Protein AF-A0AAQ2GDY2-F1 (afdb_monomer_lite)

Secondary structure (DSSP, 8-state):
-PPPEEEEEE-HHHHHHHHHHHHHTTEEEEEEE-GGG-EEEEEEEPPPP-----TT-PPPPP--PPP--HHHHHHHHHHHHHHHHHHHHHHTT-EEE-TTS-EEE----TTSHHHHHHHHHIIIIII---S--S--TTS-THHHHHHHHHHHTT-GGGS---SSHHHHHHHHHHHHHTT---SEEEEETTT----TT-EEEEESSTT-SSS--GGG-S-EEEEEEEEE-SSEEEEEEEEETTEEEEEEEE--TTSSPP--EETTEEEEEEEEE-TT-------PPPPP----------------------TT--TTTTTS-HHHHHHHHHHHHHHT--HHHHHHHHHHHHTT---TT-B-TTT--BTTTTB-HHHHHHTT--HHHHHTS-HHHHHHHHHHHHGGGTT---SHHHHHHHHH-GGGTTS-TT-EEEETTSHHHHHHGGG-SS-SSEEEHHHHHHHHHHHHHHHTSTTT--

Sequence (478 aa):
MAPPVVVTNLSEADAQQMKIILEGGGASVSIVPGASGKFTLVATYADPQPKTFDGSQPLPPPTTSQPSDSASARNDFISRVLQVCTGEWDFFGRQEYDVTGNAVVVGHKELEPIFAKRIGRYFSEGTGTTGVDGTNTDMAWSAAFISWVMKTSGAAGRFRYSTLHSVYIYQAIRDRLRSTDAGFWAYRLNEYKPIVGDLLCWARQSGIDYDSQASGNYHGHCDIVVAVEVDKVWVIGGNVGNSVTKRSVALGPNGFMPSTSMGGETLFAIMQCRIGVAIFQSAPAATVTTDGQAASTIAAGNTNGSIPSSTDHIAWGRVVTSEFKQAIIVLSKRIGCDPSHLMAAMAFESGETFAPDKRNPSSGATGLIQFMRSTAEGLGTSLEALAQMSQVQQLVYVEKYLAPYAGRFGSLSDMYMAILYPAAIGKPEASVLFSSGTKAYSQNSGLDVNGDGFVTKGEAASKVQAELDKGLTAGLVG

Structure (mmCIF, N/CA/C/O backbone):
data_AF-A0AAQ2GDY2-F1
#
_entry.id   AF-A0AAQ2GDY2-F1
#
loop_
_atom_site.group_PDB
_atom_site.id
_atom_site.type_symbol
_atom_site.label_atom_id
_atom_site.label_alt_id
_atom_site.label_comp_id
_atom_site.label_asym_id
_atom_site.label_entity_id
_atom_site.label_seq_id
_atom_site.pdbx_PDB_ins_code
_atom_site.Cartn_x
_atom_site.Cartn_y
_atom_site.Cartn_z
_atom_site.occupancy
_atom_site.B_iso_or_equiv
_atom_site.auth_seq_id
_atom_site.auth_comp_id
_atom_site.auth_asym_id
_atom_site.auth_atom_id
_atom_site.pdbx_PDB_model_num
ATOM 1 N N . MET A 1 1 ? -30.896 21.201 -5.502 1.00 50.88 1 MET A N 1
ATOM 2 C CA . MET A 1 1 ? -30.198 21.694 -4.305 1.00 50.88 1 MET A CA 1
ATOM 3 C C . MET A 1 1 ? -30.438 20.702 -3.195 1.00 50.88 1 MET A C 1
ATOM 5 O O . MET A 1 1 ? -31.596 20.450 -2.867 1.00 50.88 1 MET A O 1
ATOM 9 N N . ALA A 1 2 ? -29.371 20.131 -2.638 1.00 49.03 2 ALA A N 1
ATOM 10 C CA . ALA A 1 2 ? -29.452 19.385 -1.386 1.00 49.03 2 ALA A CA 1
ATOM 11 C C . ALA A 1 2 ? -29.995 20.290 -0.254 1.00 49.03 2 ALA A C 1
ATOM 13 O O . ALA A 1 2 ? -29.767 21.504 -0.295 1.00 49.03 2 ALA A O 1
ATOM 14 N N . PRO A 1 3 ? -30.709 19.741 0.749 1.00 57.56 3 PRO A N 1
ATOM 15 C CA . PRO A 1 3 ? -31.087 20.517 1.925 1.00 57.56 3 PRO A CA 1
ATOM 16 C C . PRO A 1 3 ? -29.827 21.050 2.632 1.00 57.56 3 PRO A C 1
ATOM 18 O O . PRO A 1 3 ? -28.810 20.350 2.656 1.00 57.56 3 PRO A O 1
ATOM 21 N N . PRO A 1 4 ? -29.863 22.273 3.191 1.00 69.75 4 PRO A N 1
ATOM 22 C CA . PRO A 1 4 ? -28.711 22.844 3.875 1.00 69.75 4 PRO A CA 1
ATOM 23 C C . PRO A 1 4 ? -28.321 22.001 5.092 1.00 69.75 4 PRO A C 1
ATOM 25 O O . PRO A 1 4 ? -29.181 21.570 5.861 1.00 69.75 4 PRO A O 1
ATOM 28 N N . VAL A 1 5 ? -27.018 21.814 5.290 1.00 67.50 5 VAL A N 1
ATOM 29 C CA . VAL A 1 5 ? -26.478 21.203 6.507 1.00 67.50 5 VAL A CA 1
ATOM 30 C C . VAL A 1 5 ? -26.503 22.265 7.601 1.00 67.50 5 VAL A C 1
ATOM 32 O O . VAL A 1 5 ? -25.923 23.341 7.434 1.00 67.50 5 VAL A O 1
ATOM 35 N N . VAL A 1 6 ? -27.198 21.981 8.704 1.00 74.50 6 VAL A N 1
ATOM 36 C CA . VAL A 1 6 ? -27.355 22.912 9.829 1.00 74.50 6 VAL A CA 1
ATOM 37 C C . VAL A 1 6 ? -26.705 22.325 11.075 1.00 74.50 6 VAL A C 1
ATOM 39 O O . VAL A 1 6 ? -27.145 21.290 11.569 1.00 74.50 6 VAL A O 1
ATOM 42 N N . VAL A 1 7 ? -25.682 23.000 11.601 1.00 69.56 7 VAL A N 1
ATOM 43 C CA . VAL A 1 7 ? -24.972 22.588 12.823 1.00 69.56 7 VAL A CA 1
ATOM 44 C C . VAL A 1 7 ? -25.190 23.645 13.899 1.00 69.56 7 VAL A C 1
ATOM 46 O O . VAL A 1 7 ? -24.790 24.792 13.728 1.00 69.56 7 VAL A O 1
ATOM 49 N N . THR A 1 8 ? -25.846 23.277 14.999 1.00 78.25 8 THR A N 1
ATOM 50 C CA . THR A 1 8 ? -26.246 24.190 16.090 1.00 78.25 8 THR A CA 1
ATOM 51 C C . THR A 1 8 ? -25.371 24.039 17.339 1.00 78.25 8 THR A C 1
ATOM 53 O O . THR A 1 8 ? -24.689 23.033 17.502 1.00 78.25 8 THR A O 1
ATOM 56 N N . ASN A 1 9 ? -25.488 24.972 18.291 1.00 75.38 9 ASN A N 1
ATOM 57 C CA . ASN A 1 9 ? -24.888 24.904 19.638 1.00 75.38 9 ASN A CA 1
ATOM 58 C C . ASN A 1 9 ? -23.345 24.957 19.699 1.00 75.38 9 ASN A C 1
ATOM 60 O O . ASN A 1 9 ? -22.753 24.665 20.746 1.00 75.38 9 ASN A O 1
ATOM 64 N N . LEU A 1 10 ? -22.699 25.408 18.624 1.00 69.06 10 LEU A N 1
ATOM 65 C CA . LEU A 1 10 ? -21.247 25.581 18.524 1.00 69.06 10 LEU A CA 1
ATOM 66 C C . LEU A 1 10 ? -20.752 26.755 19.384 1.00 69.06 10 LEU A C 1
ATOM 68 O O . LEU A 1 10 ? -21.499 27.712 19.603 1.00 69.06 10 LEU A O 1
ATOM 72 N N . SER A 1 11 ? -19.505 26.709 19.869 1.00 78.00 11 SER A N 1
ATOM 73 C CA . SER A 1 11 ? -18.829 27.943 20.299 1.00 78.00 11 SER A CA 1
ATOM 74 C C . SER A 1 11 ? -18.448 28.797 19.082 1.00 78.00 11 SER A C 1
ATOM 76 O O . SER A 1 11 ? -18.508 28.331 17.944 1.00 78.00 11 SER A O 1
ATOM 78 N N . GLU A 1 12 ? -18.046 30.049 19.306 1.00 79.06 12 GLU A N 1
ATOM 79 C CA . GLU A 1 12 ? -17.572 30.932 18.229 1.00 79.06 12 GLU A CA 1
ATOM 80 C C . GLU A 1 12 ? -16.350 30.346 17.501 1.00 79.06 12 GLU A C 1
ATOM 82 O O . GLU A 1 12 ? -16.289 30.353 16.271 1.00 79.06 12 GLU A O 1
ATOM 87 N N . ALA A 1 13 ? -15.415 29.762 18.259 1.00 65.81 13 ALA A N 1
ATOM 88 C CA . ALA A 1 13 ? -14.222 29.116 17.721 1.00 65.81 13 ALA A CA 1
ATOM 89 C C . ALA A 1 13 ? -14.573 27.876 16.882 1.00 65.81 13 ALA A C 1
ATOM 91 O O . ALA A 1 13 ? -14.100 27.755 15.751 1.00 65.81 13 ALA A O 1
ATOM 92 N N . ASP A 1 14 ? -15.455 27.005 17.389 1.00 62.75 14 ASP A N 1
ATOM 93 C CA . ASP A 1 14 ? -15.889 25.804 16.660 1.00 62.75 14 ASP A CA 1
ATOM 94 C C . ASP A 1 14 ? -16.630 26.182 15.370 1.00 62.75 14 ASP A C 1
ATOM 96 O O . ASP A 1 14 ? -16.400 25.583 14.321 1.00 62.75 14 ASP A O 1
ATOM 100 N N . ALA A 1 15 ? -17.487 27.209 15.421 1.00 71.50 15 ALA A N 1
ATOM 101 C CA . ALA A 1 15 ? -18.222 27.697 14.258 1.00 71.50 15 ALA A CA 1
ATOM 102 C C . ALA A 1 15 ? -17.288 28.281 13.189 1.00 71.50 15 ALA A C 1
ATOM 104 O O . ALA A 1 15 ? -17.454 27.995 12.002 1.00 71.50 15 ALA A O 1
ATOM 105 N N . GLN A 1 16 ? -16.272 29.049 13.588 1.00 72.50 16 GLN A N 1
ATOM 106 C CA . GLN A 1 16 ? -15.292 29.590 12.649 1.00 72.50 16 GLN A CA 1
ATOM 107 C C . GLN A 1 16 ? -14.392 28.490 12.057 1.00 72.50 16 GLN A C 1
ATOM 109 O O . GLN A 1 16 ? -14.093 28.521 10.862 1.00 72.50 16 GLN A O 1
ATOM 114 N N . GLN A 1 17 ? -14.004 27.484 12.847 1.00 58.22 17 GLN A N 1
ATOM 115 C CA . GLN A 1 17 ? -13.217 26.344 12.370 1.00 58.22 17 GLN A CA 1
ATOM 116 C C . GLN A 1 17 ? -14.021 25.451 11.410 1.00 58.22 17 GLN A C 1
ATOM 118 O O . GLN A 1 17 ? -13.535 25.106 10.332 1.00 58.22 17 GLN A O 1
ATOM 123 N N . MET A 1 18 ? -15.268 25.119 11.755 1.00 61.22 18 MET A N 1
ATOM 124 C CA . MET A 1 18 ? -16.166 24.363 10.877 1.00 61.22 18 MET A CA 1
ATOM 125 C C . MET A 1 18 ? -16.494 25.120 9.592 1.00 61.22 18 MET A C 1
ATOM 127 O O . MET A 1 18 ? -16.556 24.493 8.537 1.00 61.22 18 MET A O 1
ATOM 131 N N . LYS A 1 19 ? -16.640 26.452 9.636 1.00 72.44 19 LYS A N 1
ATOM 132 C CA . LYS A 1 19 ? -16.800 27.263 8.424 1.00 72.44 19 LYS A CA 1
ATOM 133 C C . LYS A 1 19 ? -15.653 27.021 7.435 1.00 72.44 19 LYS A C 1
ATOM 135 O O . LYS A 1 19 ? -15.925 26.714 6.280 1.00 72.44 19 LYS A O 1
ATOM 140 N N . ILE A 1 20 ? -14.400 27.073 7.896 1.00 59.56 20 ILE A N 1
ATOM 141 C CA . ILE A 1 20 ? -13.212 26.825 7.057 1.00 59.56 20 ILE A CA 1
ATOM 142 C C . ILE A 1 20 ? -13.239 25.410 6.453 1.00 59.56 20 ILE A C 1
ATOM 144 O O . ILE A 1 20 ? -12.938 25.237 5.273 1.00 59.56 20 ILE A O 1
ATOM 148 N N . ILE A 1 21 ? -13.630 24.398 7.237 1.00 54.34 21 ILE A N 1
ATOM 149 C CA . ILE A 1 21 ? -13.739 23.002 6.776 1.00 54.34 21 ILE A CA 1
ATOM 150 C C . ILE A 1 21 ? -14.803 22.861 5.676 1.00 54.34 21 ILE A C 1
ATOM 152 O O . ILE A 1 21 ? -14.556 22.223 4.654 1.00 54.34 21 ILE A O 1
ATOM 156 N N . LEU A 1 22 ? -15.975 23.465 5.879 1.00 60.62 22 LEU A N 1
ATOM 157 C CA . LEU A 1 22 ? -17.127 23.374 4.982 1.00 60.62 22 LEU A CA 1
ATOM 158 C C . LEU A 1 22 ? -16.915 24.174 3.685 1.00 60.62 22 LEU A C 1
ATOM 160 O O . LEU A 1 22 ? -17.185 23.656 2.603 1.00 60.62 22 LEU A O 1
ATOM 164 N N . GLU A 1 23 ? -16.375 25.395 3.768 1.00 67.88 23 GLU A N 1
ATOM 165 C CA . GLU A 1 23 ? -15.994 26.197 2.592 1.00 67.88 23 GLU A CA 1
ATOM 166 C C . GLU A 1 23 ? -14.866 25.523 1.794 1.00 67.88 23 GLU A C 1
ATOM 168 O O . GLU A 1 23 ? -14.907 25.499 0.565 1.00 67.88 23 GLU A O 1
ATOM 173 N N . GLY A 1 24 ? -13.907 24.882 2.476 1.00 48.47 24 GLY A N 1
ATOM 174 C CA . GLY A 1 24 ? -12.875 24.053 1.844 1.00 48.47 24 GLY A CA 1
ATOM 175 C C . GLY A 1 24 ? -13.418 22.810 1.121 1.00 48.47 24 GLY A C 1
ATOM 176 O O . GLY A 1 24 ? -12.778 22.329 0.191 1.00 48.47 24 GLY A O 1
ATOM 177 N N . GLY A 1 25 ? -14.605 22.326 1.505 1.00 51.97 25 GLY A N 1
ATOM 178 C CA . GLY A 1 25 ? -15.385 21.299 0.799 1.00 51.97 25 GLY A CA 1
ATOM 179 C C . GLY A 1 25 ? -16.349 21.858 -0.261 1.00 51.97 25 GLY A C 1
ATOM 180 O O . GLY A 1 25 ? -17.262 21.160 -0.694 1.00 51.97 25 GLY A O 1
ATOM 181 N N . GLY A 1 26 ? -16.210 23.128 -0.660 1.00 62.94 26 GLY A N 1
ATOM 182 C CA . GLY A 1 26 ? -17.031 23.747 -1.707 1.00 62.94 26 GLY A CA 1
ATOM 183 C C . GLY A 1 26 ? -18.432 24.200 -1.270 1.00 62.94 26 GLY A C 1
ATOM 184 O O . GLY A 1 26 ? -19.267 24.488 -2.132 1.00 62.94 26 GLY A O 1
ATOM 185 N N . ALA A 1 27 ? -18.714 24.282 0.034 1.00 70.62 27 ALA A N 1
ATOM 186 C CA . ALA A 1 27 ? -19.953 24.878 0.535 1.00 70.62 27 ALA A CA 1
ATOM 187 C C . ALA A 1 27 ? -19.915 26.415 0.505 1.00 70.62 27 ALA A C 1
ATOM 189 O O . ALA A 1 27 ? -18.884 27.033 0.758 1.00 70.62 27 ALA A O 1
ATOM 190 N N . SER A 1 28 ? -21.078 27.043 0.333 1.00 82.50 28 SER A N 1
ATOM 191 C CA . SER A 1 28 ? -21.315 28.412 0.797 1.00 82.50 28 SER A CA 1
ATOM 192 C C . SER A 1 28 ? -21.894 28.361 2.212 1.00 82.50 28 SER A C 1
ATOM 194 O O . SER A 1 28 ? -22.918 27.709 2.440 1.00 82.50 28 SER A O 1
ATOM 196 N N . VAL A 1 29 ? -21.224 29.010 3.171 1.00 84.88 29 VAL A N 1
ATOM 197 C CA . VAL A 1 29 ? -21.485 28.833 4.608 1.00 84.88 29 VAL A CA 1
ATOM 198 C C . VAL A 1 29 ? -21.817 30.157 5.288 1.00 84.88 29 VAL A C 1
ATOM 200 O O . VAL A 1 29 ? -21.038 31.110 5.261 1.00 84.88 29 VAL A O 1
ATOM 203 N N . SER A 1 30 ? -22.961 30.194 5.968 1.00 89.06 30 SER A N 1
ATOM 204 C CA . SER A 1 30 ? -23.376 31.311 6.820 1.00 89.06 30 SER A CA 1
ATOM 205 C C . SER A 1 30 ? -23.240 30.945 8.295 1.00 89.06 30 SER A C 1
ATOM 207 O O . SER A 1 30 ? -23.731 29.896 8.714 1.00 89.06 30 SER A O 1
ATOM 209 N N . ILE A 1 31 ? -22.619 31.823 9.091 1.00 87.69 31 ILE A N 1
ATOM 210 C CA . ILE A 1 31 ? -22.644 31.732 10.557 1.00 87.69 31 ILE A CA 1
ATOM 211 C C . ILE A 1 31 ? -23.773 32.620 11.078 1.00 87.69 31 ILE A C 1
ATOM 213 O O . ILE A 1 31 ? -23.820 33.811 10.777 1.00 87.69 31 ILE A O 1
ATOM 217 N N . VAL A 1 32 ? -24.670 32.041 11.870 1.00 89.88 32 VAL A N 1
ATOM 218 C CA . VAL A 1 32 ? -25.812 32.715 12.490 1.00 89.88 32 VAL A CA 1
ATOM 219 C C . VAL A 1 32 ? -25.620 32.710 14.012 1.00 89.88 32 VAL A C 1
ATOM 221 O O . VAL A 1 32 ? -25.558 31.629 14.609 1.00 89.88 32 VAL A O 1
ATOM 224 N N . PRO A 1 33 ? -25.522 33.880 14.671 1.00 86.44 33 PRO A N 1
ATOM 225 C CA . PRO A 1 33 ? -25.525 33.962 16.129 1.00 86.44 33 PRO A CA 1
ATOM 226 C C . PRO A 1 33 ? -26.838 33.428 16.717 1.00 86.44 33 PRO A C 1
ATOM 228 O O . PRO A 1 33 ? -27.923 33.740 16.228 1.00 86.44 33 PRO A O 1
ATOM 231 N N . GLY A 1 34 ? -26.737 32.629 17.775 1.00 77.44 34 GLY A N 1
ATOM 232 C CA . GLY A 1 34 ? -27.854 32.046 18.514 1.00 77.44 34 GLY A CA 1
ATOM 233 C C . GLY A 1 34 ? -27.884 32.479 19.982 1.00 77.44 34 GLY A C 1
ATOM 234 O O . GLY A 1 34 ? -27.117 33.331 20.435 1.00 77.44 34 GLY A O 1
ATOM 235 N N . ALA A 1 35 ? -28.801 31.888 20.749 1.00 75.56 35 ALA A N 1
ATOM 236 C CA . ALA A 1 35 ? -28.953 32.185 22.171 1.00 75.56 35 ALA A CA 1
ATOM 237 C C . ALA A 1 35 ? -27.722 31.750 22.996 1.00 75.56 35 ALA A C 1
ATOM 239 O O . ALA A 1 35 ? -27.018 30.804 22.646 1.00 75.56 35 ALA A O 1
ATOM 240 N N . SER A 1 36 ? -27.485 32.429 24.123 1.00 78.62 36 SER A N 1
ATOM 241 C CA . SER A 1 36 ? -26.443 32.077 25.107 1.00 78.62 36 SER A CA 1
ATOM 242 C C . SER A 1 36 ? -25.013 31.975 24.547 1.00 78.62 36 SER A C 1
ATOM 244 O O . SER A 1 36 ? -24.234 31.133 24.990 1.00 78.62 36 SER A O 1
ATOM 246 N N . GLY A 1 37 ? -24.658 32.819 23.569 1.00 73.88 37 GLY A N 1
ATOM 247 C CA . GLY A 1 37 ? -23.313 32.838 22.974 1.00 73.88 37 GLY A CA 1
ATOM 248 C C . GLY A 1 37 ? -22.990 31.608 22.119 1.00 73.88 37 GLY A C 1
ATOM 249 O O . GLY A 1 37 ? -21.821 31.314 21.875 1.00 73.88 37 GLY A O 1
ATOM 250 N N . LYS A 1 38 ? -24.016 30.862 21.697 1.00 78.44 38 LYS A N 1
ATOM 251 C CA . LYS A 1 38 ? -23.889 29.732 20.780 1.00 78.44 38 LYS A CA 1
ATOM 252 C C . LYS A 1 38 ? -24.109 30.164 19.340 1.00 78.44 38 LYS A C 1
ATOM 254 O O . LYS A 1 38 ? -24.861 31.095 19.078 1.00 78.44 38 LYS A O 1
ATOM 259 N N . PHE A 1 39 ? -23.500 29.449 18.405 1.00 83.12 39 PHE A N 1
ATOM 260 C CA . PHE A 1 39 ? -23.584 29.735 16.976 1.00 83.12 39 PHE A CA 1
ATOM 261 C C . PHE A 1 39 ? -24.216 28.567 16.220 1.00 83.12 39 PHE A C 1
ATOM 263 O O . PHE A 1 39 ? -24.129 27.407 16.633 1.00 83.12 39 PHE A O 1
ATOM 270 N N . THR A 1 40 ? -24.876 28.900 15.113 1.00 78.88 40 THR A N 1
ATOM 271 C CA . THR A 1 40 ? -25.427 27.946 14.151 1.00 78.88 40 THR A CA 1
ATOM 272 C C . THR A 1 40 ? -24.768 28.166 12.799 1.00 78.88 40 THR A C 1
ATOM 274 O O . THR A 1 40 ? -24.761 29.285 12.293 1.00 78.88 40 THR A O 1
ATOM 277 N N . LEU A 1 41 ? -24.232 27.109 12.201 1.00 80.19 41 LEU A N 1
ATOM 278 C CA . LEU A 1 41 ? -23.787 27.119 10.813 1.00 80.19 41 LEU A CA 1
ATOM 279 C C . LEU A 1 41 ? -24.906 26.631 9.909 1.00 80.19 41 LEU A C 1
ATOM 281 O O . LEU A 1 41 ? -25.553 25.633 10.213 1.00 80.19 41 LEU A O 1
ATOM 285 N N . VAL A 1 42 ? -25.087 27.315 8.783 1.00 80.50 42 VAL A N 1
ATOM 286 C CA . VAL A 1 42 ? -25.937 26.879 7.675 1.00 80.50 42 VAL A CA 1
ATOM 287 C C . VAL A 1 42 ? -25.047 26.782 6.442 1.00 80.50 42 VAL A C 1
ATOM 289 O O . VAL A 1 42 ? -24.607 27.802 5.909 1.00 80.50 42 VAL A O 1
ATOM 292 N N . ALA A 1 43 ? -24.753 25.557 6.014 1.00 78.81 43 ALA A N 1
ATOM 293 C CA . ALA A 1 43 ? -23.939 25.271 4.841 1.00 78.81 43 ALA A CA 1
ATOM 294 C C . ALA A 1 43 ? -24.818 24.809 3.675 1.00 78.81 43 ALA A C 1
ATOM 296 O O . ALA A 1 43 ? -25.640 23.901 3.805 1.00 78.81 43 ALA A O 1
ATOM 297 N N . THR A 1 44 ? -24.627 25.440 2.521 1.00 80.00 44 THR A N 1
ATOM 298 C CA . THR A 1 44 ? -25.301 25.108 1.264 1.00 80.00 44 THR A CA 1
ATOM 299 C C . THR A 1 44 ? -24.274 24.634 0.252 1.00 80.00 44 THR A C 1
ATOM 301 O O . THR A 1 44 ? -23.268 25.299 0.018 1.00 80.00 44 THR A O 1
ATOM 304 N N . TYR A 1 45 ? -24.529 23.481 -0.354 1.00 64.69 45 TYR A N 1
ATOM 305 C CA . TYR A 1 45 ? -23.688 22.924 -1.405 1.00 64.69 45 TYR A CA 1
ATOM 306 C C . TYR A 1 45 ? -24.332 23.189 -2.763 1.00 64.69 45 TYR A C 1
ATOM 308 O O . TYR A 1 45 ? -25.549 23.040 -2.916 1.00 64.69 45 TYR A O 1
ATOM 316 N N . ALA A 1 46 ? -23.522 23.563 -3.754 1.00 65.12 46 ALA A N 1
ATOM 317 C CA . ALA A 1 46 ? -23.966 23.532 -5.142 1.00 65.12 46 ALA A CA 1
ATOM 318 C C . ALA A 1 46 ? -24.366 22.092 -5.508 1.00 65.12 46 ALA A C 1
ATOM 320 O O . ALA A 1 46 ? -23.722 21.144 -5.054 1.00 65.12 46 ALA A O 1
ATOM 321 N N . ASP A 1 47 ? -25.412 21.912 -6.324 1.00 49.81 47 ASP A N 1
ATOM 322 C CA . ASP A 1 47 ? -25.719 20.573 -6.839 1.00 49.81 47 ASP A CA 1
ATOM 323 C C . ASP A 1 47 ? -24.495 20.060 -7.616 1.00 49.81 47 ASP A C 1
ATOM 325 O O . ASP A 1 47 ? -24.031 20.752 -8.533 1.00 49.81 47 ASP A O 1
ATOM 329 N N . PRO A 1 48 ? -23.952 18.876 -7.278 1.00 46.91 48 PRO A N 1
ATOM 330 C CA . PRO A 1 48 ? -22.812 18.338 -7.996 1.00 46.91 48 PRO A CA 1
ATOM 331 C C . PRO A 1 48 ? -23.207 18.106 -9.456 1.00 46.91 48 PRO A C 1
ATOM 333 O O . PRO A 1 48 ? -24.159 17.381 -9.750 1.00 46.91 48 PRO A O 1
ATOM 336 N N . GLN A 1 49 ? -22.456 18.714 -10.379 1.00 35.34 49 GLN A N 1
ATOM 337 C CA . GLN A 1 49 ? -22.566 18.404 -11.803 1.00 35.34 49 GLN A CA 1
ATOM 338 C C . GLN A 1 49 ? -22.374 16.889 -11.980 1.00 35.34 49 GLN A C 1
ATOM 340 O O . GLN A 1 49 ? -21.357 16.361 -11.515 1.00 35.34 49 GLN A O 1
ATOM 345 N N . PRO A 1 50 ? -23.321 16.168 -12.606 1.00 31.58 50 PRO A N 1
ATOM 346 C CA . PRO A 1 50 ? -23.341 14.714 -12.556 1.00 31.58 50 PRO A CA 1
ATOM 347 C C . PRO A 1 50 ? -22.245 14.104 -13.436 1.00 31.58 50 PRO A C 1
ATOM 349 O O . PRO A 1 50 ? -22.475 13.702 -14.575 1.00 31.58 50 PRO A O 1
ATOM 352 N N . LYS A 1 51 ? -21.054 13.922 -12.859 1.00 33.12 51 LYS A N 1
ATOM 353 C CA . LYS A 1 51 ? -20.281 12.709 -13.130 1.00 33.12 51 LYS A CA 1
ATOM 354 C C . LYS A 1 51 ? -21.003 11.582 -12.403 1.00 33.12 51 LYS A C 1
ATOM 356 O O . LYS A 1 51 ? -21.056 11.572 -11.178 1.00 33.12 51 LYS A O 1
ATOM 361 N N . THR A 1 52 ? -21.616 10.682 -13.162 1.00 30.14 52 THR A N 1
ATOM 362 C CA . THR A 1 52 ? -22.472 9.602 -12.655 1.00 30.14 52 THR A CA 1
ATOM 363 C C . THR A 1 52 ? -21.671 8.579 -11.847 1.00 30.14 52 THR A C 1
ATOM 365 O O . THR A 1 52 ? -21.267 7.544 -12.371 1.00 30.14 52 THR A O 1
ATOM 368 N N . PHE A 1 53 ? -21.462 8.867 -10.564 1.00 34.88 53 PHE A N 1
ATOM 369 C CA . PHE A 1 53 ? -21.099 7.888 -9.546 1.00 34.88 53 PHE A CA 1
ATOM 370 C C . PHE A 1 53 ? -22.321 7.644 -8.667 1.00 34.88 53 PHE A C 1
ATOM 372 O O . PHE A 1 53 ? -22.669 8.449 -7.805 1.00 34.88 53 PHE A O 1
ATOM 379 N N . ASP A 1 54 ? -23.006 6.537 -8.938 1.00 36.72 54 ASP A N 1
ATOM 380 C CA . ASP A 1 54 ? -24.178 6.137 -8.178 1.00 36.72 54 ASP A CA 1
ATOM 381 C C . ASP A 1 54 ? -23.762 5.591 -6.803 1.00 36.72 54 ASP A C 1
ATOM 383 O O . ASP A 1 54 ? -23.213 4.494 -6.678 1.00 36.72 54 ASP A O 1
ATOM 387 N N . GLY A 1 55 ? -24.064 6.361 -5.755 1.00 39.94 55 GLY A N 1
ATOM 388 C CA . GLY A 1 55 ? -23.860 5.972 -4.359 1.00 39.94 55 GLY A CA 1
ATOM 389 C C . GLY A 1 55 ? -24.720 4.789 -3.888 1.00 39.94 55 GLY A C 1
ATOM 390 O O . GLY A 1 55 ? -24.622 4.420 -2.717 1.00 39.94 55 GLY A O 1
ATOM 391 N N . SER A 1 56 ? -25.556 4.206 -4.757 1.00 38.22 56 SER A N 1
ATOM 392 C CA . SER A 1 56 ? -26.280 2.958 -4.501 1.00 38.22 56 SER A CA 1
ATOM 393 C C . SER A 1 56 ? -25.415 1.701 -4.621 1.00 38.22 56 SER A C 1
ATOM 395 O O . SER A 1 56 ? -25.795 0.690 -4.035 1.00 38.22 56 SER A O 1
ATOM 397 N N . GLN A 1 57 ? -24.273 1.753 -5.331 1.00 40.41 57 GLN A N 1
ATOM 398 C CA . GLN A 1 57 ? -23.409 0.590 -5.589 1.00 40.41 57 GLN A CA 1
ATOM 399 C C . GLN A 1 57 ? -23.071 -0.155 -4.280 1.00 40.41 57 GLN A C 1
ATOM 401 O O . GLN A 1 57 ? -22.281 0.352 -3.471 1.00 40.41 57 GLN A O 1
ATOM 406 N N . PRO A 1 58 ? -23.631 -1.360 -4.046 1.00 37.16 58 PRO A N 1
ATOM 407 C CA . PRO A 1 58 ? -23.146 -2.211 -2.978 1.00 37.16 58 PRO A CA 1
ATOM 408 C C . PRO A 1 58 ? -21.756 -2.710 -3.377 1.00 37.16 58 PRO A C 1
ATOM 410 O O . PRO A 1 58 ? -21.496 -2.980 -4.552 1.00 37.16 58 PRO A O 1
ATOM 413 N N . LEU A 1 59 ? -20.862 -2.871 -2.400 1.00 40.12 59 LEU A N 1
ATOM 414 C CA . LEU A 1 59 ? -19.636 -3.625 -2.644 1.00 40.12 59 LEU A CA 1
ATOM 415 C C . LEU A 1 59 ? -20.019 -5.029 -3.146 1.00 40.12 59 LEU A C 1
ATOM 417 O O . LEU A 1 59 ? -20.993 -5.595 -2.633 1.00 40.12 59 LEU A O 1
ATOM 421 N N . PRO A 1 60 ? -19.298 -5.589 -4.135 1.00 33.69 60 PRO A N 1
ATOM 422 C CA . PRO A 1 60 ? -19.586 -6.931 -4.621 1.00 33.69 60 PRO A CA 1
ATOM 423 C C . PRO A 1 60 ? -19.560 -7.911 -3.437 1.00 33.69 60 PRO A C 1
ATOM 425 O O . PRO A 1 60 ? -18.656 -7.823 -2.599 1.00 33.69 60 PRO A O 1
ATOM 428 N N . PRO A 1 61 ? -20.553 -8.812 -3.318 1.00 30.91 61 PRO A N 1
ATOM 429 C CA . PRO A 1 61 ? -20.625 -9.727 -2.188 1.00 30.91 61 PRO A CA 1
ATOM 430 C C . PRO A 1 61 ? -19.373 -10.614 -2.153 1.00 30.91 61 PRO A C 1
ATOM 432 O O . PRO A 1 61 ? -18.863 -10.981 -3.215 1.00 30.91 61 PRO A O 1
ATOM 435 N N . PRO A 1 62 ? -18.874 -10.991 -0.961 1.00 32.16 62 PRO A N 1
ATOM 436 C CA . PRO A 1 62 ? -17.707 -11.854 -0.860 1.00 32.16 62 PRO A CA 1
ATOM 437 C C . PRO A 1 62 ? -18.000 -13.195 -1.538 1.00 32.16 62 PRO A C 1
ATOM 439 O O . PRO A 1 62 ? -18.908 -13.926 -1.134 1.00 32.16 62 PRO A O 1
ATOM 442 N N . THR A 1 63 ? -17.225 -13.515 -2.573 1.00 27.69 63 THR A N 1
ATOM 443 C CA . THR A 1 63 ? -17.326 -14.776 -3.306 1.00 27.69 63 THR A CA 1
ATOM 444 C C . THR A 1 63 ? -17.071 -15.930 -2.341 1.00 27.69 63 THR A C 1
ATOM 446 O O . THR A 1 63 ? -15.990 -16.053 -1.768 1.00 27.69 63 THR A O 1
ATOM 449 N N . THR A 1 64 ? -18.078 -16.774 -2.123 1.00 28.34 64 THR A N 1
ATOM 450 C CA . THR A 1 64 ? -18.030 -17.870 -1.146 1.00 28.34 64 THR A CA 1
ATOM 451 C C . THR A 1 64 ? -17.389 -19.128 -1.737 1.00 28.34 64 THR A C 1
ATOM 453 O O . THR A 1 64 ? -18.006 -20.186 -1.823 1.00 28.34 64 THR A O 1
ATOM 456 N N . SER A 1 65 ? -16.115 -19.029 -2.120 1.00 31.12 65 SER A N 1
ATOM 457 C CA . SER A 1 65 ? -15.257 -20.192 -2.368 1.00 31.12 65 SER A CA 1
ATOM 458 C C . SER A 1 65 ? -14.578 -20.627 -1.066 1.00 31.12 65 SER A C 1
ATOM 460 O O . SER A 1 65 ? -13.919 -19.826 -0.406 1.00 31.12 65 SER A O 1
ATOM 462 N N . GLN A 1 66 ? -14.749 -21.896 -0.686 1.00 31.06 66 GLN A N 1
ATOM 463 C CA . GLN A 1 66 ? -14.117 -22.498 0.496 1.00 31.06 66 GLN A CA 1
ATOM 464 C C . GLN A 1 66 ? -12.578 -22.473 0.363 1.00 31.06 66 GLN A C 1
ATOM 466 O O . GLN A 1 66 ? -12.071 -23.019 -0.617 1.00 31.06 66 GLN A O 1
ATOM 471 N N . PRO A 1 67 ? -11.822 -21.896 1.317 1.00 35.66 67 PRO A N 1
ATOM 472 C CA . PRO A 1 67 ? -10.363 -21.908 1.274 1.00 35.66 67 PRO A CA 1
ATOM 473 C C . PRO A 1 67 ? -9.803 -23.151 1.982 1.00 35.66 67 PRO A C 1
ATOM 475 O O . PRO A 1 67 ? -10.008 -23.327 3.183 1.00 35.66 67 PRO A O 1
ATOM 478 N N . SER A 1 68 ? -9.057 -23.991 1.259 1.00 34.75 68 SER A N 1
ATOM 479 C CA . SER A 1 68 ? -8.315 -25.125 1.838 1.00 34.75 68 SER A CA 1
ATOM 480 C C . SER A 1 68 ? -6.861 -24.807 2.204 1.00 34.75 68 SER A C 1
ATOM 482 O O . SER A 1 68 ? -6.230 -25.627 2.860 1.00 34.75 68 SER A O 1
ATOM 484 N N . ASP A 1 69 ? -6.346 -23.623 1.846 1.00 45.66 69 ASP A N 1
ATOM 485 C CA . ASP A 1 69 ? -4.975 -23.198 2.146 1.00 45.66 69 ASP A CA 1
ATOM 486 C C . ASP A 1 69 ? -4.925 -21.839 2.853 1.00 45.66 69 ASP A C 1
ATOM 488 O O . ASP A 1 69 ? -5.492 -20.836 2.409 1.00 45.66 69 ASP A O 1
ATOM 492 N N . SER A 1 70 ? -4.179 -21.784 3.955 1.00 47.50 70 SER A N 1
ATOM 493 C CA . SER A 1 70 ? -4.038 -20.589 4.793 1.00 47.50 70 SER A CA 1
ATOM 494 C C . SER A 1 70 ? -3.378 -19.414 4.065 1.00 47.50 70 SER A C 1
ATOM 496 O O . SER A 1 70 ? -3.811 -18.274 4.207 1.00 47.50 70 SER A O 1
ATOM 498 N N . ALA A 1 71 ? -2.350 -19.678 3.250 1.00 42.34 71 ALA A N 1
ATOM 499 C CA . ALA A 1 71 ? -1.636 -18.626 2.524 1.00 42.34 71 ALA A CA 1
ATOM 500 C C . ALA A 1 71 ? -2.558 -17.879 1.539 1.00 42.34 71 ALA A C 1
ATOM 502 O O . ALA A 1 71 ? -2.484 -16.653 1.456 1.00 42.34 71 ALA A O 1
ATOM 503 N N . SER A 1 72 ? -3.490 -18.594 0.888 1.00 53.22 72 SER A N 1
ATOM 504 C CA . SER A 1 72 ? -4.578 -17.974 0.115 1.00 53.22 72 SER A CA 1
ATOM 505 C C . SER A 1 72 ? -5.437 -17.109 1.030 1.00 53.22 72 SER A C 1
ATOM 507 O O . SER A 1 72 ? -5.516 -15.902 0.831 1.00 53.22 72 SER A O 1
ATOM 509 N N . ALA A 1 73 ? -5.971 -17.681 2.116 1.00 56.47 73 ALA A N 1
ATOM 510 C CA . ALA A 1 73 ? -6.884 -16.981 3.021 1.00 56.47 73 ALA A CA 1
ATOM 511 C C . ALA A 1 73 ? -6.309 -15.671 3.606 1.00 56.47 73 ALA A C 1
ATOM 513 O O . ALA A 1 73 ? -7.065 -14.720 3.829 1.00 56.47 73 ALA A O 1
ATOM 514 N N . ARG A 1 74 ? -4.987 -15.590 3.835 1.00 59.81 74 ARG A N 1
ATOM 515 C CA . ARG A 1 74 ? -4.310 -14.339 4.226 1.00 59.81 74 ARG A CA 1
ATOM 516 C C . ARG A 1 74 ? -4.353 -13.312 3.104 1.00 59.81 74 ARG A C 1
ATOM 518 O O . ARG A 1 74 ? -4.783 -12.183 3.331 1.00 59.81 74 ARG A O 1
ATOM 525 N N . ASN A 1 75 ? -3.912 -13.699 1.913 1.00 63.75 75 ASN A N 1
ATOM 526 C CA . ASN A 1 75 ? -3.812 -12.800 0.769 1.00 63.75 75 ASN A CA 1
ATOM 527 C C . ASN A 1 75 ? -5.187 -12.354 0.268 1.00 63.75 75 ASN A C 1
ATOM 529 O O . ASN A 1 75 ? -5.359 -11.187 -0.074 1.00 63.75 75 ASN A O 1
ATOM 533 N N . ASP A 1 76 ? -6.189 -13.222 0.366 1.00 75.25 76 ASP A N 1
ATOM 534 C CA . ASP A 1 76 ? -7.595 -12.915 0.121 1.00 75.25 76 ASP A CA 1
ATOM 535 C C . ASP A 1 76 ? -8.126 -11.870 1.119 1.00 75.25 76 ASP A C 1
ATOM 537 O O . ASP A 1 76 ? -8.824 -10.930 0.735 1.00 75.25 76 ASP A O 1
ATOM 541 N N . PHE A 1 77 ? -7.789 -12.001 2.410 1.00 82.94 77 PHE A N 1
ATOM 542 C CA . PHE A 1 77 ? -8.186 -11.030 3.432 1.00 82.94 77 PHE A CA 1
ATOM 543 C C . PHE A 1 77 ? -7.490 -9.674 3.244 1.00 82.94 77 PHE A C 1
ATOM 545 O O . PHE A 1 77 ? -8.171 -8.650 3.205 1.00 82.94 77 PHE A O 1
ATOM 552 N N . ILE A 1 78 ? -6.164 -9.654 3.069 1.00 82.75 78 ILE A N 1
ATOM 553 C CA . ILE A 1 78 ? -5.411 -8.408 2.854 1.00 82.75 78 ILE A CA 1
ATOM 554 C C . ILE A 1 78 ? -5.839 -7.717 1.555 1.00 82.75 78 ILE A C 1
ATOM 556 O O . ILE A 1 78 ? -6.060 -6.509 1.565 1.00 82.75 78 ILE A O 1
ATOM 560 N N . SER A 1 79 ? -6.053 -8.458 0.465 1.00 74.12 79 SER A N 1
ATOM 561 C CA . SER A 1 79 ? -6.535 -7.878 -0.797 1.00 74.12 79 SER A CA 1
ATOM 562 C C . SER A 1 79 ? -7.895 -7.199 -0.632 1.00 74.12 79 SER A C 1
ATOM 564 O O . SER A 1 79 ? -8.083 -6.096 -1.146 1.00 74.12 79 SER A O 1
ATOM 566 N N . ARG A 1 80 ? -8.819 -7.788 0.147 1.00 84.00 80 ARG A N 1
ATOM 567 C CA . ARG A 1 80 ? -10.091 -7.132 0.489 1.00 84.00 80 ARG A CA 1
ATOM 568 C C . ARG A 1 80 ? -9.893 -5.894 1.367 1.00 84.00 80 ARG A C 1
ATOM 570 O O . ARG A 1 80 ? -10.509 -4.876 1.073 1.00 84.00 80 ARG A O 1
ATOM 577 N N . VAL A 1 81 ? -9.006 -5.934 2.368 1.00 92.25 81 VAL A N 1
ATOM 578 C CA . VAL A 1 81 ? -8.674 -4.751 3.193 1.00 92.25 81 VAL A CA 1
ATOM 579 C C . VAL A 1 81 ? -8.206 -3.591 2.316 1.00 92.25 81 VAL A C 1
ATOM 581 O O . VAL A 1 81 ? -8.748 -2.493 2.435 1.00 92.25 81 VAL A O 1
ATOM 584 N N . LEU A 1 82 ? -7.274 -3.845 1.392 1.00 80.50 82 LEU A N 1
ATOM 585 C CA . LEU A 1 82 ? -6.768 -2.837 0.458 1.00 80.50 82 LEU A CA 1
ATOM 586 C C . LEU A 1 82 ? -7.853 -2.331 -0.492 1.00 80.50 82 LEU A C 1
ATOM 588 O O . LEU A 1 82 ? -8.020 -1.124 -0.636 1.00 80.50 82 LEU A O 1
ATOM 592 N N . GLN A 1 83 ? -8.627 -3.231 -1.102 1.00 72.88 83 GLN A N 1
ATOM 593 C CA . GLN A 1 83 ? -9.729 -2.860 -1.991 1.00 72.88 83 GLN A CA 1
ATOM 594 C C . GLN A 1 83 ? -10.737 -1.944 -1.284 1.00 72.88 83 GLN A C 1
ATOM 596 O O . GLN A 1 83 ? -11.160 -0.940 -1.853 1.00 72.88 83 GLN A O 1
ATOM 601 N N . VAL A 1 84 ? -11.103 -2.270 -0.042 1.00 87.19 84 VAL A N 1
ATOM 602 C CA . VAL A 1 84 ? -12.094 -1.520 0.733 1.00 87.19 84 VAL A CA 1
ATOM 603 C C . VAL A 1 84 ? -11.534 -0.168 1.190 1.00 87.19 84 VAL A C 1
ATOM 605 O O . VAL A 1 84 ? -12.188 0.851 0.974 1.00 87.19 84 VAL A O 1
ATOM 608 N N . CYS A 1 85 ? -10.322 -0.099 1.761 1.00 94.25 85 CYS A N 1
ATOM 609 C CA . CYS A 1 85 ? -9.779 1.185 2.222 1.00 94.25 85 CYS A CA 1
ATOM 610 C C . CYS A 1 85 ? -9.353 2.111 1.070 1.00 94.25 85 CYS A C 1
ATOM 612 O O . CYS A 1 85 ? -9.567 3.318 1.158 1.00 94.25 85 CYS A O 1
ATOM 614 N N . THR A 1 86 ? -8.799 1.574 -0.024 1.00 81.31 86 THR A N 1
ATOM 615 C CA . THR A 1 86 ? -8.491 2.362 -1.228 1.00 81.31 86 THR A CA 1
ATOM 616 C C . THR A 1 86 ? -9.768 2.791 -1.948 1.00 81.31 86 THR A C 1
ATOM 618 O O . THR A 1 86 ? -9.828 3.917 -2.427 1.00 81.31 86 THR A O 1
ATOM 621 N N . GLY A 1 87 ? -10.813 1.956 -1.964 1.00 75.50 87 GLY A N 1
ATOM 622 C CA . GLY A 1 87 ? -12.123 2.317 -2.510 1.00 75.50 87 GLY A CA 1
ATOM 623 C C . GLY A 1 87 ? -12.778 3.490 -1.776 1.00 75.50 87 GLY A C 1
ATOM 624 O O . GLY A 1 87 ? -13.282 4.404 -2.423 1.00 75.50 87 GLY A O 1
ATOM 625 N N . GLU A 1 88 ? -12.717 3.522 -0.441 1.00 96.62 88 GLU A N 1
ATOM 626 C CA . GLU A 1 88 ? -13.211 4.676 0.323 1.00 96.62 88 GLU A CA 1
ATOM 627 C C . GLU A 1 88 ? -12.292 5.905 0.216 1.00 96.62 88 GLU A C 1
ATOM 629 O O . GLU A 1 88 ? -12.784 7.029 0.192 1.00 96.62 88 GLU A O 1
ATOM 634 N N . TRP A 1 89 ? -10.972 5.737 0.082 1.00 96.75 89 TRP A N 1
ATOM 635 C CA . TRP A 1 89 ? -10.065 6.856 -0.221 1.00 96.75 89 TRP A CA 1
ATOM 636 C C . TRP A 1 89 ? -10.369 7.489 -1.587 1.00 96.75 89 TRP A C 1
ATOM 638 O O . TRP A 1 89 ? -10.439 8.714 -1.696 1.00 96.75 89 TRP A O 1
ATOM 648 N N . ASP A 1 90 ? -10.623 6.668 -2.609 1.00 78.25 90 ASP A N 1
ATOM 649 C CA . ASP A 1 90 ? -11.067 7.113 -3.932 1.00 78.25 90 ASP A CA 1
ATOM 650 C C . ASP A 1 90 ? -12.438 7.802 -3.868 1.00 78.25 90 ASP A C 1
ATOM 652 O O . ASP A 1 90 ? -12.607 8.875 -4.450 1.00 78.25 90 ASP A O 1
ATOM 656 N N . PHE A 1 91 ? -13.394 7.234 -3.121 1.00 78.75 91 PHE A N 1
ATOM 657 C CA . PHE A 1 91 ? -14.720 7.823 -2.900 1.00 78.75 91 PHE A CA 1
ATOM 658 C C . PHE A 1 91 ? -14.614 9.221 -2.277 1.00 78.75 91 PHE A C 1
ATOM 660 O O . PHE A 1 91 ? -15.196 10.163 -2.808 1.00 78.75 91 PHE A O 1
ATOM 667 N N . PHE A 1 92 ? -13.801 9.388 -1.228 1.00 93.25 92 PHE A N 1
ATOM 668 C CA . PHE A 1 92 ? -13.507 10.675 -0.581 1.00 93.25 92 PHE A CA 1
ATOM 669 C C . PHE A 1 92 ? -12.599 11.612 -1.411 1.00 93.25 92 PHE A C 1
ATOM 671 O O . PHE A 1 92 ? -12.071 12.593 -0.891 1.00 93.25 92 PHE A O 1
ATOM 678 N N . GLY A 1 93 ? -12.415 11.370 -2.712 1.00 78.25 93 GLY A N 1
ATOM 679 C CA . GLY A 1 93 ? -11.697 12.292 -3.599 1.00 78.25 93 GLY A CA 1
ATOM 680 C C . GLY A 1 93 ? -10.175 12.266 -3.437 1.00 78.25 93 GLY A C 1
ATOM 681 O O . GLY A 1 93 ? -9.511 13.247 -3.762 1.00 78.25 93 GLY A O 1
ATOM 682 N N . ARG A 1 94 ? -9.616 11.148 -2.957 1.00 84.94 94 ARG A N 1
ATOM 683 C CA . ARG A 1 94 ? -8.171 10.890 -2.850 1.00 84.94 94 ARG A CA 1
ATOM 684 C C . ARG A 1 94 ? -7.394 11.895 -1.996 1.00 84.94 94 ARG A C 1
ATOM 686 O O . ARG A 1 94 ? -6.278 12.264 -2.354 1.00 84.94 94 ARG A O 1
ATOM 693 N N . GLN A 1 95 ? -7.936 12.309 -0.846 1.00 96.56 95 GLN A N 1
ATOM 694 C CA . GLN A 1 95 ? -7.202 13.186 0.074 1.00 96.56 95 GLN A CA 1
ATOM 695 C C . GLN A 1 95 ? -5.831 12.588 0.429 1.00 96.56 95 GLN A C 1
ATOM 697 O O . GLN A 1 95 ? -5.749 11.466 0.936 1.00 96.56 95 GLN A O 1
ATOM 702 N N . GLU A 1 96 ? -4.757 13.328 0.172 1.00 93.88 96 GLU A N 1
ATOM 703 C CA . GLU A 1 96 ? -3.385 12.862 0.377 1.00 93.88 96 GLU A CA 1
ATOM 704 C C . GLU A 1 96 ? -2.566 13.912 1.124 1.00 93.88 96 GLU A C 1
ATOM 706 O O . GLU A 1 96 ? -2.629 15.103 0.808 1.00 93.88 96 GLU A O 1
ATOM 711 N N . TYR A 1 97 ? -1.832 13.465 2.144 1.00 91.88 97 TYR A N 1
ATOM 712 C CA . TYR A 1 97 ? -0.930 14.285 2.951 1.00 91.88 97 TYR A CA 1
ATOM 713 C C . TYR A 1 97 ? 0.522 13.824 2.752 1.00 91.88 97 TYR A C 1
ATOM 715 O O . TYR A 1 97 ? 0.797 12.619 2.720 1.00 91.88 97 TYR A O 1
ATOM 723 N N . ASP A 1 98 ? 1.451 14.777 2.661 1.00 82.81 98 ASP A N 1
ATOM 724 C CA . ASP A 1 98 ? 2.890 14.500 2.602 1.00 82.81 98 ASP A CA 1
ATOM 725 C C . ASP A 1 98 ? 3.471 14.062 3.964 1.00 82.81 98 ASP A C 1
ATOM 727 O O . ASP A 1 98 ? 2.798 14.067 4.997 1.00 82.81 98 ASP A O 1
ATOM 731 N N . VAL A 1 99 ? 4.755 13.684 3.974 1.00 81.00 99 VAL A N 1
ATOM 732 C CA . VAL A 1 99 ? 5.486 13.232 5.177 1.00 81.00 99 VAL A CA 1
ATOM 733 C C . VAL A 1 99 ? 5.676 14.328 6.238 1.00 81.00 99 VAL A C 1
ATOM 735 O O . VAL A 1 99 ? 5.996 14.026 7.385 1.00 81.00 99 VAL A O 1
ATOM 738 N N . THR A 1 100 ? 5.477 15.598 5.878 1.00 80.94 100 THR A N 1
ATOM 739 C CA . THR A 1 100 ? 5.498 16.737 6.811 1.00 80.94 100 THR A CA 1
ATOM 740 C C . THR A 1 100 ? 4.103 17.100 7.333 1.00 80.94 100 THR A C 1
ATOM 742 O O . THR A 1 100 ? 3.979 17.948 8.215 1.00 80.94 100 THR A O 1
ATOM 745 N N . GLY A 1 101 ? 3.058 16.418 6.851 1.00 81.31 101 GLY A N 1
ATOM 746 C CA . GLY A 1 101 ? 1.671 16.590 7.270 1.00 81.31 101 GLY A CA 1
ATOM 747 C C . GLY A 1 101 ? 0.882 17.637 6.479 1.00 81.31 101 GLY A C 1
ATOM 748 O O . GLY A 1 101 ? -0.244 17.940 6.878 1.00 81.31 101 GLY A O 1
ATOM 749 N N . ASN A 1 102 ? 1.414 18.179 5.376 1.00 85.25 102 ASN A N 1
ATOM 750 C CA . ASN A 1 102 ? 0.654 19.102 4.527 1.00 85.25 102 ASN A CA 1
ATOM 751 C C . ASN A 1 102 ? -0.287 18.326 3.605 1.00 85.25 102 ASN A C 1
ATOM 753 O O . ASN A 1 102 ? 0.099 17.304 3.039 1.00 85.25 102 ASN A O 1
ATOM 757 N N . ALA A 1 103 ? -1.491 18.851 3.376 1.00 85.75 103 ALA A N 1
ATOM 758 C CA . ALA A 1 103 ? -2.383 18.332 2.346 1.00 85.75 103 ALA A CA 1
ATOM 759 C C . ALA A 1 103 ? -1.822 18.648 0.947 1.00 85.75 103 ALA A C 1
ATOM 761 O O . ALA A 1 103 ? -1.742 19.813 0.559 1.00 85.75 103 ALA A O 1
ATOM 762 N N . VAL A 1 104 ? -1.466 17.611 0.185 1.00 89.50 104 VAL A N 1
ATOM 763 C CA . VAL A 1 104 ? -1.064 17.712 -1.231 1.00 89.50 104 VAL A CA 1
ATOM 764 C C . VAL A 1 104 ? -2.241 17.473 -2.180 1.00 89.50 104 VAL A C 1
ATOM 766 O O . VAL A 1 104 ? -2.255 17.996 -3.291 1.00 89.50 104 VAL A O 1
ATOM 769 N N . VAL A 1 105 ? -3.265 16.747 -1.720 1.00 84.56 105 VAL A N 1
ATOM 770 C CA . VAL A 1 105 ? -4.585 16.658 -2.357 1.00 84.56 105 VAL A CA 1
ATOM 771 C C . VAL A 1 105 ? -5.640 16.881 -1.280 1.00 84.56 105 VAL A C 1
ATOM 773 O O . VAL A 1 105 ? -5.623 16.198 -0.257 1.00 84.56 105 VAL A O 1
ATOM 776 N N . VAL A 1 106 ? -6.565 17.815 -1.504 1.00 85.94 106 VAL A N 1
ATOM 777 C CA . VAL A 1 106 ? -7.730 18.032 -0.634 1.00 85.94 106 VAL A CA 1
ATOM 778 C C . VAL A 1 106 ? -8.902 17.239 -1.201 1.00 85.94 106 VAL A C 1
ATOM 780 O O . VAL A 1 106 ? -9.314 17.479 -2.334 1.00 85.94 106 VAL A O 1
ATOM 783 N N . GLY A 1 107 ? -9.406 16.288 -0.417 1.00 86.88 107 GLY A N 1
ATOM 784 C CA . GLY A 1 107 ? -10.588 15.499 -0.756 1.00 86.88 107 GLY A CA 1
ATOM 785 C C . GLY A 1 107 ? -11.850 16.006 -0.059 1.00 86.88 107 GLY A C 1
ATOM 786 O O . GLY A 1 107 ? -11.835 17.020 0.646 1.00 86.88 107 GLY A O 1
ATOM 787 N N . HIS A 1 108 ? -12.931 15.255 -0.249 1.00 87.31 108 HIS A N 1
ATOM 788 C CA . HIS A 1 108 ? -14.249 15.531 0.315 1.00 87.31 108 HIS A CA 1
ATOM 789 C C . HIS A 1 108 ? -14.270 15.417 1.845 1.00 87.31 108 HIS A C 1
ATOM 791 O O . HIS A 1 108 ? -13.494 14.674 2.448 1.00 87.31 108 HIS A O 1
ATOM 797 N N . LYS A 1 109 ? -15.165 16.167 2.489 1.00 86.31 109 LYS A N 1
ATOM 798 C CA . LYS A 1 109 ? -15.235 16.327 3.946 1.00 86.31 109 LYS A CA 1
ATOM 799 C C . LYS A 1 109 ? -16.437 15.629 4.563 1.00 86.31 109 LYS A C 1
ATOM 801 O O . LYS A 1 109 ? -17.498 15.517 3.963 1.00 86.31 109 LYS A O 1
ATOM 806 N N . GLU A 1 110 ? -16.279 15.210 5.814 1.00 82.12 110 GLU A N 1
ATOM 807 C CA . GLU A 1 110 ? -17.255 14.412 6.567 1.00 82.12 110 GLU A CA 1
ATOM 808 C C . GLU A 1 110 ? -18.685 14.977 6.619 1.00 82.12 110 GLU A C 1
ATOM 810 O O . GLU A 1 110 ? -19.629 14.198 6.671 1.00 82.12 110 GLU A O 1
ATOM 815 N N . LEU A 1 111 ? -18.856 16.303 6.569 1.00 82.06 111 LEU A N 1
ATOM 816 C CA . LEU A 1 111 ? -20.166 16.965 6.618 1.00 82.06 111 LEU A CA 1
ATOM 817 C C . LEU A 1 111 ? -20.823 17.174 5.243 1.00 82.06 111 LEU A C 1
ATOM 819 O O . LEU A 1 111 ? -21.974 17.604 5.176 1.00 82.06 111 LEU A O 1
ATOM 823 N N . GLU A 1 112 ? -20.137 16.858 4.144 1.00 81.75 112 GLU A N 1
ATOM 824 C CA . GLU A 1 112 ? -20.762 16.853 2.822 1.00 81.75 112 GLU A CA 1
ATOM 825 C C . GLU A 1 112 ? -21.827 15.734 2.756 1.00 81.75 112 GLU A C 1
ATOM 827 O O . GLU A 1 112 ? -21.530 14.596 3.130 1.00 81.75 112 GLU A O 1
ATOM 832 N N . PRO A 1 113 ? -23.064 15.977 2.268 1.00 80.12 113 PRO A N 1
ATOM 833 C CA . PRO A 1 113 ? -24.207 15.085 2.529 1.00 80.12 113 PRO A CA 1
ATOM 834 C C . PRO A 1 113 ? -24.032 13.605 2.141 1.00 80.12 113 PRO A C 1
ATOM 836 O O . PRO A 1 113 ? -24.528 12.709 2.827 1.00 80.12 113 PRO A O 1
ATOM 839 N N . ILE A 1 114 ? -23.324 13.331 1.042 1.00 83.19 114 ILE A N 1
ATOM 840 C CA . ILE A 1 114 ? -23.046 11.966 0.561 1.00 83.19 114 ILE A CA 1
ATOM 841 C C . ILE A 1 114 ? -22.013 11.254 1.458 1.00 83.19 114 ILE A C 1
ATOM 843 O O . ILE A 1 114 ? -22.098 10.041 1.668 1.00 83.19 114 ILE A O 1
ATOM 847 N N . PHE A 1 115 ? -21.078 12.013 2.025 1.00 87.50 115 PHE A N 1
ATOM 848 C CA . PHE A 1 115 ? -19.969 11.536 2.847 1.00 87.50 115 PHE A CA 1
ATOM 849 C C . PHE A 1 115 ? -20.386 11.357 4.305 1.00 87.50 115 PHE A C 1
ATOM 851 O O . PHE A 1 115 ? -20.081 10.315 4.883 1.00 87.50 115 PHE A O 1
ATOM 858 N N . ALA A 1 116 ? -21.203 12.267 4.844 1.00 83.06 116 ALA A N 1
ATOM 859 C CA . ALA A 1 116 ? -21.877 12.087 6.129 1.00 83.06 116 ALA A CA 1
ATOM 860 C C . ALA A 1 116 ? -22.657 10.762 6.138 1.00 83.06 116 ALA A C 1
ATOM 862 O O . ALA A 1 116 ? -22.396 9.877 6.952 1.00 83.06 116 ALA A O 1
ATOM 863 N N . LYS A 1 117 ? -23.504 10.534 5.123 1.00 85.50 117 LYS A N 1
ATOM 864 C CA . LYS A 1 117 ? -24.258 9.279 4.976 1.00 85.50 117 LYS A CA 1
ATOM 865 C C . LYS A 1 117 ? -23.355 8.037 4.878 1.00 85.50 117 LYS A C 1
ATOM 867 O O . LYS A 1 117 ? -23.719 6.982 5.398 1.00 85.50 117 LYS A O 1
ATOM 872 N N . ARG A 1 118 ? -22.184 8.132 4.232 1.00 93.31 118 ARG A N 1
ATOM 873 C CA . ARG A 1 118 ? -21.176 7.051 4.209 1.00 93.31 118 ARG A CA 1
ATOM 874 C C . ARG A 1 118 ? -20.598 6.800 5.607 1.00 93.31 118 ARG A C 1
ATOM 876 O O . ARG A 1 118 ? -20.472 5.647 6.006 1.00 93.31 118 ARG A O 1
ATOM 883 N N . ILE A 1 119 ? -20.331 7.848 6.380 1.00 94.19 119 ILE A N 1
ATOM 884 C CA . ILE A 1 119 ? -19.816 7.751 7.752 1.00 94.19 119 ILE A CA 1
ATOM 885 C C . ILE A 1 119 ? -20.847 7.129 8.704 1.00 94.19 119 ILE A C 1
ATOM 887 O O . ILE A 1 119 ? -20.489 6.261 9.502 1.00 94.19 119 ILE A O 1
ATOM 891 N N . GLY A 1 120 ? -22.136 7.454 8.561 1.00 91.38 120 GLY A N 1
ATOM 892 C CA . GLY A 1 120 ? -23.218 6.758 9.269 1.00 91.38 120 GLY A CA 1
ATOM 893 C C . GLY A 1 120 ? -23.231 5.239 9.021 1.00 91.38 120 GLY A C 1
ATOM 894 O O . GLY A 1 120 ? -23.535 4.459 9.929 1.00 91.38 120 GLY A O 1
ATOM 895 N N . ARG A 1 121 ? -22.814 4.782 7.827 1.00 93.62 121 ARG A N 1
ATOM 896 C CA . ARG A 1 121 ? -22.617 3.348 7.537 1.00 93.62 121 ARG A CA 1
ATOM 897 C C . ARG A 1 121 ? -21.401 2.763 8.256 1.00 93.62 121 ARG A C 1
ATOM 899 O O . ARG A 1 121 ? -21.501 1.647 8.754 1.00 93.62 121 ARG A O 1
ATOM 906 N N . TYR A 1 122 ? -20.295 3.496 8.404 1.00 96.69 122 TYR A N 1
ATOM 907 C CA . TYR A 1 122 ? -19.141 3.013 9.181 1.00 96.69 122 TYR A CA 1
ATOM 908 C C . TYR A 1 122 ? -19.519 2.688 10.635 1.00 96.69 122 TYR A C 1
ATOM 910 O O . TYR A 1 122 ? -19.126 1.647 11.159 1.00 96.69 122 TYR A O 1
ATOM 918 N N . PHE A 1 123 ? -20.333 3.535 11.269 1.00 92.56 123 PHE A N 1
ATOM 919 C CA . PHE A 1 123 ? -20.861 3.296 12.615 1.00 92.56 123 PHE A CA 1
ATOM 920 C C . PHE A 1 123 ? -21.867 2.135 12.658 1.00 92.56 123 PHE A C 1
ATOM 922 O O . PHE A 1 123 ? -21.684 1.164 13.396 1.00 92.56 123 PHE A O 1
ATOM 929 N N . SER A 1 124 ? -22.926 2.203 11.854 1.00 93.00 124 SER A N 1
ATOM 930 C CA . SER A 1 124 ? -24.010 1.213 11.908 1.00 93.00 124 SER A CA 1
ATOM 931 C C . SER A 1 124 ? -23.573 -0.176 11.433 1.00 93.00 124 SER A C 1
ATOM 933 O O . SER A 1 124 ? -23.808 -1.167 12.124 1.00 93.00 124 SER A O 1
ATOM 935 N N . GLU A 1 125 ? -22.871 -0.274 10.306 1.00 92.12 125 GLU A N 1
ATOM 936 C CA . GLU A 1 125 ? -22.400 -1.552 9.773 1.00 92.12 125 GLU A CA 1
ATOM 937 C C . GLU A 1 125 ? -21.119 -2.012 10.469 1.00 92.12 125 GLU A C 1
ATOM 939 O O . GLU A 1 125 ? -21.026 -3.185 10.825 1.00 92.12 125 GLU A O 1
ATOM 944 N N . GLY A 1 126 ? -20.146 -1.125 10.702 1.00 91.19 126 GLY A N 1
ATOM 945 C CA . GLY A 1 126 ? -18.831 -1.490 11.241 1.00 91.19 126 GLY A CA 1
ATOM 946 C C . GLY A 1 126 ? -18.850 -1.846 12.726 1.00 91.19 126 GLY A C 1
ATOM 947 O O . GLY A 1 126 ? -18.291 -2.874 13.111 1.00 91.19 126 GLY A O 1
ATOM 948 N N . THR A 1 127 ? -19.527 -1.046 13.555 1.00 90.94 127 THR A N 1
ATOM 949 C CA . THR A 1 127 ? -19.554 -1.220 15.021 1.00 90.94 127 THR A CA 1
ATOM 950 C C . THR A 1 127 ? -20.924 -1.598 15.584 1.00 90.94 127 THR A C 1
ATOM 952 O O . THR A 1 127 ? -21.009 -1.939 16.761 1.00 90.94 127 THR A O 1
ATOM 955 N N . GLY A 1 128 ? -21.989 -1.595 14.772 1.00 88.88 128 GLY A N 1
ATOM 956 C CA . GLY A 1 128 ? -23.360 -1.826 15.250 1.00 88.88 128 GLY A CA 1
ATOM 957 C C . GLY A 1 128 ? -23.966 -0.611 15.961 1.00 88.88 128 GLY A C 1
ATOM 958 O O . GLY A 1 128 ? -24.950 -0.747 16.683 1.00 88.88 128 GLY A O 1
ATOM 959 N N . THR A 1 129 ? -23.366 0.570 15.800 1.00 87.56 129 THR A N 1
ATOM 960 C CA . THR A 1 129 ? -23.769 1.793 16.500 1.00 87.56 129 THR A CA 1
ATOM 961 C C . THR A 1 129 ? -24.987 2.419 15.823 1.00 87.56 129 THR A C 1
ATOM 963 O O . THR A 1 129 ? -24.932 2.823 14.664 1.00 87.56 129 THR A O 1
ATOM 966 N N . THR A 1 130 ? -26.097 2.506 16.553 1.00 88.75 130 THR A N 1
ATOM 967 C CA . THR A 1 130 ? -27.363 3.103 16.099 1.00 88.75 130 THR A CA 1
ATOM 968 C C . THR A 1 130 ? -27.497 4.560 16.539 1.00 88.75 130 THR A C 1
ATOM 970 O O . THR A 1 130 ? -26.974 4.932 17.585 1.00 88.75 130 THR A O 1
ATOM 973 N N . GLY A 1 131 ? -28.269 5.364 15.800 1.00 83.19 131 GLY A N 1
ATOM 974 C CA . GLY A 1 131 ? -28.544 6.766 16.159 1.00 83.19 131 GLY A CA 1
ATOM 975 C C . GLY A 1 131 ? -27.442 7.758 15.772 1.00 83.19 131 GLY A C 1
ATOM 976 O O . GLY A 1 131 ? -27.502 8.909 16.187 1.00 83.19 131 GLY A O 1
ATOM 977 N N . VAL A 1 132 ? -26.463 7.318 14.976 1.00 83.88 132 VAL A N 1
ATOM 978 C CA . VAL A 1 132 ? -25.400 8.146 14.394 1.00 83.88 132 VAL A CA 1
ATOM 979 C C . VAL A 1 132 ? -25.550 8.104 12.875 1.00 83.88 132 VAL A C 1
ATOM 981 O O . VAL A 1 132 ? -25.479 7.026 12.284 1.00 83.88 132 VAL A O 1
ATOM 984 N N . ASP A 1 133 ? -25.778 9.254 12.242 1.00 79.50 133 ASP A N 1
ATOM 985 C CA . ASP A 1 133 ? -25.983 9.366 10.787 1.00 79.50 133 ASP A CA 1
ATOM 986 C C . ASP A 1 133 ? -24.742 9.878 10.033 1.00 79.50 133 ASP A C 1
ATOM 988 O O . ASP A 1 133 ? -24.738 9.916 8.803 1.00 79.50 133 ASP A O 1
ATOM 992 N N . GLY A 1 134 ? -23.680 10.209 10.777 1.00 81.75 134 GLY A N 1
ATOM 993 C CA . GLY A 1 134 ? -22.418 10.755 10.276 1.00 81.75 134 GLY A CA 1
ATOM 994 C C . GLY A 1 134 ? -22.332 12.282 10.284 1.00 81.75 134 GLY A C 1
ATOM 995 O O . GLY A 1 134 ? -21.275 12.814 9.967 1.00 81.75 134 GLY A O 1
ATOM 996 N N . THR A 1 135 ? -23.387 12.987 10.706 1.00 78.12 135 THR A N 1
ATOM 997 C CA . THR A 1 135 ? -23.343 14.436 10.988 1.00 78.12 135 THR A CA 1
ATOM 998 C C . THR A 1 135 ? -22.913 14.760 12.427 1.00 78.12 135 THR A C 1
ATOM 1000 O O . THR A 1 135 ? -22.672 15.917 12.765 1.00 78.12 135 THR A O 1
ATOM 1003 N N . ASN A 1 136 ? -22.778 13.738 13.279 1.00 75.12 136 ASN A N 1
ATOM 1004 C CA . ASN A 1 136 ? -22.358 13.836 14.679 1.00 75.12 136 ASN A CA 1
ATOM 1005 C C . ASN A 1 136 ? -20.857 14.162 14.815 1.00 75.12 136 ASN A C 1
ATOM 1007 O O . ASN A 1 136 ? -20.012 13.268 14.866 1.00 75.12 136 ASN A O 1
ATOM 1011 N N . THR A 1 137 ? -20.514 15.449 14.889 1.00 71.06 137 THR A N 1
ATOM 1012 C CA . THR A 1 137 ? -19.118 15.929 14.963 1.00 71.06 137 THR A CA 1
ATOM 1013 C C . THR A 1 137 ? -18.459 15.772 16.337 1.00 71.06 137 THR A C 1
ATOM 1015 O O . THR A 1 137 ? -17.259 15.992 16.473 1.00 71.06 137 THR A O 1
ATOM 1018 N N . ASP A 1 138 ? -19.224 15.416 17.367 1.00 70.25 138 ASP A N 1
ATOM 1019 C CA . ASP A 1 138 ? -18.737 15.100 18.713 1.00 70.25 138 ASP A CA 1
ATOM 1020 C C . ASP A 1 138 ? -18.114 13.694 18.809 1.00 70.25 138 ASP A C 1
ATOM 1022 O O . ASP A 1 138 ? -17.368 13.408 19.749 1.00 70.25 138 ASP A O 1
ATOM 1026 N N . MET A 1 139 ? -18.365 12.823 17.822 1.00 71.81 139 MET A N 1
ATOM 1027 C CA . MET A 1 139 ? -17.859 11.452 17.781 1.00 71.81 139 MET A CA 1
ATOM 1028 C C . MET A 1 139 ? -16.892 11.228 16.610 1.00 71.81 139 MET A C 1
ATOM 1030 O O . MET A 1 139 ? -17.285 11.117 15.450 1.00 71.81 139 MET A O 1
ATOM 1034 N N . ALA A 1 140 ? -15.601 11.070 16.913 1.00 85.62 140 ALA A N 1
ATOM 1035 C CA . ALA A 1 140 ? -14.596 10.773 15.895 1.00 85.62 140 ALA A CA 1
ATOM 1036 C C . ALA A 1 140 ? -14.823 9.390 15.245 1.00 85.62 140 ALA A C 1
ATOM 1038 O O . ALA A 1 140 ? -14.696 8.347 15.885 1.00 85.62 140 ALA A O 1
ATOM 1039 N N . TRP A 1 141 ? -15.092 9.373 13.939 1.00 95.00 141 TRP A N 1
ATOM 1040 C CA . TRP A 1 141 ? -15.440 8.160 13.188 1.00 95.00 141 TRP A CA 1
ATOM 1041 C C . TRP A 1 141 ? -14.262 7.278 12.738 1.00 95.00 141 TRP A C 1
ATOM 1043 O O . TRP A 1 141 ? -14.482 6.236 12.120 1.00 95.00 141 TRP A O 1
ATOM 1053 N N . SER A 1 142 ? -13.009 7.628 13.049 1.00 96.88 142 SER A N 1
ATOM 1054 C CA . SER A 1 142 ? -11.832 6.896 12.549 1.00 96.88 142 SER A CA 1
ATOM 1055 C C . SER A 1 142 ? -11.782 5.428 12.996 1.00 96.88 142 SER A C 1
ATOM 1057 O O . SER A 1 142 ? -11.437 4.559 12.199 1.00 96.88 142 SER A O 1
ATOM 1059 N N . ALA A 1 143 ? -12.184 5.115 14.231 1.00 96.44 143 ALA A N 1
ATOM 1060 C CA . ALA A 1 143 ? -12.240 3.730 14.717 1.00 96.44 143 ALA A CA 1
ATOM 1061 C C . ALA A 1 143 ? -13.428 2.939 14.142 1.00 96.44 143 ALA A C 1
ATOM 1063 O O . ALA A 1 143 ? -13.323 1.733 13.902 1.00 96.44 143 ALA A O 1
ATOM 1064 N N . ALA A 1 144 ? -14.543 3.626 13.867 1.00 97.38 144 ALA A N 1
ATOM 1065 C CA . ALA A 1 144 ? -15.680 3.046 13.162 1.00 97.38 144 ALA A CA 1
ATOM 1066 C C . ALA A 1 144 ? -15.305 2.701 11.711 1.00 97.38 144 ALA A C 1
ATOM 1068 O O . ALA A 1 144 ? -15.627 1.611 11.253 1.00 97.38 144 ALA A O 1
ATOM 1069 N N . PHE A 1 145 ? -14.533 3.559 11.031 1.00 98.62 145 PHE A N 1
ATOM 1070 C CA . PHE A 1 145 ? -13.958 3.271 9.713 1.00 98.62 145 PHE A CA 1
ATOM 1071 C C . PHE A 1 145 ? -13.047 2.038 9.734 1.00 98.62 145 PHE A C 1
ATOM 1073 O O . PHE A 1 145 ? -13.281 1.117 8.959 1.00 98.62 145 PHE A O 1
ATOM 1080 N N . ILE A 1 146 ? -12.068 1.952 10.646 1.00 98.81 146 ILE A N 1
ATOM 1081 C CA . ILE A 1 146 ? -11.200 0.761 10.753 1.00 98.81 146 ILE A CA 1
ATOM 1082 C C . ILE A 1 146 ? -12.031 -0.502 11.033 1.00 98.81 146 ILE A C 1
ATOM 1084 O O . ILE A 1 146 ? -11.852 -1.522 10.367 1.00 98.81 146 ILE A O 1
ATOM 1088 N N . SER A 1 147 ? -12.988 -0.427 11.964 1.00 98.19 147 SER A N 1
ATOM 1089 C CA . SER A 1 147 ? -13.915 -1.527 12.257 1.00 98.19 147 SER A CA 1
ATOM 1090 C C . SER A 1 147 ? -14.727 -1.942 11.026 1.00 98.19 147 SER A C 1
ATOM 1092 O O . SER A 1 147 ? -14.859 -3.135 10.753 1.00 98.19 147 SER A O 1
ATOM 1094 N N . TRP A 1 148 ? -15.229 -0.977 10.253 1.00 98.38 148 TRP A N 1
ATOM 1095 C CA . TRP A 1 148 ? -15.977 -1.211 9.021 1.00 98.38 148 TRP A CA 1
ATOM 1096 C C . TRP A 1 148 ? -15.114 -1.836 7.923 1.00 98.38 148 TRP A C 1
ATOM 1098 O O . TRP A 1 148 ? -15.541 -2.831 7.340 1.00 98.38 148 TRP A O 1
ATOM 1108 N N . VAL A 1 149 ? -13.888 -1.348 7.692 1.00 98.50 149 VAL A N 1
ATOM 1109 C CA . VAL A 1 149 ? -12.955 -1.949 6.723 1.00 98.50 149 VAL A CA 1
ATOM 1110 C C . VAL A 1 149 ? -12.677 -3.405 7.095 1.00 98.50 149 VAL A C 1
ATOM 1112 O O . VAL A 1 149 ? -12.834 -4.292 6.256 1.00 98.50 149 VAL A O 1
ATOM 1115 N N . MET A 1 150 ? -12.332 -3.681 8.357 1.00 98.06 150 MET A N 1
ATOM 1116 C CA . MET A 1 150 ? -12.039 -5.042 8.824 1.00 98.06 150 MET A CA 1
ATOM 1117 C C . MET A 1 150 ? -13.251 -5.971 8.680 1.00 98.06 150 MET A C 1
ATOM 1119 O O . MET A 1 150 ? -13.117 -7.099 8.200 1.00 98.06 150 MET A O 1
ATOM 1123 N N . LYS A 1 151 ? -14.450 -5.496 9.039 1.00 95.88 151 LYS A N 1
ATOM 1124 C CA . LYS A 1 151 ? -15.686 -6.286 8.964 1.00 95.88 151 LYS A CA 1
ATOM 1125 C C . LYS A 1 151 ? -16.066 -6.604 7.520 1.00 95.88 151 LYS A C 1
ATOM 1127 O O . LYS A 1 151 ? -16.302 -7.764 7.195 1.00 95.88 151 LYS A O 1
ATOM 1132 N N . THR A 1 152 ? -16.050 -5.587 6.662 1.00 92.88 152 THR A N 1
ATOM 1133 C CA . THR A 1 152 ? -16.340 -5.677 5.222 1.00 92.88 152 THR A CA 1
ATOM 1134 C C . THR A 1 152 ? -15.338 -6.578 4.501 1.00 92.88 152 THR A C 1
ATOM 1136 O O . THR A 1 152 ? -15.711 -7.335 3.610 1.00 92.88 152 THR A O 1
ATOM 1139 N N . SER A 1 153 ? -14.081 -6.589 4.951 1.00 91.38 153 SER A N 1
ATOM 1140 C CA . SER A 1 153 ? -13.032 -7.470 4.418 1.00 91.38 153 SER A CA 1
ATOM 1141 C C . SER A 1 153 ? -13.136 -8.925 4.894 1.00 91.38 153 SER A C 1
ATOM 1143 O O . SER A 1 153 ? -12.373 -9.781 4.441 1.00 91.38 153 SER A O 1
ATOM 1145 N N . GLY A 1 154 ? -14.084 -9.236 5.783 1.00 91.12 154 GLY A N 1
ATOM 1146 C CA . GLY A 1 154 ? -14.337 -10.591 6.267 1.00 91.12 154 GLY A CA 1
ATOM 1147 C C . GLY A 1 154 ? -13.519 -10.994 7.494 1.00 91.12 154 GLY A C 1
ATOM 1148 O O . GLY A 1 154 ? -13.264 -12.181 7.678 1.00 91.12 154 GLY A O 1
ATOM 1149 N N . ALA A 1 155 ? -13.121 -10.053 8.361 1.00 91.56 155 ALA A N 1
ATOM 1150 C CA . ALA A 1 155 ? -12.378 -10.385 9.582 1.00 91.56 155 ALA A CA 1
ATOM 1151 C C . ALA A 1 155 ? -13.190 -11.233 10.584 1.00 91.56 155 ALA A C 1
ATOM 1153 O O . ALA A 1 155 ? -12.608 -11.849 11.476 1.00 91.56 155 ALA A O 1
ATOM 1154 N N . ALA A 1 156 ? -14.523 -11.292 10.452 1.00 91.50 156 ALA A N 1
ATOM 1155 C CA . ALA A 1 156 ? -15.415 -12.075 11.314 1.00 91.50 156 ALA A CA 1
ATOM 1156 C C . ALA A 1 156 ? -15.102 -11.847 12.812 1.00 91.50 156 ALA A C 1
ATOM 1158 O O . ALA A 1 156 ? -14.869 -10.712 13.219 1.00 91.50 156 ALA A O 1
ATOM 1159 N N . GLY A 1 157 ? -15.060 -12.891 13.644 1.00 89.44 157 GLY A N 1
ATOM 1160 C CA . GLY A 1 157 ? -14.682 -12.781 15.062 1.00 89.44 157 GLY A CA 1
ATOM 1161 C C . GLY A 1 157 ? -13.187 -12.537 15.337 1.00 89.44 157 GLY A C 1
ATOM 1162 O O . GLY A 1 157 ? -12.787 -12.536 16.496 1.00 89.44 157 GLY A O 1
ATOM 1163 N N . ARG A 1 158 ? -12.343 -12.368 14.308 1.00 93.25 158 ARG A N 1
ATOM 1164 C CA . ARG A 1 158 ? -10.876 -12.249 14.438 1.00 93.25 158 ARG A CA 1
ATOM 1165 C C . ARG A 1 158 ? -10.389 -10.811 14.662 1.00 93.25 158 ARG A C 1
ATOM 1167 O O . ARG A 1 158 ? -9.204 -10.621 14.927 1.00 93.25 158 ARG A O 1
ATOM 1174 N N . PHE A 1 159 ? -11.278 -9.818 14.576 1.00 96.25 159 PHE A N 1
ATOM 1175 C CA . PHE A 1 159 ? -11.004 -8.415 14.904 1.00 96.25 159 PHE A CA 1
ATOM 1176 C C . PHE A 1 159 ? -11.943 -7.916 16.011 1.00 96.25 159 PHE A C 1
ATOM 1178 O O . PHE A 1 159 ? -13.106 -8.312 16.087 1.00 96.25 159 PHE A O 1
ATOM 1185 N N . ARG A 1 160 ? -11.444 -7.025 16.875 1.00 94.44 160 ARG A N 1
ATOM 1186 C CA . ARG A 1 160 ? -12.204 -6.453 17.993 1.00 94.44 160 ARG A CA 1
ATOM 1187 C C . ARG A 1 160 ? -12.848 -5.128 17.575 1.00 94.44 160 ARG A C 1
ATOM 1189 O O . ARG A 1 160 ? -12.291 -4.069 17.822 1.00 94.44 160 ARG A O 1
ATOM 1196 N N . TYR A 1 161 ? -14.024 -5.185 16.955 1.00 93.81 161 TYR A N 1
ATOM 1197 C CA . TYR A 1 161 ? -14.765 -3.987 16.525 1.00 93.81 161 TYR A CA 1
ATOM 1198 C C . TYR A 1 161 ? -15.059 -3.033 17.691 1.00 93.81 161 TYR A C 1
ATOM 1200 O O . TYR A 1 161 ? -15.401 -3.473 18.792 1.00 93.81 161 TYR A O 1
ATOM 1208 N N . SER A 1 162 ? -14.901 -1.730 17.449 1.00 92.81 162 SER A N 1
ATOM 1209 C CA . SER A 1 162 ? -15.037 -0.677 18.459 1.00 92.81 162 SER A CA 1
ATOM 1210 C C . SER A 1 162 ? -15.122 0.708 17.809 1.00 92.81 162 SER A C 1
ATOM 1212 O O . SER A 1 162 ? -14.442 0.970 16.820 1.00 92.81 162 SER A O 1
ATOM 1214 N N . THR A 1 163 ? -15.881 1.630 18.407 1.00 91.81 163 THR A N 1
ATOM 1215 C CA . THR A 1 163 ? -15.827 3.073 18.091 1.00 91.81 163 THR A CA 1
ATOM 1216 C C . THR A 1 163 ? -14.630 3.785 18.739 1.00 91.81 163 THR A C 1
ATOM 1218 O O . THR A 1 163 ? -14.456 4.986 18.565 1.00 91.81 163 THR A O 1
ATOM 1221 N N . LEU A 1 164 ? -13.778 3.052 19.463 1.00 90.50 164 LEU A N 1
ATOM 1222 C CA . LEU A 1 164 ? -12.573 3.541 20.134 1.00 90.50 164 LEU A CA 1
ATOM 1223 C C . LEU A 1 164 ? -11.353 2.700 19.733 1.00 90.50 164 LEU A C 1
ATOM 1225 O O . LEU A 1 164 ? -11.335 1.491 19.986 1.00 90.50 164 LEU A O 1
ATOM 1229 N N . HIS A 1 165 ? -10.315 3.345 19.184 1.00 97.69 165 HIS A N 1
ATOM 1230 C CA . HIS A 1 165 ? -9.053 2.695 18.783 1.00 97.69 165 HIS A CA 1
ATOM 1231 C C . HIS A 1 165 ? -8.365 1.968 19.939 1.00 97.69 165 HIS A C 1
ATOM 1233 O O . HIS A 1 165 ? -7.874 0.850 19.784 1.00 97.69 165 HIS A O 1
ATOM 1239 N N . SER A 1 166 ? -8.373 2.585 21.121 1.00 91.94 166 SER A N 1
ATOM 1240 C CA . SER A 1 166 ? -7.707 2.068 22.316 1.00 91.94 166 SER A CA 1
ATOM 1241 C C . SER A 1 166 ? -8.148 0.651 22.691 1.00 91.94 166 SER A C 1
ATOM 1243 O O . SER A 1 166 ? -7.336 -0.123 23.193 1.00 91.94 166 SER A O 1
ATOM 1245 N N . VAL A 1 167 ? -9.401 0.282 22.397 1.00 93.06 167 VAL A N 1
ATOM 1246 C CA . VAL A 1 167 ? -9.986 -1.025 22.724 1.00 93.06 167 VAL A CA 1
ATOM 1247 C C . VAL A 1 167 ? -9.309 -2.157 21.952 1.00 93.06 167 VAL A C 1
ATOM 1249 O O . VAL A 1 167 ? -8.911 -3.146 22.569 1.00 93.06 167 VAL A O 1
ATOM 1252 N N . TYR A 1 168 ? -9.148 -2.038 20.628 1.00 96.94 168 TYR A N 1
ATOM 1253 C CA . TYR A 1 168 ? -8.498 -3.094 19.843 1.00 96.94 168 TYR A CA 1
ATOM 1254 C C . TYR A 1 168 ? -6.976 -3.065 19.938 1.00 96.94 168 TYR A C 1
ATOM 1256 O O . TYR A 1 168 ? -6.374 -4.138 19.954 1.00 96.94 168 TYR A O 1
ATOM 1264 N N . ILE A 1 169 ? -6.353 -1.892 20.100 1.00 97.81 169 ILE A N 1
ATOM 1265 C CA . ILE A 1 169 ? -4.906 -1.816 20.347 1.00 97.81 169 ILE A CA 1
ATOM 1266 C C . ILE A 1 169 ? -4.566 -2.494 21.686 1.00 97.81 169 ILE A C 1
ATOM 1268 O O . ILE A 1 169 ? -3.710 -3.374 21.738 1.00 97.81 169 ILE A O 1
ATOM 1272 N N . TYR A 1 170 ? -5.279 -2.153 22.767 1.00 93.06 170 TYR A N 1
ATOM 1273 C CA . TYR A 1 170 ? -5.064 -2.751 24.091 1.00 93.06 170 TYR A CA 1
ATOM 1274 C C . TYR A 1 170 ? -5.329 -4.264 24.102 1.00 93.06 170 TYR A C 1
ATOM 1276 O O . TYR A 1 170 ? -4.578 -5.023 24.720 1.00 93.06 170 TYR A O 1
ATOM 1284 N N . GLN A 1 171 ? -6.361 -4.722 23.385 1.00 95.38 171 GLN A N 1
ATOM 1285 C CA . GLN A 1 171 ? -6.624 -6.148 23.199 1.00 95.38 171 GLN A CA 1
ATOM 1286 C C . GLN A 1 171 ? -5.457 -6.837 22.468 1.00 95.38 171 GLN A C 1
ATOM 1288 O O . GLN A 1 171 ? -4.930 -7.819 22.982 1.00 95.38 171 GLN A O 1
ATOM 1293 N N . ALA A 1 172 ? -4.976 -6.284 21.349 1.00 96.75 172 ALA A N 1
ATOM 1294 C CA . ALA A 1 172 ? -3.891 -6.867 20.555 1.00 96.75 172 ALA A CA 1
ATOM 1295 C C . ALA A 1 172 ? -2.528 -6.901 21.282 1.00 96.75 172 ALA A C 1
ATOM 1297 O O . ALA A 1 172 ? -1.747 -7.830 21.066 1.00 96.75 172 ALA A O 1
ATOM 1298 N N . ILE A 1 173 ? -2.242 -5.939 22.173 1.00 92.94 173 ILE A N 1
ATOM 1299 C CA . ILE A 1 173 ? -1.072 -5.981 23.077 1.00 92.94 173 ILE A CA 1
ATOM 1300 C C . ILE A 1 173 ? -1.192 -7.179 24.028 1.00 92.94 173 ILE A C 1
ATOM 1302 O O . ILE A 1 173 ? -0.281 -8.001 24.134 1.00 92.94 173 ILE A O 1
ATOM 1306 N N . ARG A 1 174 ? -2.342 -7.325 24.697 1.00 91.88 174 ARG A N 1
ATOM 1307 C CA . ARG A 1 174 ? -2.592 -8.425 25.648 1.00 91.88 174 ARG A CA 1
ATOM 1308 C C . ARG A 1 174 ? -2.582 -9.788 24.971 1.00 91.88 174 ARG A C 1
ATOM 1310 O O . ARG A 1 174 ? -2.078 -10.748 25.549 1.00 91.88 174 ARG A O 1
ATOM 1317 N N . ASP A 1 175 ? -3.114 -9.859 23.761 1.00 92.00 175 ASP A N 1
ATOM 1318 C CA . ASP A 1 175 ? -3.195 -11.077 22.967 1.00 92.00 175 ASP A CA 1
ATOM 1319 C C . ASP A 1 175 ? -1.816 -11.564 22.521 1.00 92.00 175 ASP A C 1
ATOM 1321 O O . ASP A 1 175 ? -1.583 -12.777 22.556 1.00 92.00 175 ASP A O 1
ATOM 1325 N N . ARG A 1 176 ? -0.888 -10.642 22.210 1.00 94.56 176 ARG A N 1
ATOM 1326 C CA . ARG A 1 176 ? 0.531 -10.959 21.989 1.00 94.56 176 ARG A CA 1
ATOM 1327 C C . ARG A 1 176 ? 1.224 -11.397 23.276 1.00 94.56 176 ARG A C 1
ATOM 1329 O O . ARG A 1 176 ? 1.864 -12.441 23.283 1.00 94.56 176 ARG A O 1
ATOM 1336 N N . LEU A 1 177 ? 1.086 -10.640 24.370 1.00 84.19 177 LEU A N 1
ATOM 1337 C CA . LEU A 1 177 ? 1.724 -10.959 25.661 1.00 84.19 177 LEU A CA 1
ATOM 1338 C C . LEU A 1 177 ? 1.290 -12.323 26.230 1.00 84.19 177 LEU A C 1
ATOM 1340 O O . LEU A 1 177 ? 1.992 -12.907 27.050 1.00 84.19 177 LEU A O 1
ATOM 1344 N N . ARG A 1 178 ? 0.130 -12.827 25.798 1.00 90.06 178 ARG A N 1
ATOM 1345 C CA . ARG A 1 178 ? -0.423 -14.143 26.154 1.00 90.06 178 ARG A CA 1
ATOM 1346 C C . ARG A 1 178 ? -0.216 -15.213 25.077 1.00 90.06 178 ARG A C 1
ATOM 1348 O O . ARG A 1 178 ? -0.706 -16.324 25.254 1.00 90.06 178 ARG A O 1
ATOM 1355 N N . SER A 1 179 ? 0.442 -14.886 23.964 1.00 85.25 179 SER A N 1
ATOM 1356 C CA . SER A 1 179 ? 0.645 -15.769 22.805 1.00 85.25 179 SER A CA 1
ATOM 1357 C C . SER A 1 179 ? -0.643 -16.433 22.288 1.00 85.25 179 SER A C 1
ATOM 1359 O O . SER A 1 179 ? -0.645 -17.591 21.877 1.00 85.25 179 SER A O 1
ATOM 1361 N N . THR A 1 180 ? -1.757 -15.699 22.309 1.00 89.12 180 THR A N 1
ATOM 1362 C CA . THR A 1 180 ? -3.075 -16.200 21.874 1.00 89.12 180 THR A CA 1
ATOM 1363 C C . THR A 1 180 ? -3.149 -16.397 20.356 1.00 89.12 180 THR A C 1
ATOM 1365 O O . THR A 1 180 ? -2.386 -15.812 19.581 1.00 89.12 180 THR A O 1
ATOM 1368 N N . ASP A 1 181 ? -4.139 -17.154 19.886 1.00 85.06 181 ASP A N 1
ATOM 1369 C CA . ASP A 1 181 ? -4.353 -17.345 18.448 1.00 85.06 181 ASP A CA 1
ATOM 1370 C C . ASP A 1 181 ? -4.815 -16.077 17.698 1.00 85.06 181 ASP A C 1
ATOM 1372 O O . ASP A 1 181 ? -4.977 -16.143 16.483 1.00 85.06 181 ASP A O 1
ATOM 1376 N N . ALA A 1 182 ? -5.035 -14.948 18.387 1.00 89.88 182 ALA A N 1
ATOM 1377 C CA . ALA A 1 182 ? -5.806 -13.792 17.923 1.00 89.88 182 ALA A CA 1
ATOM 1378 C C . ALA A 1 182 ? -5.423 -13.255 16.532 1.00 89.88 182 ALA A C 1
ATOM 1380 O O . ALA A 1 182 ? -4.258 -13.266 16.125 1.00 89.88 182 ALA A O 1
ATOM 1381 N N . GLY A 1 183 ? -6.419 -12.721 15.816 1.00 92.00 183 GLY A N 1
ATOM 1382 C CA . GLY A 1 183 ? -6.263 -12.218 14.446 1.00 92.00 183 GLY A CA 1
ATOM 1383 C C . GLY A 1 183 ? -5.358 -10.996 14.307 1.00 92.00 183 GLY A C 1
ATOM 1384 O O . GLY A 1 183 ? -4.888 -10.735 13.203 1.00 92.00 183 GLY A O 1
ATOM 1385 N N . PHE A 1 184 ? -5.075 -10.288 15.401 1.00 96.69 184 PHE A N 1
ATOM 1386 C CA . PHE A 1 184 ? -4.098 -9.205 15.449 1.00 96.69 184 PHE A CA 1
ATOM 1387 C C . PHE A 1 184 ? -3.261 -9.287 16.724 1.00 96.69 184 PHE A C 1
ATOM 1389 O O . PHE A 1 184 ? -3.782 -9.566 17.803 1.00 96.69 184 PHE A O 1
ATOM 1396 N N . TRP A 1 185 ? -1.971 -8.991 16.595 1.00 97.75 185 TRP A N 1
ATOM 1397 C CA . TRP A 1 185 ? -1.033 -8.820 17.706 1.00 97.75 185 TRP A CA 1
ATOM 1398 C C . TRP A 1 185 ? -0.361 -7.460 17.573 1.00 97.75 185 TRP A C 1
ATOM 1400 O O . TRP A 1 185 ? 0.077 -7.101 16.485 1.00 97.75 185 TRP A O 1
ATOM 1410 N N . ALA A 1 186 ? -0.254 -6.709 18.665 1.00 97.31 186 ALA A N 1
ATOM 1411 C CA . ALA A 1 186 ? 0.479 -5.450 18.664 1.00 97.31 186 ALA A CA 1
ATOM 1412 C C . ALA A 1 186 ? 1.943 -5.682 19.045 1.00 97.31 186 ALA A C 1
ATOM 1414 O O . ALA A 1 186 ? 2.227 -6.421 19.982 1.00 97.31 186 ALA A O 1
ATOM 1415 N N . TYR A 1 187 ? 2.857 -5.007 18.361 1.00 97.50 187 TYR A N 1
ATOM 1416 C CA . TYR A 1 187 ? 4.298 -5.024 18.602 1.00 97.50 187 TYR A CA 1
ATOM 1417 C C . TYR A 1 187 ? 4.816 -3.608 18.852 1.00 97.50 187 TYR A C 1
ATOM 1419 O O . TYR A 1 187 ? 4.231 -2.634 18.370 1.00 97.50 187 TYR A O 1
ATOM 1427 N N . ARG A 1 188 ? 5.950 -3.488 19.549 1.00 97.38 188 ARG A N 1
ATOM 1428 C CA . ARG A 1 188 ? 6.717 -2.238 19.581 1.00 97.38 188 ARG A CA 1
ATOM 1429 C C . ARG A 1 188 ? 7.306 -1.948 18.208 1.00 97.38 188 ARG A C 1
ATOM 1431 O O . ARG A 1 188 ? 7.628 -2.859 17.443 1.00 97.38 188 ARG A O 1
ATOM 1438 N N . LEU A 1 189 ? 7.567 -0.670 17.958 1.00 94.38 189 LEU A N 1
ATOM 1439 C CA . LEU A 1 189 ? 8.141 -0.189 16.700 1.00 94.38 189 LEU A CA 1
ATOM 1440 C C . LEU A 1 189 ? 9.518 -0.795 16.361 1.00 94.38 189 LEU A C 1
ATOM 1442 O O . LEU A 1 189 ? 9.875 -0.861 15.191 1.00 94.38 189 LEU A O 1
ATOM 1446 N N . ASN A 1 190 ? 10.272 -1.253 17.368 1.00 87.75 190 ASN A N 1
ATOM 1447 C CA . ASN A 1 190 ? 11.595 -1.875 17.232 1.00 87.75 190 ASN A CA 1
ATOM 1448 C C . ASN A 1 190 ? 11.587 -3.419 17.267 1.00 87.75 190 ASN A C 1
ATOM 1450 O O . ASN A 1 190 ? 12.649 -4.028 17.168 1.00 87.75 190 ASN A O 1
ATOM 1454 N N . GLU A 1 191 ? 10.425 -4.057 17.429 1.00 86.69 191 GLU A N 1
ATOM 1455 C CA . GLU A 1 191 ? 10.288 -5.524 17.461 1.00 86.69 191 GLU A CA 1
ATOM 1456 C C . GLU A 1 191 ? 9.780 -6.099 16.138 1.00 86.69 191 GLU A C 1
ATOM 1458 O O . GLU A 1 191 ? 9.972 -7.282 15.859 1.00 86.69 191 GLU A O 1
ATOM 1463 N N . TYR A 1 192 ? 9.108 -5.279 15.330 1.00 90.44 192 TYR A N 1
ATOM 1464 C CA . TYR A 1 192 ? 8.394 -5.722 14.143 1.00 90.44 192 TYR A CA 1
ATOM 1465 C C . TYR A 1 192 ? 8.487 -4.691 13.016 1.00 90.44 192 TYR A C 1
ATOM 1467 O O . TYR A 1 192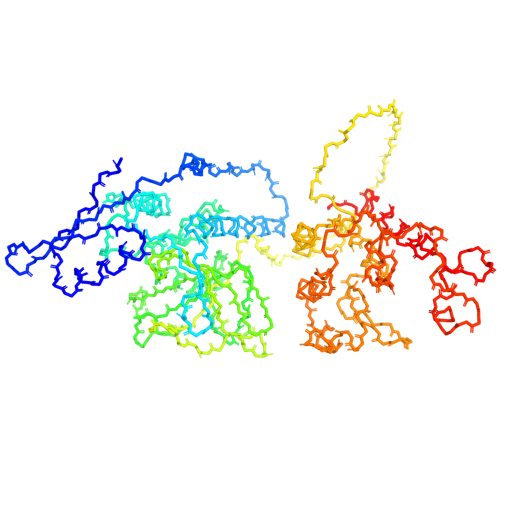 ? 8.402 -3.487 13.253 1.00 90.44 192 TYR A O 1
ATOM 1475 N N . LYS A 1 193 ? 8.668 -5.174 11.784 1.00 89.50 193 LYS A N 1
ATOM 1476 C CA . LYS A 1 193 ? 8.703 -4.343 10.576 1.00 89.50 193 LYS A CA 1
ATOM 1477 C C . LYS A 1 193 ? 7.302 -4.319 9.959 1.00 89.50 193 LYS A C 1
ATOM 1479 O O . LYS A 1 193 ? 6.735 -5.399 9.794 1.00 89.50 193 LYS A O 1
ATOM 1484 N N . PRO A 1 194 ? 6.744 -3.146 9.621 1.00 92.94 194 PRO A N 1
ATOM 1485 C CA . PRO A 1 194 ? 5.399 -3.059 9.063 1.00 92.94 194 PRO A CA 1
ATOM 1486 C C . PRO A 1 194 ? 5.328 -3.753 7.701 1.00 92.94 194 PRO A C 1
ATOM 1488 O O . PRO A 1 194 ? 6.223 -3.598 6.868 1.00 92.94 194 PRO A O 1
ATOM 1491 N N . ILE A 1 195 ? 4.233 -4.465 7.453 1.00 88.44 195 ILE A N 1
ATOM 1492 C CA . ILE A 1 195 ? 3.853 -4.947 6.124 1.00 88.44 195 ILE A CA 1
ATOM 1493 C C . ILE A 1 195 ? 2.458 -4.443 5.757 1.00 88.44 195 ILE A C 1
ATOM 1495 O O . ILE A 1 195 ? 1.702 -3.929 6.582 1.00 88.44 195 ILE A O 1
ATOM 1499 N N . VAL A 1 196 ? 2.121 -4.586 4.481 1.00 86.62 196 VAL A N 1
ATOM 1500 C CA . VAL A 1 196 ? 0.808 -4.226 3.948 1.00 86.62 196 VAL A CA 1
ATOM 1501 C C . VAL A 1 196 ? -0.290 -5.035 4.650 1.00 86.62 196 VAL A C 1
ATOM 1503 O O . VAL A 1 196 ? -0.185 -6.255 4.769 1.00 86.62 196 VAL A O 1
ATOM 1506 N N . GLY A 1 197 ? -1.336 -4.350 5.118 1.00 87.06 197 GLY A N 1
ATOM 1507 C CA . GLY A 1 197 ? -2.436 -4.929 5.894 1.00 87.06 197 GLY A CA 1
ATOM 1508 C C . GLY A 1 197 ? -2.351 -4.748 7.413 1.00 87.06 197 GLY A C 1
ATOM 1509 O O . GLY A 1 197 ? -3.349 -4.965 8.103 1.00 87.06 197 GLY A O 1
ATOM 1510 N N . ASP A 1 198 ? -1.198 -4.340 7.943 1.00 98.31 198 ASP A N 1
ATOM 1511 C CA . ASP A 1 198 ? -1.039 -4.015 9.365 1.00 98.31 198 ASP A CA 1
ATOM 1512 C C . ASP A 1 198 ? -1.699 -2.668 9.714 1.00 98.31 198 ASP A C 1
ATOM 1514 O O . ASP A 1 198 ? -1.974 -1.853 8.831 1.00 98.31 198 ASP A O 1
ATOM 1518 N N . LEU A 1 199 ? -1.924 -2.398 11.006 1.00 98.81 199 LEU A N 1
ATOM 1519 C CA . LEU A 1 199 ? -2.299 -1.059 11.479 1.00 98.81 199 LEU A CA 1
ATOM 1520 C C . LEU A 1 199 ? -1.112 -0.378 12.166 1.00 98.81 199 LEU A C 1
ATOM 1522 O O . LEU A 1 199 ? -0.494 -0.966 13.055 1.00 98.81 199 LEU A O 1
ATOM 1526 N N . LEU A 1 200 ? -0.841 0.882 11.827 1.00 98.50 200 LEU A N 1
ATOM 1527 C CA . LEU A 1 200 ? -0.005 1.752 12.659 1.00 98.50 200 LEU A CA 1
ATOM 1528 C C . LEU A 1 200 ? -0.845 2.332 13.798 1.00 98.50 200 LEU A C 1
ATOM 1530 O O . LEU A 1 200 ? -1.967 2.769 13.559 1.00 98.50 200 LEU A O 1
ATOM 1534 N N . CYS A 1 201 ? -0.319 2.349 15.023 1.00 98.44 201 CYS A N 1
ATOM 1535 C CA . CYS A 1 201 ? -1.052 2.764 16.220 1.00 98.44 201 CYS A CA 1
ATOM 1536 C C . CYS A 1 201 ? -0.450 4.027 16.839 1.00 98.44 201 CYS A C 1
ATOM 1538 O O . CYS A 1 201 ? 0.718 4.046 17.240 1.00 98.44 201 CYS A O 1
ATOM 1540 N N . TRP A 1 202 ? -1.283 5.057 16.965 1.00 97.75 202 TRP A N 1
ATOM 1541 C CA . TRP A 1 202 ? -0.912 6.385 17.433 1.00 97.75 202 TRP A CA 1
ATOM 1542 C C . TRP A 1 202 ? -1.620 6.736 18.739 1.00 97.75 202 TRP A C 1
ATOM 1544 O O . TRP A 1 202 ? -2.810 6.467 18.909 1.00 97.75 202 TRP A O 1
ATOM 1554 N N . ALA A 1 203 ? -0.904 7.383 19.650 1.00 96.12 203 ALA A N 1
ATOM 1555 C CA . ALA A 1 203 ? -1.449 8.010 20.840 1.00 96.12 203 ALA A CA 1
ATOM 1556 C C . ALA A 1 203 ? -1.781 9.476 20.535 1.00 96.12 203 ALA A C 1
ATOM 1558 O O . ALA A 1 203 ? -0.929 10.212 20.044 1.00 96.12 203 ALA A O 1
ATOM 1559 N N . ARG A 1 204 ? -3.001 9.913 20.867 1.00 92.94 204 ARG A N 1
ATOM 1560 C CA . ARG A 1 204 ? -3.441 11.324 20.841 1.00 92.94 204 ARG A CA 1
ATOM 1561 C C . ARG A 1 204 ? -3.418 11.953 22.244 1.00 92.94 204 ARG A C 1
ATOM 1563 O O . ARG A 1 204 ? -4.139 12.905 22.522 1.00 92.94 204 ARG A O 1
ATOM 1570 N N . GLN A 1 205 ? -2.634 11.375 23.153 1.00 91.06 205 GLN A N 1
ATOM 1571 C CA . GLN A 1 205 ? -2.545 11.747 24.562 1.00 91.06 205 GLN A CA 1
ATOM 1572 C C . GLN A 1 205 ? -1.131 11.458 25.084 1.00 91.06 205 GLN A C 1
ATOM 1574 O O . GLN A 1 205 ? -0.514 10.461 24.707 1.00 91.06 205 GLN A O 1
ATOM 1579 N N . SER A 1 206 ? -0.618 12.322 25.960 1.00 89.81 206 SER A N 1
ATOM 1580 C CA . SER A 1 206 ? 0.689 12.149 26.600 1.00 89.81 206 SER A CA 1
ATOM 1581 C C . SER A 1 206 ? 0.720 10.952 27.561 1.00 89.81 206 SER A C 1
ATOM 1583 O O . SER A 1 206 ? -0.277 10.616 28.197 1.00 89.81 206 SER A O 1
ATOM 1585 N N . GLY A 1 207 ? 1.892 10.319 27.688 1.00 89.94 207 GLY A N 1
ATOM 1586 C CA . GLY A 1 207 ? 2.109 9.198 28.614 1.00 89.94 207 GLY A CA 1
ATOM 1587 C C . GLY A 1 207 ? 1.515 7.856 28.167 1.00 89.94 207 GLY A C 1
ATOM 1588 O O . GLY A 1 207 ? 1.427 6.941 28.986 1.00 89.94 207 GLY A O 1
ATOM 1589 N N . ILE A 1 208 ? 1.109 7.742 26.898 1.00 95.19 208 ILE A N 1
ATOM 1590 C CA . ILE A 1 208 ? 0.612 6.503 26.296 1.00 95.19 208 ILE A CA 1
ATOM 1591 C C . ILE A 1 208 ? 1.650 5.922 25.333 1.00 95.19 208 ILE A C 1
ATOM 1593 O O . ILE A 1 208 ? 2.105 6.608 24.419 1.00 95.19 208 ILE A O 1
ATOM 1597 N N . ASP A 1 209 ? 1.979 4.646 25.524 1.00 93.81 209 ASP A N 1
ATOM 1598 C CA . ASP A 1 209 ? 2.863 3.858 24.664 1.00 93.81 209 ASP A CA 1
ATOM 1599 C C . ASP A 1 209 ? 2.545 2.343 24.760 1.00 93.81 209 ASP A C 1
ATOM 1601 O O . ASP A 1 209 ? 1.464 1.936 25.201 1.00 93.81 209 ASP A O 1
ATOM 1605 N N . TYR A 1 210 ? 3.470 1.483 24.315 1.00 93.44 210 TYR A N 1
ATOM 1606 C CA . TYR A 1 210 ? 3.311 0.023 24.347 1.00 93.44 210 TYR A CA 1
ATOM 1607 C C . TYR A 1 210 ? 3.351 -0.590 25.767 1.00 93.44 210 TYR A C 1
ATOM 1609 O O . TYR A 1 210 ? 2.813 -1.678 25.968 1.00 93.44 210 TYR A O 1
ATOM 1617 N N . ASP A 1 211 ? 3.895 0.093 26.778 1.00 91.62 211 ASP A N 1
ATOM 1618 C CA . ASP A 1 211 ? 3.892 -0.349 28.187 1.00 91.62 211 ASP A CA 1
ATOM 1619 C C . ASP A 1 211 ? 2.843 0.376 29.049 1.00 91.62 211 ASP A C 1
ATOM 1621 O O . ASP A 1 211 ? 2.275 -0.216 29.968 1.00 91.62 211 ASP A O 1
ATOM 1625 N N . SER A 1 212 ? 2.525 1.628 28.716 1.00 91.25 212 SER A N 1
ATOM 1626 C CA . SER A 1 212 ? 1.514 2.454 29.374 1.00 91.25 212 SER A CA 1
ATOM 1627 C C . SER A 1 212 ? 0.286 2.665 28.475 1.00 91.25 212 SER A C 1
ATOM 1629 O O . SER A 1 212 ? 0.267 3.555 27.634 1.00 91.25 212 SER A O 1
ATOM 1631 N N . GLN A 1 213 ? -0.778 1.868 28.645 1.00 87.88 213 GLN A N 1
ATOM 1632 C CA . GLN A 1 213 ? -2.041 2.020 27.884 1.00 87.88 213 GLN A CA 1
ATOM 1633 C C . GLN A 1 213 ? -3.217 2.550 28.713 1.00 87.88 213 GLN A C 1
ATOM 1635 O O . GLN A 1 213 ? -4.357 2.423 28.272 1.00 87.88 213 GLN A O 1
ATOM 1640 N N . ALA A 1 214 ? -3.013 3.024 29.947 1.00 85.38 214 ALA A N 1
ATOM 1641 C CA . ALA A 1 214 ? -4.116 3.425 30.840 1.00 85.38 214 ALA A CA 1
ATOM 1642 C C . ALA A 1 214 ? -5.283 2.395 30.896 1.00 85.38 214 ALA A C 1
ATOM 1644 O O . ALA A 1 214 ? -6.460 2.745 30.876 1.00 85.38 214 ALA A O 1
ATOM 1645 N N . SER A 1 215 ? -4.958 1.093 30.899 1.00 81.19 215 SER A N 1
ATOM 1646 C CA . SER A 1 215 ? -5.917 -0.032 30.816 1.00 81.19 215 SER A CA 1
ATOM 1647 C C . SER A 1 215 ? -6.890 -0.008 29.618 1.00 81.19 215 SER A C 1
ATOM 1649 O O . SER A 1 215 ? -7.991 -0.547 29.702 1.00 81.19 215 SER A O 1
ATOM 1651 N N . GLY A 1 216 ? -6.494 0.601 28.497 1.00 79.75 216 GLY A N 1
ATOM 1652 C CA . GLY A 1 216 ? -7.326 0.760 27.300 1.00 79.75 216 GLY A CA 1
ATOM 1653 C C . GLY A 1 216 ? -8.179 2.035 27.284 1.00 79.75 216 GLY A C 1
ATOM 1654 O O . GLY A 1 216 ? -8.946 2.230 26.343 1.00 79.75 216 GLY A O 1
ATOM 1655 N N . ASN A 1 217 ? -8.048 2.912 28.284 1.00 86.31 217 ASN A N 1
ATOM 1656 C CA . ASN A 1 217 ? -8.773 4.180 28.368 1.00 86.31 217 ASN A CA 1
ATOM 1657 C C . ASN A 1 217 ? -7.873 5.366 27.980 1.00 86.31 217 ASN A C 1
ATOM 1659 O O . ASN A 1 217 ? -7.296 6.027 28.841 1.00 86.31 217 ASN A O 1
ATOM 1663 N N . TYR A 1 218 ? -7.725 5.605 26.676 1.00 89.31 218 TYR A N 1
ATOM 1664 C CA . TYR A 1 218 ? -6.939 6.711 26.124 1.00 89.31 218 TYR A CA 1
ATOM 1665 C C . TYR A 1 218 ? -7.440 7.121 24.739 1.00 89.31 218 TYR A C 1
ATOM 1667 O O . TYR A 1 218 ? -8.063 6.330 24.027 1.00 89.31 218 TYR A O 1
ATOM 1675 N N . HIS A 1 219 ? -7.109 8.341 24.320 1.00 90.38 219 HIS A N 1
ATOM 1676 C CA . HIS A 1 219 ? -7.329 8.773 22.943 1.00 90.38 219 HIS A CA 1
ATOM 1677 C C . HIS A 1 219 ? -6.234 8.208 22.034 1.00 90.38 219 HIS A C 1
ATOM 1679 O O . HIS A 1 219 ? -5.050 8.493 22.217 1.00 90.38 219 HIS A O 1
ATOM 1685 N N . GLY A 1 220 ? -6.625 7.408 21.044 1.00 93.94 220 GLY A N 1
ATOM 1686 C CA . GLY A 1 220 ? -5.716 6.814 20.066 1.00 93.94 220 GLY A CA 1
ATOM 1687 C C . GLY A 1 220 ? -6.256 6.903 18.643 1.00 93.94 220 GLY A C 1
ATOM 1688 O O . GLY A 1 220 ? -7.416 7.262 18.436 1.00 93.94 220 GLY A O 1
ATOM 1689 N N . HIS A 1 221 ? -5.410 6.562 17.676 1.00 97.62 221 HIS A N 1
ATOM 1690 C CA . HIS A 1 221 ? -5.736 6.505 16.252 1.00 97.62 221 HIS A CA 1
ATOM 1691 C C . HIS A 1 221 ? -5.007 5.345 15.564 1.00 97.62 221 HIS A C 1
ATOM 1693 O O . HIS A 1 221 ? -3.957 4.905 16.033 1.00 97.62 221 HIS A O 1
ATOM 1699 N N . CYS A 1 222 ? -5.556 4.868 14.448 1.00 98.12 222 CYS A N 1
ATOM 1700 C CA . CYS A 1 222 ? -4.957 3.852 13.595 1.00 98.12 222 CYS A CA 1
ATOM 1701 C C . CYS A 1 222 ? -5.183 4.155 12.118 1.00 98.12 222 CYS A C 1
ATOM 1703 O O . CYS A 1 222 ? -6.284 4.531 11.715 1.00 98.12 222 CYS A O 1
ATOM 1705 N N . ASP A 1 223 ? -4.155 3.871 11.325 1.00 98.44 223 ASP A N 1
ATOM 1706 C CA . ASP A 1 223 ? -4.201 3.847 9.865 1.00 98.44 223 ASP A CA 1
ATOM 1707 C C . ASP A 1 223 ? -3.776 2.457 9.366 1.00 98.44 223 ASP A C 1
ATOM 1709 O O . ASP A 1 223 ? -2.921 1.815 9.980 1.00 98.44 223 ASP A O 1
ATOM 1713 N N . ILE A 1 224 ? -4.337 2.004 8.245 1.00 98.81 224 ILE A N 1
ATOM 1714 C CA . ILE A 1 224 ? -3.991 0.736 7.585 1.00 98.81 224 ILE A CA 1
ATOM 1715 C C . ILE A 1 224 ? -2.769 0.946 6.696 1.00 98.81 224 ILE A C 1
ATOM 1717 O O . ILE A 1 224 ? -2.792 1.836 5.851 1.00 98.81 224 ILE A O 1
ATOM 1721 N N . VAL A 1 225 ? -1.738 0.110 6.818 1.00 98.00 225 VAL A N 1
ATOM 1722 C CA . VAL A 1 225 ? -0.584 0.095 5.907 1.00 98.00 225 VAL A CA 1
ATOM 1723 C C . VAL A 1 225 ? -1.016 -0.442 4.543 1.00 98.00 225 VAL A C 1
ATOM 1725 O O . VAL A 1 225 ? -1.421 -1.597 4.425 1.00 98.00 225 VAL A O 1
ATOM 1728 N N . VAL A 1 226 ? -0.908 0.387 3.503 1.00 93.00 226 VAL A N 1
ATOM 1729 C CA . VAL A 1 226 ? -1.320 0.052 2.126 1.00 93.00 226 VAL A CA 1
ATOM 1730 C C . VAL A 1 226 ? -0.151 -0.106 1.154 1.00 93.00 226 VAL A C 1
ATOM 1732 O O . VAL A 1 226 ? -0.294 -0.776 0.136 1.00 93.00 226 VAL A O 1
ATOM 1735 N N . ALA A 1 227 ? 1.018 0.456 1.473 1.00 79.31 227 ALA A N 1
ATOM 1736 C CA . ALA A 1 227 ? 2.277 0.165 0.788 1.00 79.31 227 ALA A CA 1
ATOM 1737 C C . ALA A 1 227 ? 3.475 0.400 1.721 1.00 79.31 227 ALA A C 1
ATOM 1739 O O . ALA A 1 227 ? 3.399 1.192 2.661 1.00 79.31 227 ALA A O 1
ATOM 1740 N N . VAL A 1 228 ? 4.592 -0.268 1.434 1.00 80.50 228 VAL A N 1
ATOM 1741 C CA . VAL A 1 228 ? 5.869 -0.119 2.147 1.00 80.50 228 VAL A CA 1
ATOM 1742 C C . VAL A 1 228 ? 6.948 0.184 1.111 1.00 80.50 228 VAL A C 1
ATOM 1744 O O . VAL A 1 228 ? 7.183 -0.621 0.211 1.00 80.50 228 VAL A O 1
ATOM 1747 N N . GLU A 1 229 ? 7.577 1.351 1.221 1.00 80.38 229 GLU A N 1
ATOM 1748 C CA . GLU A 1 229 ? 8.747 1.759 0.438 1.00 80.38 229 GLU A CA 1
ATOM 1749 C C . GLU A 1 229 ? 10.018 1.662 1.309 1.00 80.38 229 GLU A C 1
ATOM 1751 O O . GLU A 1 229 ? 9.983 1.159 2.431 1.00 80.38 229 GLU A O 1
ATOM 1756 N N . VAL A 1 230 ? 11.170 2.092 0.784 1.00 75.50 230 VAL A N 1
ATOM 1757 C CA . VAL A 1 230 ? 12.470 1.982 1.474 1.00 75.50 230 VAL A CA 1
ATOM 1758 C C . VAL A 1 230 ? 12.613 2.948 2.659 1.00 75.50 230 VAL A C 1
ATOM 1760 O O . VAL A 1 230 ? 13.244 2.612 3.657 1.00 75.50 230 VAL A O 1
ATOM 1763 N N . ASP A 1 231 ? 12.016 4.134 2.550 1.00 83.94 231 ASP A N 1
ATOM 1764 C CA . ASP A 1 231 ? 12.164 5.285 3.450 1.00 83.94 231 ASP A CA 1
ATOM 1765 C C . ASP A 1 231 ? 10.840 5.721 4.102 1.00 83.94 231 ASP A C 1
ATOM 1767 O O . ASP A 1 231 ? 10.818 6.628 4.935 1.00 83.94 231 ASP A O 1
ATOM 1771 N N . LYS A 1 232 ? 9.722 5.080 3.740 1.00 90.25 232 LYS A N 1
ATOM 1772 C CA . LYS A 1 232 ? 8.381 5.387 4.249 1.00 90.25 232 LYS A CA 1
ATOM 1773 C C . LYS A 1 232 ? 7.413 4.218 4.100 1.00 90.25 232 LYS A C 1
ATOM 1775 O O . LYS A 1 232 ? 7.569 3.351 3.244 1.00 90.25 232 LYS A O 1
ATOM 1780 N N . VAL A 1 233 ? 6.344 4.258 4.882 1.00 94.94 233 VAL A N 1
ATOM 1781 C CA . VAL A 1 233 ? 5.129 3.469 4.667 1.00 94.94 233 VAL A CA 1
ATOM 1782 C C . VAL A 1 233 ? 3.981 4.388 4.281 1.00 94.94 233 VAL A C 1
ATOM 1784 O O . VAL A 1 233 ? 3.836 5.480 4.828 1.00 94.94 233 VAL A O 1
ATOM 1787 N N . TRP A 1 234 ? 3.153 3.948 3.342 1.00 95.50 234 TRP A N 1
ATOM 1788 C CA . TRP A 1 234 ? 1.894 4.608 3.027 1.00 95.50 234 TRP A CA 1
ATOM 1789 C C . TRP A 1 234 ? 0.782 3.981 3.835 1.00 95.50 234 TRP A C 1
ATOM 1791 O O . TRP A 1 234 ? 0.630 2.757 3.845 1.00 95.50 234 TRP A O 1
ATOM 1801 N N . VAL A 1 235 ? -0.026 4.830 4.458 1.00 98.38 235 VAL A N 1
ATOM 1802 C CA . VAL A 1 235 ? -1.168 4.400 5.252 1.00 98.38 235 VAL A CA 1
ATOM 1803 C C . VAL A 1 235 ? -2.447 5.113 4.829 1.00 98.38 235 VAL A C 1
ATOM 1805 O O . VAL A 1 235 ? -2.391 6.264 4.400 1.00 98.38 235 VAL A O 1
ATOM 1808 N N . ILE A 1 236 ? -3.591 4.437 4.951 1.00 98.69 236 ILE A N 1
ATOM 1809 C CA . ILE A 1 236 ? -4.929 5.016 4.769 1.00 98.69 236 ILE A CA 1
ATOM 1810 C 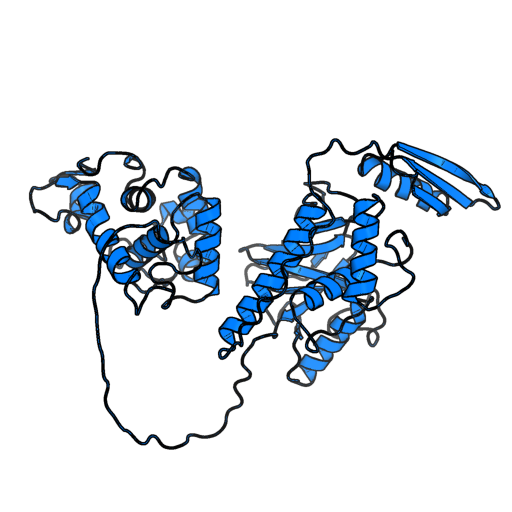C . ILE A 1 236 ? -5.701 4.937 6.087 1.00 98.69 236 ILE A C 1
ATOM 1812 O O . ILE A 1 236 ? -5.830 3.865 6.681 1.00 98.69 236 ILE A O 1
ATOM 1816 N N . GLY A 1 237 ? -6.241 6.072 6.526 1.00 98.00 237 GLY A N 1
ATOM 1817 C CA . GLY A 1 237 ? -7.035 6.187 7.747 1.00 98.00 237 GLY A CA 1
ATOM 1818 C C . GLY A 1 237 ? -8.277 7.052 7.558 1.00 98.00 237 GLY A C 1
ATOM 1819 O O . GLY A 1 237 ? -8.302 7.971 6.739 1.00 98.00 237 GLY A O 1
ATOM 1820 N N . GLY A 1 238 ? -9.318 6.750 8.331 1.00 96.88 238 GLY A N 1
ATOM 1821 C CA . GLY A 1 238 ? -10.512 7.586 8.447 1.00 96.88 238 GLY A CA 1
ATOM 1822 C C . GLY A 1 238 ? -10.297 8.737 9.430 1.00 96.88 238 GLY A C 1
ATOM 1823 O O . GLY A 1 238 ? -9.438 8.656 10.304 1.00 96.88 238 GLY A O 1
ATOM 1824 N N . ASN A 1 239 ? -11.099 9.791 9.304 1.00 94.69 239 ASN A N 1
ATOM 1825 C CA . ASN A 1 239 ? -11.064 11.019 10.102 1.00 94.69 239 ASN A CA 1
ATOM 1826 C C . ASN A 1 239 ? -9.659 11.603 10.373 1.00 94.69 239 ASN A C 1
ATOM 1828 O O . ASN A 1 239 ? -9.315 11.982 11.497 1.00 94.69 239 ASN A O 1
ATOM 1832 N N . VAL A 1 240 ? -8.837 11.671 9.325 1.00 93.19 240 VAL A N 1
ATOM 1833 C CA . VAL A 1 240 ? -7.607 12.476 9.301 1.00 93.19 240 VAL A CA 1
ATOM 1834 C C . VAL A 1 240 ? -7.875 13.632 8.346 1.00 93.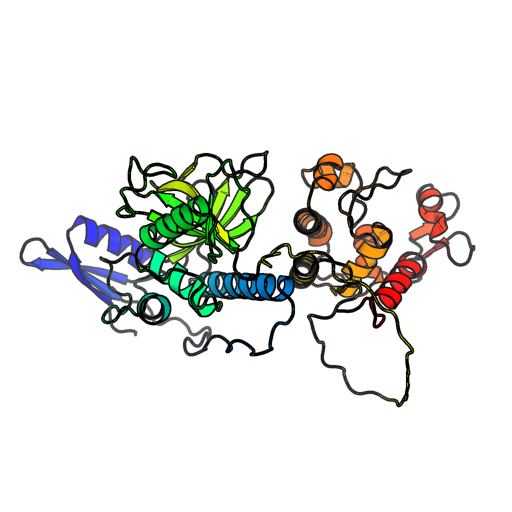19 240 VAL A C 1
ATOM 1836 O O . VAL A 1 240 ? -8.176 13.397 7.178 1.00 93.19 240 VAL A O 1
ATOM 1839 N N . GLY A 1 241 ? -7.850 14.875 8.835 1.00 89.31 241 GLY A N 1
ATOM 1840 C CA . GLY A 1 241 ? -8.271 16.033 8.033 1.00 89.31 241 GLY A CA 1
ATOM 1841 C C . GLY A 1 241 ? -9.735 15.959 7.577 1.00 89.31 241 GLY A C 1
ATOM 1842 O O . GLY A 1 241 ? -10.050 16.403 6.466 1.00 89.31 241 GLY A O 1
ATOM 1843 N N . ASN A 1 242 ? -10.586 15.349 8.412 1.00 90.69 242 ASN A N 1
ATOM 1844 C CA . ASN A 1 242 ? -12.036 15.197 8.259 1.00 90.69 242 ASN A CA 1
ATOM 1845 C C . ASN A 1 242 ? -12.449 14.466 6.964 1.00 90.69 242 ASN A C 1
ATOM 1847 O O . ASN A 1 242 ? -13.487 14.758 6.378 1.00 90.69 242 ASN A O 1
ATOM 1851 N N . SER A 1 243 ? -11.611 13.523 6.518 1.00 95.12 243 SER A N 1
ATOM 1852 C CA . SER A 1 243 ? -11.764 12.707 5.305 1.00 95.12 243 SER A CA 1
ATOM 1853 C C . SER A 1 243 ? -11.197 11.299 5.534 1.00 95.12 243 SER A C 1
ATOM 1855 O O . SER A 1 243 ? -10.546 11.041 6.553 1.00 95.12 243 SER A O 1
ATOM 1857 N N . VAL A 1 244 ? -11.394 10.393 4.571 1.00 98.06 244 VAL A N 1
ATOM 1858 C CA . VAL A 1 244 ? -10.502 9.238 4.390 1.00 98.06 244 VAL A CA 1
ATOM 1859 C C . VAL A 1 244 ? -9.242 9.742 3.689 1.00 98.06 244 VAL A C 1
ATOM 1861 O O . VAL A 1 244 ? -9.324 10.308 2.599 1.00 98.06 244 VAL A O 1
ATOM 1864 N N . THR A 1 245 ? -8.087 9.581 4.330 1.00 97.94 245 THR A N 1
ATOM 1865 C CA . THR A 1 245 ? -6.828 10.212 3.912 1.00 97.94 245 THR A CA 1
ATOM 1866 C C . THR A 1 245 ? -5.724 9.181 3.782 1.00 97.94 245 THR A C 1
ATOM 1868 O O . THR A 1 245 ? -5.524 8.357 4.676 1.00 97.94 245 THR A O 1
ATOM 1871 N N . LYS A 1 246 ? -4.967 9.281 2.691 1.00 98.06 246 LYS A N 1
ATOM 1872 C CA . LYS A 1 246 ? -3.688 8.600 2.507 1.00 98.06 246 LYS A CA 1
ATOM 1873 C C . LYS A 1 246 ? -2.560 9.503 3.008 1.00 98.06 246 LYS A C 1
ATOM 1875 O O . LYS A 1 246 ? -2.526 10.683 2.673 1.00 98.06 246 LYS A O 1
ATOM 1880 N N . ARG A 1 247 ? -1.630 8.977 3.802 1.00 95.38 247 ARG A N 1
ATOM 1881 C CA . ARG A 1 247 ? -0.443 9.721 4.260 1.00 95.38 247 ARG A CA 1
ATOM 1882 C C . ARG A 1 247 ? 0.800 8.844 4.265 1.00 95.38 247 ARG A C 1
ATOM 1884 O O . ARG A 1 247 ? 0.703 7.635 4.471 1.00 95.38 247 ARG A O 1
ATOM 1891 N N . SER A 1 248 ? 1.961 9.444 4.029 1.00 92.25 248 SER A N 1
ATOM 1892 C CA . SER A 1 248 ? 3.253 8.768 4.185 1.00 92.25 248 SER A CA 1
ATOM 1893 C C . SER A 1 248 ? 3.809 8.975 5.591 1.00 92.25 248 SER A C 1
ATOM 1895 O O . SER A 1 248 ? 3.825 10.101 6.080 1.00 92.25 248 SER A O 1
ATOM 1897 N N . VAL A 1 249 ? 4.326 7.916 6.207 1.00 94.75 249 VAL A N 1
ATOM 1898 C CA . VAL A 1 249 ? 5.020 7.953 7.502 1.00 94.75 249 VAL A CA 1
ATOM 1899 C C . VAL A 1 249 ? 6.448 7.471 7.288 1.00 94.75 249 VAL A C 1
ATOM 1901 O O . VAL A 1 249 ? 6.639 6.430 6.665 1.00 94.75 249 VAL A O 1
ATOM 1904 N N . ALA A 1 250 ? 7.446 8.204 7.782 1.00 93.50 250 ALA A N 1
ATOM 1905 C CA . ALA A 1 250 ? 8.851 7.843 7.598 1.00 93.50 250 ALA A CA 1
ATOM 1906 C C . ALA A 1 250 ? 9.177 6.455 8.188 1.00 93.50 250 ALA A C 1
ATOM 1908 O O . ALA A 1 250 ? 8.735 6.111 9.285 1.00 93.50 250 ALA A O 1
ATOM 1909 N N . LEU A 1 251 ? 9.975 5.674 7.461 1.00 91.00 251 LEU A N 1
ATOM 1910 C CA . LEU A 1 251 ? 10.480 4.359 7.849 1.00 91.00 251 LEU A CA 1
ATOM 1911 C C . LEU A 1 251 ? 11.982 4.471 8.132 1.00 91.00 251 LEU A C 1
ATOM 1913 O O . LEU A 1 251 ? 12.713 5.155 7.418 1.00 91.00 251 LEU A O 1
ATOM 1917 N N . GLY A 1 252 ? 12.460 3.808 9.183 1.00 84.75 252 GLY A N 1
ATOM 1918 C CA . GLY A 1 252 ? 13.882 3.788 9.504 1.00 84.75 252 GLY A CA 1
ATOM 1919 C C . GLY A 1 252 ? 14.677 2.990 8.462 1.00 84.75 252 GLY A C 1
ATOM 1920 O O . GLY A 1 252 ? 14.156 2.019 7.914 1.00 84.75 252 GLY A O 1
ATOM 1921 N N . PRO A 1 253 ? 15.968 3.300 8.235 1.00 78.00 253 PRO A N 1
ATOM 1922 C CA . PRO A 1 253 ? 16.803 2.607 7.240 1.00 78.00 253 PRO A CA 1
ATOM 1923 C C . PRO A 1 253 ? 17.042 1.118 7.556 1.00 78.00 253 PRO A C 1
ATOM 1925 O O . PRO A 1 253 ? 17.529 0.363 6.722 1.00 78.00 253 PRO A O 1
ATOM 1928 N N . ASN A 1 254 ? 16.695 0.675 8.766 1.00 76.81 254 ASN A N 1
ATOM 1929 C CA . ASN A 1 254 ? 16.684 -0.725 9.188 1.00 76.81 254 ASN A CA 1
ATOM 1930 C C . ASN A 1 254 ? 15.343 -1.441 8.897 1.00 76.81 254 ASN A C 1
ATOM 1932 O O . ASN A 1 254 ? 15.206 -2.629 9.201 1.00 76.81 254 ASN A O 1
ATOM 1936 N N . GLY A 1 255 ? 14.354 -0.749 8.323 1.00 75.81 255 GLY A N 1
ATOM 1937 C CA . GLY A 1 255 ? 13.001 -1.237 8.048 1.00 75.81 255 GLY A CA 1
ATOM 1938 C C . GLY A 1 255 ? 12.073 -1.288 9.268 1.00 75.81 255 GLY A C 1
ATOM 1939 O O . GLY A 1 255 ? 11.011 -1.895 9.182 1.00 75.81 255 GLY A O 1
ATOM 1940 N N . PHE A 1 256 ? 12.463 -0.699 10.401 1.00 88.94 256 PHE A N 1
ATOM 1941 C CA . PHE A 1 256 ? 11.601 -0.527 11.575 1.00 88.94 256 PHE A CA 1
ATOM 1942 C C . PHE A 1 256 ? 11.003 0.883 11.595 1.00 88.94 256 PHE A C 1
ATOM 1944 O O . PHE A 1 256 ? 11.595 1.822 11.060 1.00 88.94 256 PHE A O 1
ATOM 1951 N N . MET A 1 257 ? 9.844 1.056 12.232 1.00 94.50 257 MET A N 1
ATOM 1952 C CA . MET A 1 257 ? 9.270 2.394 12.396 1.00 94.50 257 MET A CA 1
ATOM 1953 C C . MET A 1 257 ? 10.085 3.192 13.433 1.00 94.50 257 MET A C 1
ATOM 1955 O O . MET A 1 257 ? 10.339 2.684 14.527 1.00 94.50 257 MET A O 1
ATOM 1959 N N . PRO A 1 258 ? 10.506 4.433 13.140 1.00 91.56 258 PRO A N 1
ATOM 1960 C CA . PRO A 1 258 ? 11.120 5.296 14.136 1.00 91.56 258 PRO A CA 1
ATOM 1961 C C . PRO A 1 258 ? 10.048 5.863 15.079 1.00 91.56 258 PRO A C 1
ATOM 1963 O O . PRO A 1 258 ? 8.879 5.996 14.704 1.00 91.56 258 PRO A O 1
ATOM 1966 N N . SER A 1 259 ? 10.449 6.243 16.297 1.00 87.81 259 SER A N 1
ATOM 1967 C CA . SER A 1 259 ? 9.595 7.054 17.175 1.00 87.81 259 SER A CA 1
ATOM 1968 C C . SER A 1 259 ? 9.247 8.358 16.454 1.00 87.81 259 SER A C 1
ATOM 1970 O O . SER A 1 259 ? 10.137 9.144 16.130 1.00 87.81 259 SER A O 1
ATOM 1972 N N . THR A 1 260 ? 7.965 8.535 16.143 1.00 90.62 260 THR A N 1
ATOM 1973 C CA . THR A 1 260 ? 7.471 9.558 15.214 1.00 90.62 260 THR A CA 1
ATOM 1974 C C . THR A 1 260 ? 6.297 10.281 15.848 1.00 90.62 260 THR A C 1
ATOM 1976 O O . THR A 1 260 ? 5.323 9.633 16.233 1.00 90.62 260 THR A O 1
ATOM 1979 N N . SER A 1 261 ? 6.350 11.612 15.894 1.00 90.00 261 SER A N 1
ATOM 1980 C CA . SER A 1 261 ? 5.189 12.441 16.221 1.00 90.00 261 SER A CA 1
ATOM 1981 C C . SER A 1 261 ? 4.773 13.264 15.005 1.00 90.00 261 SER A C 1
ATOM 1983 O O . SER A 1 261 ? 5.613 13.890 14.365 1.00 90.00 261 SER A O 1
ATOM 1985 N N . MET A 1 262 ? 3.481 13.264 14.680 1.00 84.62 262 MET A N 1
ATOM 1986 C CA . MET A 1 262 ? 2.921 13.932 13.503 1.00 84.62 262 MET A CA 1
ATOM 1987 C C . MET A 1 262 ? 1.503 14.413 13.818 1.00 84.62 262 MET A C 1
ATOM 1989 O O . MET A 1 262 ? 0.702 13.655 14.352 1.00 84.62 262 MET A O 1
ATOM 1993 N N . GLY A 1 263 ? 1.182 15.680 13.534 1.00 78.75 263 GLY A N 1
ATOM 1994 C CA . GLY A 1 263 ? -0.162 16.232 13.775 1.00 78.75 263 GLY A CA 1
ATOM 1995 C C . GLY A 1 263 ? -0.639 16.196 15.238 1.00 78.75 263 GLY A C 1
ATOM 1996 O O . GLY A 1 263 ? -1.840 16.158 15.481 1.00 78.75 263 GLY A O 1
ATOM 1997 N N . GLY A 1 264 ? 0.282 16.168 16.210 1.00 84.50 264 GLY A N 1
ATOM 1998 C CA . GLY A 1 264 ? -0.038 16.007 17.638 1.00 84.50 264 GLY A CA 1
ATOM 1999 C C . GLY A 1 264 ? -0.268 14.556 18.086 1.00 84.50 264 GLY A C 1
ATOM 2000 O O . GLY A 1 264 ? -0.540 14.318 19.261 1.00 84.50 264 GLY A O 1
ATOM 2001 N N . GLU A 1 265 ? -0.135 13.587 17.180 1.00 92.06 265 GLU A N 1
ATOM 2002 C CA . GLU A 1 265 ? -0.185 12.153 17.468 1.00 92.06 265 GLU A CA 1
ATOM 2003 C C . GLU A 1 265 ? 1.238 11.588 17.608 1.00 92.06 265 GLU A C 1
ATOM 2005 O O . GLU A 1 265 ? 2.138 12.033 16.899 1.00 92.06 265 GLU A O 1
ATOM 2010 N N . THR A 1 266 ? 1.446 10.573 18.452 1.00 95.88 266 THR A N 1
ATOM 2011 C CA . THR A 1 266 ? 2.733 9.858 18.582 1.00 95.88 266 THR A CA 1
ATOM 2012 C C . THR A 1 266 ? 2.566 8.382 18.243 1.00 95.88 266 THR A C 1
ATOM 2014 O O . THR A 1 266 ? 1.776 7.682 18.874 1.00 95.88 266 THR A O 1
ATOM 2017 N N . LEU A 1 267 ? 3.316 7.897 17.254 1.00 97.25 267 LEU A N 1
ATOM 2018 C CA . LEU A 1 267 ? 3.364 6.489 16.865 1.00 97.25 267 LEU A CA 1
ATOM 2019 C C . LEU A 1 267 ? 4.013 5.666 17.988 1.00 97.25 267 LEU A C 1
ATOM 2021 O O . LEU A 1 267 ? 5.102 6.014 18.440 1.00 97.25 267 LEU A O 1
ATOM 2025 N N . PHE A 1 268 ? 3.377 4.573 18.423 1.00 97.12 268 PHE A N 1
ATOM 2026 C CA . PHE A 1 268 ? 3.887 3.760 19.542 1.00 97.12 268 PHE A CA 1
ATOM 2027 C C . PHE A 1 268 ? 3.826 2.240 19.340 1.00 97.12 268 PHE A C 1
ATOM 2029 O O . PHE A 1 268 ? 4.582 1.511 19.987 1.00 97.12 268 PHE A O 1
ATOM 2036 N N . ALA A 1 269 ? 2.959 1.743 18.454 1.00 97.88 269 ALA A N 1
ATOM 2037 C CA . ALA A 1 269 ? 2.850 0.315 18.165 1.00 97.88 269 ALA A CA 1
ATOM 2038 C C . ALA A 1 269 ? 2.473 0.037 16.702 1.00 97.88 269 ALA A C 1
ATOM 2040 O O . ALA A 1 269 ? 1.992 0.915 15.986 1.00 97.88 269 ALA A O 1
ATOM 2041 N N . ILE A 1 270 ? 2.674 -1.212 16.283 1.00 98.69 270 ILE A N 1
ATOM 2042 C CA . ILE A 1 270 ? 2.180 -1.763 15.017 1.00 98.69 270 ILE A CA 1
ATOM 2043 C C . ILE A 1 270 ? 1.312 -2.975 15.357 1.00 98.69 270 ILE A C 1
ATOM 2045 O O . ILE A 1 270 ? 1.801 -3.917 15.982 1.00 98.69 270 ILE A O 1
ATOM 2049 N N . MET A 1 271 ? 0.040 -2.983 14.960 1.00 98.50 271 MET A N 1
ATOM 2050 C CA . MET A 1 271 ? -0.798 -4.183 15.021 1.00 98.50 271 MET A CA 1
ATOM 2051 C C . MET A 1 271 ? -0.595 -5.012 13.755 1.00 98.50 271 MET A C 1
ATOM 2053 O O . MET A 1 271 ? -1.155 -4.699 12.705 1.00 98.50 271 MET A O 1
ATOM 2057 N N . GLN A 1 272 ? 0.171 -6.093 13.883 1.00 97.69 272 GLN A N 1
ATOM 2058 C CA . GLN A 1 272 ? 0.329 -7.104 12.847 1.00 97.69 272 GLN A CA 1
ATOM 2059 C C . GLN A 1 272 ? -1.017 -7.758 12.522 1.00 97.69 272 GLN A C 1
ATOM 2061 O O . GLN A 1 272 ? -1.674 -8.289 13.424 1.00 97.69 272 GLN A O 1
ATOM 2066 N N . CYS A 1 273 ? -1.363 -7.846 11.238 1.00 93.88 273 CYS A N 1
ATOM 2067 C CA . CYS A 1 273 ? -2.446 -8.702 10.774 1.00 93.88 273 CYS A CA 1
ATOM 2068 C C . CYS A 1 273 ? -2.013 -10.178 10.699 1.00 93.88 273 CYS A C 1
ATOM 2070 O O . CYS A 1 273 ? -1.119 -10.566 9.934 1.00 93.88 273 CYS A O 1
ATOM 2072 N N . ARG A 1 274 ? -2.700 -11.018 11.483 1.00 91.81 274 ARG A N 1
ATOM 2073 C CA . ARG A 1 274 ? -2.532 -12.481 11.565 1.00 91.81 274 ARG A CA 1
ATOM 2074 C C . ARG A 1 274 ? -3.731 -13.255 11.000 1.00 91.81 274 ARG A C 1
ATOM 2076 O O . ARG A 1 274 ? -3.785 -14.479 11.107 1.00 91.81 274 ARG A O 1
ATOM 2083 N N . ILE A 1 275 ? -4.717 -12.574 10.416 1.00 87.31 275 ILE A N 1
ATOM 2084 C CA . ILE A 1 275 ? -5.864 -13.230 9.774 1.00 87.31 275 ILE A CA 1
ATOM 2085 C C . ILE A 1 275 ? -5.368 -13.980 8.530 1.00 87.31 275 ILE A C 1
ATOM 2087 O O . ILE A 1 275 ? -4.626 -13.431 7.724 1.00 87.31 275 ILE A O 1
ATOM 2091 N N . GLY A 1 276 ? -5.721 -15.264 8.425 1.00 69.88 276 GLY A N 1
ATOM 2092 C CA . GLY A 1 276 ? -5.223 -16.171 7.387 1.00 69.88 276 GLY A CA 1
ATOM 2093 C C . GLY A 1 276 ? -3.800 -16.709 7.602 1.00 69.88 276 GLY A C 1
ATOM 2094 O O . GLY A 1 276 ? -3.362 -17.568 6.848 1.00 69.88 276 GLY A O 1
ATOM 2095 N N . VAL A 1 277 ? -3.060 -16.292 8.634 1.00 57.66 277 VAL A N 1
ATOM 2096 C CA . VAL A 1 277 ? -1.766 -16.931 8.939 1.00 57.66 277 VAL A CA 1
ATOM 2097 C C . VAL A 1 277 ? -2.014 -18.352 9.456 1.00 57.66 277 VAL A C 1
ATOM 2099 O O . VAL A 1 277 ? -2.744 -18.535 10.431 1.00 57.66 277 VAL A O 1
ATOM 2102 N N . ALA A 1 278 ? -1.398 -19.356 8.820 1.00 45.94 278 ALA A N 1
ATOM 2103 C CA . ALA A 1 278 ? -1.442 -20.737 9.301 1.00 45.94 278 ALA A CA 1
ATOM 2104 C C . ALA A 1 278 ? -0.837 -20.825 10.702 1.00 45.94 278 ALA A C 1
ATOM 2106 O O . ALA A 1 278 ? 0.308 -20.426 10.926 1.00 45.94 278 ALA A O 1
ATOM 2107 N N . ILE A 1 279 ? -1.582 -21.414 11.633 1.00 41.06 279 ILE A N 1
ATOM 2108 C CA . ILE A 1 279 ? -1.039 -21.799 12.929 1.00 41.06 279 ILE A CA 1
ATOM 2109 C C . ILE A 1 279 ? -0.485 -23.211 12.769 1.00 41.06 279 ILE A C 1
ATOM 2111 O O . ILE A 1 279 ? -1.214 -24.189 12.919 1.00 41.06 279 ILE A O 1
ATOM 2115 N N . PHE A 1 280 ? 0.807 -23.321 12.456 1.00 33.19 280 PHE A N 1
ATOM 2116 C CA . PHE A 1 280 ? 1.518 -24.594 12.537 1.00 33.19 280 PHE A CA 1
ATOM 2117 C C . PHE A 1 280 ? 1.610 -25.029 14.007 1.00 33.19 280 PHE A C 1
ATOM 2119 O O . PHE A 1 280 ? 2.573 -24.716 14.705 1.00 33.19 280 PHE A O 1
ATOM 2126 N N . GLN A 1 281 ? 0.594 -25.748 14.487 1.00 28.38 281 GLN A N 1
ATOM 2127 C CA . GLN A 1 281 ? 0.733 -26.563 15.688 1.00 28.38 281 GLN A CA 1
ATOM 2128 C C . GLN A 1 281 ? 1.584 -27.783 15.336 1.00 28.38 281 GLN A C 1
ATOM 2130 O O . GLN A 1 281 ? 1.208 -28.602 14.499 1.00 28.38 281 GLN A O 1
ATOM 2135 N N . SER A 1 282 ? 2.749 -27.894 15.965 1.00 28.92 282 SER A N 1
ATOM 2136 C CA . SER A 1 282 ? 3.634 -29.042 15.820 1.00 28.92 282 SER A CA 1
ATOM 2137 C C . SER A 1 282 ? 3.056 -30.263 16.544 1.00 28.92 282 SER A C 1
ATOM 2139 O O . SER A 1 282 ? 3.019 -30.319 17.772 1.00 28.92 282 SER A O 1
ATOM 2141 N N . ALA A 1 283 ? 2.645 -31.265 15.768 1.00 26.83 283 ALA A N 1
ATOM 2142 C CA . ALA A 1 283 ? 2.309 -32.611 16.228 1.00 26.83 283 ALA A CA 1
ATOM 2143 C C . ALA A 1 283 ? 3.238 -33.635 15.533 1.00 26.83 283 ALA A C 1
ATOM 2145 O O . ALA A 1 283 ? 3.737 -33.351 14.441 1.00 26.83 283 ALA A O 1
ATOM 2146 N N . PRO A 1 284 ? 3.560 -34.775 16.174 1.00 31.06 284 PRO A N 1
ATOM 2147 C CA . PRO A 1 284 ? 4.724 -35.580 15.806 1.00 31.06 284 PRO A CA 1
ATOM 2148 C C . PRO A 1 284 ? 4.532 -36.407 14.528 1.00 31.06 284 PRO A C 1
ATOM 2150 O O . PRO A 1 284 ? 3.416 -36.710 14.114 1.00 31.06 284 PRO A O 1
ATOM 2153 N N . ALA A 1 285 ? 5.662 -36.795 13.930 1.00 35.44 285 ALA A N 1
ATOM 2154 C CA . ALA A 1 285 ? 5.726 -37.530 12.673 1.00 35.44 285 ALA A CA 1
ATOM 2155 C C . ALA A 1 285 ? 4.914 -38.839 12.697 1.00 35.44 285 ALA A C 1
ATOM 2157 O O . ALA A 1 285 ? 5.181 -39.731 13.503 1.00 35.44 285 ALA A O 1
ATOM 2158 N N . ALA A 1 286 ? 3.977 -38.962 11.755 1.00 28.80 286 ALA A N 1
ATOM 2159 C CA . ALA A 1 286 ? 3.278 -40.202 11.438 1.00 28.80 286 ALA A CA 1
ATOM 2160 C C . ALA A 1 286 ? 3.828 -40.808 10.136 1.00 28.80 286 ALA A C 1
ATOM 2162 O O . ALA A 1 286 ? 4.215 -40.102 9.205 1.00 28.80 286 ALA A O 1
ATOM 2163 N N . THR A 1 287 ? 3.904 -42.133 10.115 1.00 25.91 287 THR A N 1
ATOM 2164 C CA . THR A 1 287 ? 4.671 -42.948 9.168 1.00 25.91 287 THR A CA 1
ATOM 2165 C C . THR A 1 287 ? 4.131 -42.892 7.736 1.00 25.91 287 THR A C 1
ATOM 2167 O O . THR A 1 287 ? 2.936 -43.073 7.509 1.00 25.91 287 THR A O 1
ATOM 2170 N N . VAL A 1 288 ? 5.023 -42.736 6.753 1.00 24.56 288 VAL A N 1
ATOM 2171 C CA . VAL A 1 288 ? 4.685 -42.902 5.330 1.00 24.56 288 VAL A CA 1
ATOM 2172 C C . VAL A 1 288 ? 4.417 -44.378 5.032 1.00 24.56 288 VAL A C 1
ATOM 2174 O O . VAL A 1 288 ? 5.249 -45.233 5.328 1.00 24.56 288 VAL A O 1
ATOM 2177 N N . THR A 1 289 ? 3.293 -44.662 4.375 1.00 23.91 289 THR A N 1
ATOM 2178 C CA . THR A 1 289 ? 3.109 -45.875 3.566 1.00 23.91 289 THR A CA 1
ATOM 2179 C C . THR A 1 289 ? 2.767 -45.456 2.140 1.00 23.91 289 THR A C 1
ATOM 2181 O O . THR A 1 289 ? 2.014 -44.510 1.919 1.00 23.91 289 THR A O 1
ATOM 2184 N N . THR A 1 290 ? 3.414 -46.105 1.178 1.00 24.59 290 THR A N 1
ATOM 2185 C CA . THR A 1 290 ? 3.328 -45.818 -0.257 1.00 24.59 290 THR A CA 1
ATOM 2186 C C . THR A 1 290 ? 2.303 -46.711 -0.937 1.00 24.59 290 THR A C 1
ATOM 2188 O O . THR A 1 290 ? 2.329 -47.906 -0.680 1.00 24.59 290 THR A O 1
ATOM 2191 N N . ASP A 1 291 ? 1.496 -46.129 -1.825 1.00 25.84 291 ASP A N 1
ATOM 2192 C CA . ASP A 1 291 ? 0.933 -46.675 -3.079 1.00 25.84 291 ASP A CA 1
ATOM 2193 C C . ASP A 1 291 ? 0.025 -45.565 -3.674 1.00 25.84 291 ASP A C 1
ATOM 2195 O O . ASP A 1 291 ? -0.484 -44.729 -2.933 1.00 25.84 291 ASP A O 1
ATOM 2199 N N . GLY A 1 292 ? -0.228 -45.418 -4.977 1.00 24.55 292 GLY A N 1
ATOM 2200 C CA . GLY A 1 292 ? 0.267 -46.141 -6.144 1.00 24.55 292 GLY A CA 1
ATOM 2201 C C . GLY A 1 292 ? -0.619 -45.851 -7.373 1.00 24.55 292 GLY A C 1
ATOM 2202 O O . GLY A 1 292 ? -1.797 -46.173 -7.366 1.00 24.55 292 GLY A O 1
ATOM 2203 N N . GLN A 1 293 ? -0.024 -45.295 -8.435 1.00 24.17 293 GLN A N 1
ATOM 2204 C CA . GLN A 1 293 ? -0.518 -45.231 -9.829 1.00 24.17 293 GLN A CA 1
ATOM 2205 C C . GLN A 1 293 ? -1.673 -44.285 -10.263 1.00 24.17 293 GLN A C 1
ATOM 2207 O O . GLN A 1 293 ? -2.845 -44.408 -9.932 1.00 24.17 293 GLN A O 1
ATOM 2212 N N . ALA A 1 294 ? -1.250 -43.403 -11.173 1.00 24.69 294 ALA A N 1
ATOM 2213 C CA . ALA A 1 294 ? -1.948 -42.617 -12.187 1.00 24.69 294 ALA A CA 1
ATOM 2214 C C . ALA A 1 294 ? -3.074 -43.284 -13.013 1.00 24.69 294 ALA A C 1
ATOM 2216 O O . ALA A 1 294 ? -3.026 -44.472 -13.320 1.00 24.69 294 ALA A O 1
ATOM 2217 N N . ALA A 1 295 ? -3.926 -42.430 -13.599 1.00 25.34 295 ALA A N 1
ATOM 2218 C CA . ALA A 1 295 ? -4.394 -42.575 -14.982 1.00 25.34 295 ALA A CA 1
ATOM 2219 C C . ALA A 1 295 ? -4.670 -41.193 -15.614 1.00 25.34 295 ALA A C 1
ATOM 2221 O O . ALA A 1 295 ? -5.141 -40.280 -14.941 1.00 25.34 295 ALA A O 1
ATOM 2222 N N . SER A 1 296 ? -4.376 -41.044 -16.908 1.00 22.97 296 SER A N 1
ATOM 2223 C CA . SER A 1 296 ? -4.582 -39.819 -17.696 1.00 22.97 296 SER A CA 1
ATOM 2224 C C . SER A 1 296 ? -5.454 -40.130 -18.912 1.00 22.97 296 SER A C 1
ATOM 2226 O O . SER A 1 296 ? -5.281 -41.181 -19.527 1.00 22.97 296 SER A O 1
ATOM 2228 N N . THR A 1 297 ? -6.361 -39.224 -19.286 1.00 23.81 297 THR A N 1
ATOM 2229 C CA . THR A 1 297 ? -7.055 -39.263 -20.584 1.00 23.81 297 THR A CA 1
ATOM 2230 C C . THR A 1 297 ? -7.150 -37.859 -21.176 1.00 23.81 297 THR A C 1
ATOM 2232 O O . THR A 1 297 ? -7.727 -36.952 -20.585 1.00 23.81 297 THR A O 1
ATOM 2235 N N . ILE A 1 298 ? -6.563 -37.690 -22.362 1.00 24.98 298 ILE A N 1
ATOM 2236 C CA . ILE A 1 298 ? -6.678 -36.490 -23.195 1.00 24.98 298 ILE A CA 1
ATOM 2237 C C . ILE A 1 298 ? -7.750 -36.751 -24.255 1.00 24.98 298 ILE A C 1
ATOM 2239 O O . ILE A 1 298 ? -7.751 -37.809 -24.882 1.00 24.98 298 ILE A O 1
ATOM 2243 N N . ALA A 1 299 ? -8.600 -35.759 -24.515 1.00 24.16 299 ALA A N 1
ATOM 2244 C CA . ALA A 1 299 ? -9.397 -35.675 -25.734 1.00 24.16 299 ALA A CA 1
ATOM 2245 C C . ALA A 1 299 ? -9.267 -34.258 -26.311 1.00 24.16 299 ALA A C 1
ATOM 2247 O O . ALA A 1 299 ? -9.478 -33.277 -25.600 1.00 24.16 299 ALA A O 1
ATOM 2248 N N . ALA A 1 300 ? -8.891 -34.152 -27.586 1.00 22.84 300 ALA A N 1
ATOM 2249 C CA . ALA A 1 300 ? -8.702 -32.883 -28.287 1.00 22.84 300 ALA A CA 1
ATOM 2250 C C . ALA A 1 300 ? -9.855 -32.618 -29.272 1.00 22.84 300 ALA A C 1
ATOM 2252 O O . ALA A 1 300 ? -10.303 -33.536 -29.959 1.00 22.84 300 ALA A O 1
ATOM 2253 N N . GLY A 1 301 ? -10.301 -31.361 -29.377 1.00 23.83 301 GLY A N 1
ATOM 2254 C CA . GLY A 1 301 ? -11.342 -30.919 -30.314 1.00 23.83 301 GLY A CA 1
ATOM 2255 C C . GLY A 1 301 ? -11.334 -29.395 -30.507 1.00 23.83 301 GLY A C 1
ATOM 2256 O O . GLY A 1 301 ? -11.277 -28.654 -29.534 1.00 23.83 301 GLY A O 1
ATOM 2257 N N . ASN A 1 302 ? -11.361 -28.939 -31.764 1.00 24.81 302 ASN A N 1
ATOM 2258 C CA . ASN A 1 302 ? -11.123 -27.554 -32.226 1.00 24.81 302 ASN A CA 1
ATOM 2259 C C . ASN A 1 302 ? -12.415 -27.025 -32.926 1.00 24.81 302 ASN A C 1
ATOM 2261 O O . ASN A 1 302 ? -13.193 -27.853 -33.393 1.00 24.81 302 ASN A O 1
ATOM 2265 N N . THR A 1 303 ? -12.751 -25.732 -33.070 1.00 25.69 303 THR A N 1
ATOM 2266 C CA . THR A 1 303 ? -11.966 -24.476 -33.105 1.00 25.69 303 THR A CA 1
ATOM 2267 C C . THR A 1 303 ? -12.703 -23.262 -32.491 1.00 25.69 303 THR A C 1
ATOM 2269 O O . THR A 1 303 ? -13.902 -23.309 -32.242 1.00 25.69 303 THR A O 1
ATOM 2272 N N . ASN A 1 304 ? -11.968 -22.149 -32.340 1.00 26.92 304 ASN A N 1
ATOM 2273 C CA . ASN A 1 304 ? -12.404 -20.744 -32.479 1.00 26.92 304 ASN A CA 1
ATOM 2274 C C . ASN A 1 304 ? -13.667 -20.238 -31.746 1.00 26.92 304 ASN A C 1
ATOM 2276 O O . ASN A 1 304 ? -14.788 -20.357 -32.232 1.00 26.92 304 ASN A O 1
ATOM 2280 N N . GLY A 1 305 ? -13.441 -19.442 -30.693 1.00 24.31 305 GLY A N 1
ATOM 2281 C CA . GLY A 1 305 ? -14.456 -18.553 -30.119 1.00 24.31 305 GLY A CA 1
ATOM 2282 C C . GLY A 1 305 ? -13.978 -17.826 -28.861 1.00 24.31 305 GLY A C 1
ATOM 2283 O O . GLY A 1 305 ? -14.323 -18.251 -27.769 1.00 24.31 305 GLY A O 1
ATOM 2284 N N . SER A 1 306 ? -13.172 -16.765 -29.025 1.00 29.64 306 SER A N 1
ATOM 2285 C CA . SER A 1 306 ? -12.834 -15.742 -28.005 1.00 29.64 306 SER A CA 1
ATOM 2286 C C . SER A 1 306 ? -12.822 -16.217 -26.537 1.00 29.64 306 SER A C 1
ATOM 2288 O O . SER A 1 306 ? -13.818 -16.079 -25.825 1.00 29.64 306 SER A O 1
ATOM 2290 N N . ILE A 1 307 ? -11.678 -16.736 -26.076 1.00 29.80 307 ILE A N 1
ATOM 2291 C CA . ILE A 1 307 ? -11.489 -17.170 -24.682 1.00 29.80 307 ILE A CA 1
ATOM 2292 C C . ILE A 1 307 ? -11.704 -15.972 -23.731 1.00 29.80 307 ILE A C 1
ATOM 2294 O O . ILE A 1 307 ? -11.099 -14.919 -23.955 1.00 29.80 307 ILE A O 1
ATOM 2298 N N . PRO A 1 308 ? -12.515 -16.099 -22.661 1.00 29.52 308 PRO A N 1
ATOM 2299 C CA . PRO A 1 308 ? -12.624 -15.063 -21.640 1.00 29.52 308 PRO A CA 1
ATOM 2300 C C . PRO A 1 308 ? -11.284 -14.912 -20.914 1.00 29.52 308 PRO A C 1
ATOM 2302 O O . PRO A 1 308 ? -10.777 -15.877 -20.345 1.00 29.52 308 PRO A O 1
ATOM 2305 N N . SER A 1 309 ? -10.716 -13.705 -20.911 1.00 32.97 309 SER A N 1
ATOM 2306 C CA . SER A 1 309 ? -9.475 -13.417 -20.184 1.00 32.97 309 SER A CA 1
ATOM 2307 C C . SER A 1 309 ? -9.695 -13.543 -18.672 1.00 32.97 309 SER A C 1
ATOM 2309 O O . SER A 1 309 ? -10.256 -12.650 -18.035 1.00 32.97 309 SER A O 1
ATOM 2311 N N . SER A 1 310 ? -9.261 -14.661 -18.088 1.00 37.44 310 SER A N 1
ATOM 2312 C CA . SER A 1 310 ? -9.163 -14.831 -16.638 1.00 37.44 310 SER A CA 1
ATOM 2313 C C . SER A 1 310 ? -7.908 -14.110 -16.142 1.00 37.44 310 SER A C 1
ATOM 2315 O O . SER A 1 310 ? -6.827 -14.698 -16.107 1.00 37.44 310 SER A O 1
ATOM 2317 N N . THR A 1 311 ? -8.044 -12.838 -15.760 1.00 56.19 311 THR A N 1
ATOM 2318 C CA . THR A 1 311 ? -6.930 -11.903 -15.478 1.00 56.19 311 THR A CA 1
ATOM 2319 C C . THR A 1 311 ? -5.997 -12.273 -14.318 1.00 56.19 311 THR A C 1
ATOM 2321 O O . THR A 1 311 ? -5.068 -11.519 -14.031 1.00 56.19 311 THR A O 1
ATOM 2324 N N . ASP A 1 312 ? -6.243 -13.405 -13.659 1.00 63.62 312 ASP A N 1
ATOM 2325 C CA . ASP A 1 312 ? -5.561 -13.839 -12.438 1.00 63.62 312 ASP A CA 1
ATOM 2326 C C . ASP A 1 312 ? -4.691 -15.095 -12.654 1.00 63.62 312 ASP A C 1
ATOM 2328 O O . ASP A 1 312 ? -3.977 -15.501 -11.735 1.00 63.62 312 ASP A O 1
ATOM 2332 N N . HIS A 1 313 ? -4.758 -15.703 -13.849 1.00 85.94 313 HIS A N 1
ATOM 2333 C CA . HIS A 1 313 ? -3.899 -16.812 -14.278 1.00 85.94 313 HIS A CA 1
ATOM 2334 C C . HIS A 1 313 ? -2.842 -16.286 -15.247 1.00 85.94 313 HIS A C 1
ATOM 2336 O O . HIS A 1 313 ? -3.173 -15.907 -16.371 1.00 85.94 313 HIS A O 1
ATOM 2342 N N . ILE A 1 314 ? -1.581 -16.261 -14.818 1.00 95.19 314 ILE A N 1
ATOM 2343 C CA . ILE A 1 314 ? -0.471 -15.731 -15.623 1.00 95.19 314 ILE A CA 1
ATOM 2344 C C . ILE A 1 314 ? 0.639 -16.768 -15.775 1.00 95.19 314 ILE A C 1
ATOM 2346 O O . ILE A 1 314 ? 0.751 -17.700 -14.970 1.00 95.19 314 ILE A O 1
ATOM 2350 N N . ALA A 1 315 ? 1.469 -16.612 -16.808 1.00 95.69 315 ALA A N 1
ATOM 2351 C CA . ALA A 1 315 ? 2.648 -17.453 -16.984 1.00 95.69 315 ALA A CA 1
ATOM 2352 C C . ALA A 1 315 ? 3.512 -17.439 -15.711 1.00 95.69 315 ALA A C 1
ATOM 2354 O O . ALA A 1 315 ? 3.742 -16.376 -15.137 1.00 95.69 315 ALA A O 1
ATOM 2355 N N . TRP A 1 316 ? 3.973 -18.614 -15.269 1.00 96.62 316 TRP A N 1
ATOM 2356 C CA . TRP A 1 316 ? 4.756 -18.811 -14.035 1.00 96.62 316 TRP A CA 1
ATOM 2357 C C . TRP A 1 316 ? 4.046 -18.482 -12.710 1.00 96.62 316 TRP A C 1
ATOM 2359 O O . TRP A 1 316 ? 4.663 -18.583 -11.647 1.00 96.62 316 TRP A O 1
ATOM 2369 N N . GLY A 1 317 ? 2.754 -18.140 -12.727 1.00 90.56 317 GLY A N 1
ATOM 2370 C CA . GLY A 1 317 ? 2.009 -17.720 -11.538 1.00 90.56 317 GLY A CA 1
ATOM 2371 C C . GLY A 1 317 ? 1.977 -18.728 -10.378 1.00 90.56 317 GLY A C 1
ATOM 2372 O O . GLY A 1 317 ? 1.786 -18.312 -9.237 1.00 90.56 317 GLY A O 1
ATOM 2373 N N . ARG A 1 318 ? 2.223 -20.026 -10.623 1.00 90.31 318 ARG A N 1
ATOM 2374 C CA . ARG A 1 318 ? 2.265 -21.065 -9.570 1.00 90.31 318 ARG A CA 1
ATOM 2375 C C . ARG A 1 318 ? 3.597 -21.230 -8.845 1.00 90.31 318 ARG A C 1
ATOM 2377 O O . ARG A 1 318 ? 3.604 -21.834 -7.776 1.00 90.31 318 ARG A O 1
ATOM 2384 N N . VAL A 1 319 ? 4.713 -20.763 -9.409 1.00 88.06 319 VAL A N 1
ATOM 2385 C CA . VAL A 1 319 ? 6.049 -20.942 -8.794 1.00 88.06 319 VAL A CA 1
ATOM 2386 C C . VAL A 1 319 ? 6.537 -19.714 -8.030 1.00 88.06 319 VAL A C 1
ATOM 2388 O O . VAL A 1 319 ? 7.609 -19.737 -7.431 1.00 88.06 319 VAL A O 1
ATOM 2391 N N . VAL A 1 320 ? 5.741 -18.648 -8.030 1.00 83.75 320 VAL A N 1
ATOM 2392 C CA . VAL A 1 320 ? 5.987 -17.419 -7.277 1.00 83.75 320 VAL A CA 1
ATOM 2393 C C . VAL A 1 320 ? 4.955 -17.250 -6.168 1.00 83.75 320 VAL A C 1
ATOM 2395 O O . VAL A 1 320 ? 3.901 -17.884 -6.176 1.00 83.75 320 VAL A O 1
ATOM 2398 N N . THR A 1 321 ? 5.237 -16.380 -5.199 1.00 78.75 321 THR A N 1
ATOM 2399 C CA . THR A 1 321 ? 4.268 -16.101 -4.134 1.00 78.75 321 THR A CA 1
ATOM 2400 C C . THR A 1 321 ? 3.066 -15.324 -4.682 1.00 78.75 321 THR A C 1
ATOM 2402 O O . THR A 1 321 ? 3.187 -14.550 -5.639 1.00 78.75 321 THR A O 1
ATOM 2405 N N . SER A 1 322 ? 1.889 -15.495 -4.074 1.00 71.19 322 SER A N 1
ATOM 2406 C CA . SER A 1 322 ? 0.671 -14.801 -4.513 1.00 71.19 322 SER A CA 1
ATOM 2407 C C . SER A 1 322 ? 0.795 -13.278 -4.397 1.00 71.19 322 SER A C 1
ATOM 2409 O O . SER A 1 322 ? 0.244 -12.560 -5.225 1.00 71.19 322 SER A O 1
ATOM 2411 N N . GLU A 1 323 ? 1.556 -12.778 -3.420 1.00 68.69 323 GLU A N 1
ATOM 2412 C CA . GLU A 1 323 ? 1.857 -11.354 -3.248 1.00 68.69 323 GLU A CA 1
ATOM 2413 C C . GLU A 1 323 ? 2.686 -10.819 -4.423 1.00 68.69 323 GLU A C 1
ATOM 2415 O O . GLU A 1 323 ? 2.386 -9.748 -4.950 1.00 68.69 323 GLU A O 1
ATOM 2420 N N . PHE A 1 324 ? 3.692 -11.578 -4.879 1.00 82.31 324 PHE A N 1
ATOM 2421 C CA . PHE A 1 324 ? 4.476 -11.225 -6.062 1.00 82.31 324 PHE A CA 1
ATOM 2422 C C . PHE A 1 324 ? 3.632 -11.280 -7.337 1.00 82.31 324 PHE A C 1
ATOM 2424 O O . PHE A 1 324 ? 3.614 -10.309 -8.093 1.00 82.31 324 PHE A O 1
ATOM 2431 N N . LYS A 1 325 ? 2.859 -12.356 -7.536 1.00 89.88 325 LYS A N 1
ATOM 2432 C CA . LYS A 1 325 ? 1.938 -12.496 -8.674 1.00 89.88 325 LYS A CA 1
ATOM 2433 C C . LYS A 1 325 ? 0.944 -11.332 -8.747 1.00 89.88 325 LYS A C 1
ATOM 2435 O O . LYS A 1 325 ? 0.762 -10.730 -9.804 1.00 89.88 325 LYS A O 1
ATOM 2440 N N . GLN A 1 326 ? 0.327 -10.974 -7.621 1.00 74.94 326 GLN A N 1
ATOM 2441 C CA . GLN A 1 326 ? -0.638 -9.880 -7.572 1.00 74.94 326 GLN A CA 1
ATOM 2442 C C . GLN A 1 326 ? 0.030 -8.521 -7.819 1.00 74.94 326 GLN A C 1
ATOM 2444 O O . GLN A 1 326 ? -0.526 -7.685 -8.534 1.00 74.94 326 GLN A O 1
ATOM 2449 N N . ALA A 1 327 ? 1.232 -8.304 -7.278 1.00 68.25 327 ALA A N 1
ATOM 2450 C CA . ALA A 1 327 ? 2.009 -7.098 -7.540 1.00 68.25 327 ALA A CA 1
ATOM 2451 C C . ALA A 1 327 ? 2.390 -6.970 -9.026 1.00 68.25 327 ALA A C 1
ATOM 2453 O O . ALA A 1 327 ? 2.269 -5.874 -9.570 1.00 68.25 327 ALA A O 1
ATOM 2454 N N . ILE A 1 328 ? 2.743 -8.073 -9.701 1.00 95.31 328 ILE A N 1
ATOM 2455 C CA . ILE A 1 328 ? 2.939 -8.125 -11.160 1.00 95.31 328 ILE A CA 1
ATOM 2456 C C . ILE A 1 328 ? 1.659 -7.726 -11.897 1.00 95.31 328 ILE A C 1
ATOM 2458 O O . ILE A 1 328 ? 1.698 -6.798 -12.695 1.00 95.31 328 ILE A O 1
ATOM 2462 N N . ILE A 1 329 ? 0.509 -8.342 -11.598 1.00 83.44 329 ILE A N 1
ATOM 2463 C CA . ILE A 1 329 ? -0.768 -8.029 -12.270 1.00 83.44 329 ILE A CA 1
ATOM 2464 C C . ILE A 1 329 ? -1.140 -6.545 -12.106 1.00 83.44 329 ILE A C 1
ATOM 2466 O O . ILE A 1 329 ? -1.609 -5.907 -13.052 1.00 83.44 329 ILE A O 1
ATOM 2470 N N . VAL A 1 330 ? -0.928 -5.971 -10.918 1.00 77.69 330 VAL A N 1
ATOM 2471 C CA . VAL A 1 330 ? -1.198 -4.551 -10.646 1.00 77.69 330 VAL A CA 1
ATOM 2472 C C . VAL A 1 330 ? -0.207 -3.635 -11.375 1.00 77.69 330 VAL A C 1
ATOM 2474 O O . VAL A 1 330 ? -0.639 -2.672 -12.008 1.00 77.69 330 VAL A O 1
ATOM 2477 N N . LEU A 1 331 ? 1.094 -3.937 -11.334 1.00 85.56 331 LEU A N 1
ATOM 2478 C CA . LEU A 1 331 ? 2.142 -3.205 -12.056 1.00 85.56 331 LEU A CA 1
ATOM 2479 C C . LEU A 1 331 ? 1.865 -3.223 -13.566 1.00 85.56 331 LEU A C 1
ATOM 2481 O O . LEU A 1 331 ? 1.836 -2.168 -14.197 1.00 85.56 331 LEU A O 1
ATOM 2485 N N . SER A 1 332 ? 1.567 -4.392 -14.133 1.00 91.62 332 SER A N 1
ATOM 2486 C CA . SER A 1 332 ? 1.250 -4.571 -15.552 1.00 91.62 332 SER A CA 1
ATOM 2487 C C . SER A 1 332 ? 0.034 -3.759 -15.995 1.00 91.62 332 SER A C 1
ATOM 2489 O O . SER A 1 332 ? 0.071 -3.129 -17.052 1.00 91.62 332 SER A O 1
ATOM 2491 N N . LYS A 1 333 ? -1.006 -3.666 -15.152 1.00 84.62 333 LYS A N 1
ATOM 2492 C CA . LYS A 1 333 ? -2.147 -2.760 -15.378 1.00 84.62 333 LYS A CA 1
ATOM 2493 C C . LYS A 1 333 ? -1.738 -1.281 -15.345 1.00 84.62 333 LYS A C 1
ATOM 2495 O O . LYS A 1 333 ? -2.255 -0.512 -16.150 1.00 84.62 333 LYS A O 1
ATOM 2500 N N . ARG A 1 334 ? -0.815 -0.871 -14.461 1.00 80.00 334 ARG A N 1
ATOM 2501 C CA . ARG A 1 334 ? -0.325 0.522 -14.376 1.00 80.00 334 ARG A CA 1
ATOM 2502 C C . ARG A 1 334 ? 0.540 0.927 -15.571 1.00 80.00 334 ARG A C 1
ATOM 2504 O O . ARG A 1 334 ? 0.373 2.035 -16.071 1.00 80.00 334 ARG A O 1
ATOM 2511 N N . ILE A 1 335 ? 1.425 0.048 -16.049 1.00 87.31 335 ILE A N 1
ATOM 2512 C CA . ILE A 1 335 ? 2.318 0.341 -17.187 1.00 87.31 335 ILE A CA 1
ATOM 2513 C C . ILE A 1 335 ? 1.744 -0.072 -18.553 1.00 87.31 335 ILE A C 1
ATOM 2515 O O . ILE A 1 335 ? 2.369 0.191 -19.578 1.00 87.31 335 ILE A O 1
ATOM 2519 N N . GLY A 1 336 ? 0.570 -0.707 -18.595 1.00 91.12 336 GLY A N 1
ATOM 2520 C CA . GLY A 1 336 ? -0.082 -1.131 -19.835 1.00 91.12 336 GLY A CA 1
ATOM 2521 C C . GLY A 1 336 ? 0.680 -2.235 -20.574 1.00 91.12 336 GLY A C 1
ATOM 2522 O O . GLY A 1 336 ? 0.973 -2.082 -21.758 1.00 91.12 336 GLY A O 1
ATOM 2523 N N . CYS A 1 337 ? 1.023 -3.322 -19.878 1.00 93.12 337 CYS A N 1
ATOM 2524 C CA . CYS A 1 337 ? 1.605 -4.531 -20.470 1.00 93.12 337 CYS A CA 1
ATOM 2525 C C . CYS A 1 337 ? 0.817 -5.795 -20.094 1.00 93.12 337 CYS A C 1
ATOM 2527 O O . CYS A 1 337 ? 0.011 -5.789 -19.163 1.00 93.12 337 CYS A O 1
ATOM 2529 N N . ASP A 1 338 ? 1.079 -6.893 -20.803 1.00 95.50 338 ASP A N 1
ATOM 2530 C CA . ASP A 1 338 ? 0.606 -8.217 -20.400 1.00 95.50 338 ASP A CA 1
ATOM 2531 C C . ASP A 1 338 ? 1.460 -8.754 -19.224 1.00 95.50 338 ASP A C 1
ATOM 2533 O O . ASP A 1 338 ? 2.696 -8.746 -19.311 1.00 95.50 338 ASP A O 1
ATOM 2537 N N . PRO A 1 339 ? 0.848 -9.219 -18.118 1.00 96.06 339 PRO A N 1
ATOM 2538 C CA . PRO A 1 339 ? 1.589 -9.734 -16.968 1.00 96.06 339 PRO A CA 1
ATOM 2539 C C . PRO A 1 339 ? 2.348 -11.032 -17.262 1.00 96.06 339 PRO A C 1
ATOM 2541 O O . PRO A 1 339 ? 3.431 -11.226 -16.715 1.00 96.06 339 PRO A O 1
ATOM 2544 N N . SER A 1 340 ? 1.859 -11.891 -18.160 1.00 98.00 340 SER A N 1
ATOM 2545 C CA . SER A 1 340 ? 2.577 -13.097 -18.588 1.00 98.00 340 SER A CA 1
ATOM 2546 C C . SER A 1 340 ? 3.829 -12.746 -19.392 1.00 98.00 340 SER A C 1
ATOM 2548 O O . SER A 1 340 ? 4.850 -13.412 -19.238 1.00 98.00 340 SER A O 1
ATOM 2550 N N . HIS A 1 341 ? 3.800 -11.669 -20.189 1.00 98.25 341 HIS A N 1
ATOM 2551 C CA . HIS A 1 341 ? 4.999 -11.179 -20.880 1.00 98.25 341 HIS A CA 1
ATOM 2552 C C . HIS A 1 341 ? 6.065 -10.676 -19.897 1.00 98.25 341 HIS A C 1
ATOM 2554 O O . HIS A 1 341 ? 7.251 -10.950 -20.081 1.00 98.25 341 HIS A O 1
ATOM 2560 N N . LEU A 1 342 ? 5.655 -9.970 -18.837 1.00 98.25 342 LEU A N 1
ATOM 2561 C CA . LEU A 1 342 ? 6.575 -9.517 -17.791 1.00 98.25 342 LEU A CA 1
ATOM 2562 C C . LEU A 1 342 ? 7.150 -10.700 -16.992 1.00 98.25 342 LEU A C 1
ATOM 2564 O O . LEU A 1 342 ? 8.355 -10.741 -16.751 1.00 98.25 342 LEU A O 1
ATOM 2568 N N . MET A 1 343 ? 6.320 -11.690 -16.644 1.00 98.44 343 MET A N 1
ATOM 2569 C CA . MET A 1 343 ? 6.768 -12.917 -15.971 1.00 98.44 343 MET A CA 1
ATOM 2570 C C . MET A 1 343 ? 7.750 -13.725 -16.823 1.00 98.44 343 MET A C 1
ATOM 2572 O O . MET A 1 343 ? 8.757 -14.185 -16.297 1.00 98.44 343 MET A O 1
ATOM 2576 N N . ALA A 1 344 ? 7.502 -13.874 -18.128 1.00 98.38 344 ALA A N 1
ATOM 2577 C CA . ALA A 1 344 ? 8.404 -14.577 -19.040 1.00 98.38 344 ALA A CA 1
ATOM 2578 C C . ALA A 1 344 ? 9.767 -13.875 -19.165 1.00 98.38 344 ALA A C 1
ATOM 2580 O O . ALA A 1 344 ? 10.807 -14.531 -19.114 1.00 98.38 344 ALA A O 1
ATOM 2581 N N . ALA A 1 345 ? 9.780 -12.540 -19.249 1.00 98.38 345 ALA A N 1
ATOM 2582 C CA . ALA A 1 345 ? 11.020 -11.766 -19.234 1.00 98.38 345 ALA A CA 1
ATOM 2583 C C . ALA A 1 345 ? 11.792 -11.942 -17.912 1.00 98.38 345 ALA A C 1
ATOM 2585 O O . ALA A 1 345 ? 13.002 -12.152 -17.930 1.00 98.38 345 ALA A O 1
ATOM 2586 N N . MET A 1 346 ? 11.100 -11.935 -16.767 1.00 98.56 346 MET A N 1
ATOM 2587 C CA . MET A 1 346 ? 11.728 -12.188 -15.463 1.00 98.56 346 MET A CA 1
ATOM 2588 C C . MET A 1 346 ? 12.216 -13.628 -15.292 1.00 98.56 346 MET A C 1
ATOM 2590 O O . MET A 1 346 ? 13.256 -13.846 -14.669 1.00 98.56 346 MET A O 1
ATOM 2594 N N . ALA A 1 347 ? 11.503 -14.614 -15.839 1.00 98.19 347 ALA A N 1
ATOM 2595 C CA . ALA A 1 347 ? 11.950 -16.003 -15.868 1.00 98.19 347 ALA A CA 1
ATOM 2596 C C . ALA A 1 347 ? 13.269 -16.114 -16.641 1.00 98.19 347 ALA A C 1
ATOM 2598 O O . ALA A 1 347 ? 14.237 -16.649 -16.105 1.00 98.19 347 ALA A O 1
ATOM 2599 N N . PHE A 1 348 ? 13.351 -15.519 -17.834 1.00 96.88 348 PHE A N 1
ATOM 2600 C CA . PHE A 1 348 ? 14.575 -15.520 -18.634 1.00 96.88 348 PHE A CA 1
ATOM 2601 C C . PHE A 1 348 ? 15.749 -14.850 -17.900 1.00 96.88 348 PHE A C 1
ATOM 2603 O O . PHE A 1 348 ? 16.797 -15.465 -17.703 1.00 96.88 348 PHE A O 1
ATOM 2610 N N . GLU A 1 349 ? 15.557 -13.618 -17.425 1.00 95.81 349 GLU A N 1
ATOM 2611 C CA . GLU A 1 349 ? 16.614 -12.821 -16.790 1.00 95.81 349 GLU A CA 1
ATOM 2612 C C . GLU A 1 349 ? 17.082 -13.408 -15.441 1.00 95.81 349 GLU A C 1
ATOM 2614 O O . GLU A 1 349 ? 18.271 -13.389 -15.118 1.00 95.81 349 GLU A O 1
ATOM 2619 N N . SER A 1 350 ? 16.181 -14.003 -14.651 1.00 95.06 350 SER A N 1
ATOM 2620 C CA . SER A 1 350 ? 16.531 -14.627 -13.362 1.00 95.06 350 SER A CA 1
ATOM 2621 C C . SER A 1 350 ? 16.895 -16.120 -13.450 1.00 95.06 350 SER A C 1
ATOM 2623 O O . SER A 1 350 ? 17.236 -16.735 -12.429 1.00 95.06 350 SER A O 1
ATOM 2625 N N . GLY A 1 351 ? 16.832 -16.729 -14.639 1.00 93.88 351 GLY A N 1
ATOM 2626 C CA . GLY A 1 351 ? 16.976 -18.176 -14.826 1.00 93.88 351 GLY A CA 1
ATOM 2627 C C . GLY A 1 351 ? 15.944 -18.966 -14.017 1.00 93.88 351 GLY A C 1
ATOM 2628 O O . GLY A 1 351 ? 16.322 -19.790 -13.187 1.00 93.88 351 GLY A O 1
ATOM 2629 N N . GLU A 1 352 ? 14.665 -18.631 -14.201 1.00 96.44 352 GLU A N 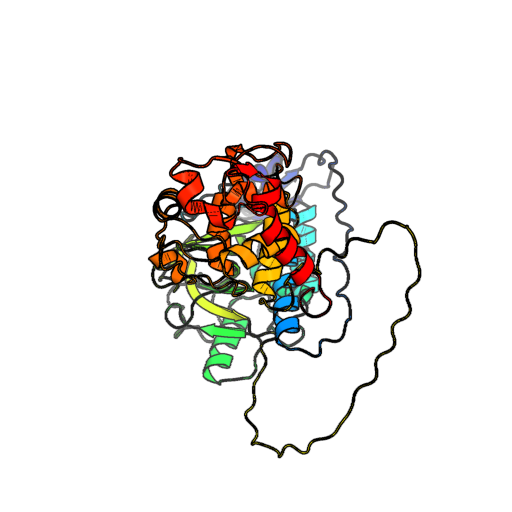1
ATOM 2630 C CA . GLU A 1 352 ? 13.458 -19.218 -13.588 1.00 96.44 352 GLU A CA 1
ATOM 2631 C C . GLU A 1 352 ? 13.340 -19.070 -12.061 1.00 96.44 352 GLU A C 1
ATOM 2633 O O . GLU A 1 352 ? 12.343 -19.476 -11.468 1.00 96.44 352 GLU A O 1
ATOM 2638 N N . THR A 1 353 ? 14.333 -18.473 -11.397 1.00 95.12 353 THR A N 1
ATOM 2639 C CA . THR A 1 353 ? 14.353 -18.368 -9.928 1.00 95.12 353 THR A CA 1
ATOM 2640 C C . THR A 1 353 ? 13.440 -17.280 -9.371 1.00 95.12 353 THR A C 1
ATOM 2642 O O . THR A 1 353 ? 13.070 -17.343 -8.201 1.00 95.12 353 THR A O 1
ATOM 2645 N N . PHE A 1 354 ? 13.150 -16.240 -10.162 1.00 96.44 354 PHE A N 1
ATOM 2646 C CA . PHE A 1 354 ? 12.546 -14.981 -9.710 1.00 96.44 354 PHE A CA 1
ATOM 2647 C C . PHE A 1 354 ? 13.251 -14.384 -8.473 1.00 96.44 354 PHE A C 1
ATOM 2649 O O . PHE A 1 354 ? 12.638 -13.654 -7.692 1.00 96.44 354 PHE A O 1
ATOM 2656 N N . ALA A 1 355 ? 14.531 -14.705 -8.257 1.00 92.19 355 ALA A N 1
ATOM 2657 C CA . ALA A 1 355 ? 15.239 -14.336 -7.040 1.00 92.19 355 ALA A CA 1
ATOM 2658 C C . ALA A 1 355 ? 15.822 -12.909 -7.150 1.00 92.19 355 ALA A C 1
ATOM 2660 O O . ALA A 1 355 ? 16.516 -12.598 -8.123 1.00 92.19 355 ALA A O 1
ATOM 2661 N N . PRO A 1 356 ? 15.566 -12.021 -6.169 1.00 89.94 356 PRO A N 1
ATOM 2662 C CA . PRO A 1 356 ? 15.981 -10.618 -6.227 1.00 89.94 356 PRO A CA 1
ATOM 2663 C C . PRO A 1 356 ? 17.501 -10.436 -6.081 1.00 89.94 356 PRO A C 1
ATOM 2665 O O . PRO A 1 356 ? 18.041 -9.422 -6.519 1.00 89.94 356 PRO A O 1
ATOM 2668 N N . ASP A 1 357 ? 18.200 -11.424 -5.525 1.00 94.25 357 ASP A N 1
ATOM 2669 C CA . ASP A 1 357 ? 19.655 -11.485 -5.362 1.00 94.25 357 ASP A CA 1
ATOM 2670 C C . ASP A 1 357 ? 20.377 -12.221 -6.504 1.00 94.25 357 ASP A C 1
ATOM 2672 O O . ASP A 1 357 ? 21.611 -12.272 -6.515 1.00 94.25 357 ASP A O 1
ATOM 2676 N N . LYS A 1 358 ? 19.640 -12.770 -7.485 1.00 96.31 358 LYS A N 1
ATOM 2677 C CA . LYS A 1 358 ? 20.208 -13.540 -8.597 1.00 96.31 358 LYS A CA 1
ATOM 2678 C C . LYS A 1 358 ? 21.234 -12.707 -9.354 1.00 96.31 358 LYS A C 1
ATOM 2680 O O . LYS A 1 358 ? 20.868 -11.785 -10.080 1.00 96.31 358 LYS A O 1
ATOM 2685 N N . ARG A 1 359 ? 22.513 -13.056 -9.215 1.00 94.38 359 ARG A N 1
ATOM 2686 C CA . ARG A 1 359 ? 23.622 -12.301 -9.801 1.00 94.38 359 ARG A CA 1
ATOM 2687 C C . ARG A 1 359 ? 24.253 -13.018 -10.989 1.00 94.38 359 ARG A C 1
ATOM 2689 O O . ARG A 1 359 ? 24.681 -14.166 -10.866 1.00 94.38 359 ARG A O 1
ATOM 2696 N N . ASN A 1 360 ? 24.390 -12.323 -12.114 1.0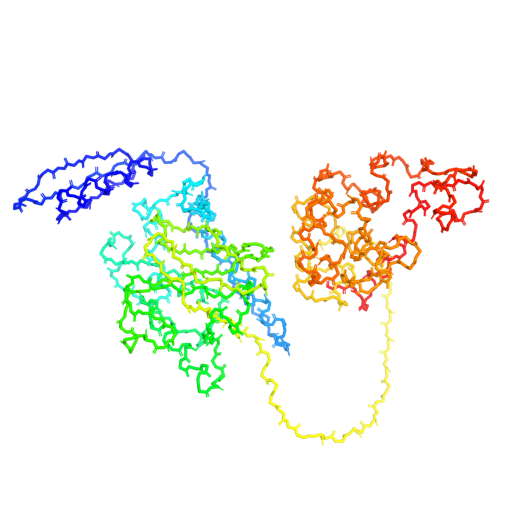0 89.50 360 ASN A N 1
ATOM 2697 C CA . ASN A 1 360 ? 25.186 -12.784 -13.245 1.00 89.50 360 ASN A CA 1
ATOM 2698 C C . ASN A 1 360 ? 26.690 -12.740 -12.887 1.00 89.50 360 ASN A C 1
ATOM 2700 O O . ASN A 1 360 ? 27.195 -11.672 -12.527 1.00 89.50 360 ASN A O 1
ATOM 2704 N N . PRO A 1 361 ? 27.441 -13.853 -12.998 1.00 88.00 361 PRO A N 1
ATOM 2705 C CA . PRO A 1 361 ? 28.848 -13.901 -12.594 1.00 88.00 361 PRO A CA 1
ATOM 2706 C C . PRO A 1 361 ? 29.798 -13.147 -13.541 1.00 88.00 361 PRO A C 1
ATOM 2708 O O . PRO A 1 361 ? 30.925 -12.860 -13.151 1.00 88.00 361 PRO A O 1
ATOM 2711 N N . SER A 1 362 ? 29.371 -12.830 -14.770 1.00 84.75 362 SER A N 1
ATOM 2712 C CA . SER A 1 362 ? 30.186 -12.142 -15.779 1.00 84.75 362 SER A CA 1
ATOM 2713 C C . SER A 1 362 ? 29.935 -10.632 -15.803 1.00 84.75 362 SER A C 1
ATOM 2715 O O . SER A 1 362 ? 30.881 -9.853 -15.708 1.00 84.75 362 SER A O 1
ATOM 2717 N N . SER A 1 363 ? 28.671 -10.204 -15.899 1.00 84.25 363 SER A N 1
ATOM 2718 C CA . SER A 1 363 ? 28.306 -8.778 -15.938 1.00 84.25 363 SER A CA 1
ATOM 2719 C C . SER A 1 363 ? 28.134 -8.159 -14.550 1.00 84.25 363 SER A C 1
ATOM 2721 O O . SER A 1 363 ? 28.169 -6.937 -14.408 1.00 84.25 363 SER A O 1
ATOM 2723 N N . GLY A 1 364 ? 27.926 -8.987 -13.523 1.00 90.81 364 GLY A N 1
ATOM 2724 C CA . GLY A 1 364 ? 27.575 -8.543 -12.180 1.00 90.81 364 GLY A CA 1
ATOM 2725 C C . GLY A 1 364 ? 26.133 -8.055 -12.031 1.00 90.81 364 GLY A C 1
ATOM 2726 O O . GLY A 1 364 ? 25.814 -7.612 -10.932 1.00 90.81 364 GLY A O 1
ATOM 2727 N N . ALA A 1 365 ? 25.308 -8.126 -13.085 1.00 91.94 365 ALA A N 1
ATOM 2728 C CA . ALA A 1 365 ? 23.900 -7.728 -13.078 1.00 91.94 365 ALA A CA 1
ATOM 2729 C C . ALA A 1 365 ? 23.077 -8.528 -12.054 1.00 91.94 365 ALA A C 1
ATOM 2731 O O . ALA A 1 365 ? 23.430 -9.671 -11.759 1.00 91.94 365 ALA A O 1
ATOM 2732 N N . THR A 1 366 ? 22.009 -7.934 -11.509 1.00 96.25 366 THR A N 1
ATOM 2733 C CA . THR A 1 366 ? 21.308 -8.486 -10.333 1.00 96.25 366 THR A CA 1
ATOM 2734 C C . THR A 1 366 ? 19.783 -8.426 -10.439 1.00 96.25 366 THR A C 1
ATOM 2736 O O . THR A 1 366 ? 19.216 -7.398 -10.811 1.00 96.25 366 THR A O 1
ATOM 2739 N N . GLY A 1 367 ? 19.117 -9.496 -10.001 1.00 95.81 367 GLY A N 1
ATOM 2740 C CA . GLY A 1 367 ? 17.691 -9.524 -9.679 1.00 95.81 367 GLY A CA 1
ATOM 2741 C C . GLY A 1 367 ? 16.751 -9.850 -10.841 1.00 95.81 367 GLY A C 1
ATOM 2742 O O . GLY A 1 367 ? 17.168 -10.348 -11.887 1.00 95.81 367 GLY A O 1
ATOM 2743 N N . LEU A 1 368 ? 15.466 -9.557 -10.630 1.00 97.81 368 LEU A N 1
ATOM 2744 C CA . LEU A 1 368 ? 14.316 -9.962 -11.448 1.00 97.81 368 LEU A CA 1
ATOM 2745 C C . LEU A 1 368 ? 14.439 -9.626 -12.938 1.00 97.81 368 LEU A C 1
ATOM 2747 O O . LEU A 1 368 ? 13.950 -10.389 -13.759 1.00 97.81 368 LEU A O 1
ATOM 2751 N N . ILE A 1 369 ? 15.071 -8.500 -13.278 1.00 97.75 369 ILE A N 1
ATOM 2752 C CA . ILE A 1 369 ? 15.317 -8.063 -14.666 1.00 97.75 369 ILE A CA 1
ATOM 2753 C C . ILE A 1 369 ? 16.808 -7.796 -14.938 1.00 97.75 369 ILE A C 1
ATOM 2755 O O . ILE A 1 369 ? 17.140 -6.993 -15.802 1.00 97.75 369 ILE A O 1
ATOM 2759 N N . GLN A 1 370 ? 17.699 -8.399 -14.138 1.00 97.50 370 GLN A N 1
ATOM 2760 C CA . GLN A 1 370 ? 19.159 -8.230 -14.216 1.00 97.50 370 GLN A CA 1
ATOM 2761 C C . GLN A 1 370 ? 19.598 -6.757 -14.324 1.00 97.50 370 GLN A C 1
ATOM 2763 O O . GLN A 1 370 ? 20.244 -6.329 -15.281 1.00 97.50 370 GLN A O 1
ATOM 2768 N N . PHE A 1 371 ? 19.284 -5.964 -13.294 1.00 97.00 371 PHE A N 1
ATOM 2769 C CA . PHE A 1 371 ? 19.704 -4.56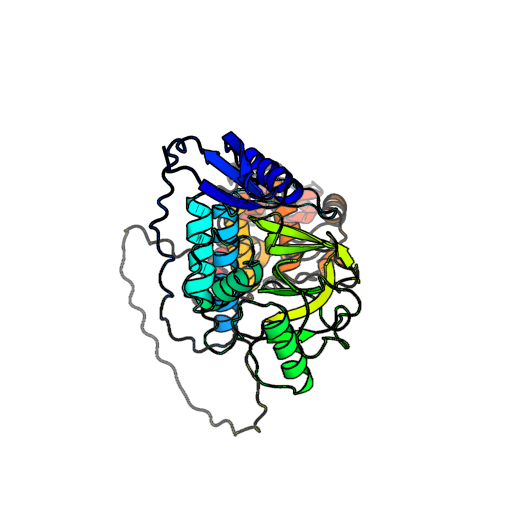5 -13.224 1.00 97.00 371 PHE A CA 1
ATOM 2770 C C . PHE A 1 371 ? 21.226 -4.439 -13.369 1.00 97.00 371 PHE A C 1
ATOM 2772 O O . PHE A 1 371 ? 21.991 -5.062 -12.630 1.00 97.00 371 PHE A O 1
ATOM 2779 N N . MET A 1 372 ? 21.665 -3.575 -14.285 1.00 94.19 372 MET A N 1
ATOM 2780 C CA . MET A 1 372 ? 23.058 -3.137 -14.387 1.00 94.19 372 MET A CA 1
ATOM 2781 C C . MET A 1 372 ? 23.360 -2.070 -13.328 1.00 94.19 372 MET A C 1
ATOM 2783 O O . MET A 1 372 ? 22.477 -1.303 -12.942 1.00 94.19 372 MET A O 1
ATOM 2787 N N . ARG A 1 373 ? 24.619 -1.976 -12.872 1.00 93.81 373 ARG A N 1
ATOM 2788 C CA . ARG A 1 373 ? 25.010 -1.050 -11.788 1.00 93.81 373 ARG A CA 1
ATOM 2789 C C . ARG A 1 373 ? 24.623 0.407 -12.069 1.00 93.81 373 ARG A C 1
ATOM 2791 O O . ARG A 1 373 ? 23.979 1.020 -11.228 1.00 93.81 373 ARG A O 1
ATOM 2798 N N . SER A 1 374 ? 24.926 0.918 -13.261 1.00 89.06 374 SER A N 1
ATOM 2799 C CA . SER A 1 374 ? 24.568 2.285 -13.668 1.00 89.06 374 SER A CA 1
ATOM 2800 C C . SER A 1 374 ? 23.054 2.521 -13.738 1.00 89.06 374 SER A C 1
ATOM 2802 O O . SER A 1 374 ? 22.588 3.626 -13.472 1.00 89.06 374 SER A O 1
ATOM 2804 N N . THR A 1 375 ? 22.267 1.490 -14.060 1.00 89.75 375 THR A N 1
ATOM 2805 C CA . THR A 1 375 ? 20.799 1.547 -14.024 1.00 89.75 375 THR A CA 1
ATOM 2806 C C . THR A 1 375 ? 20.291 1.608 -12.586 1.00 89.75 375 THR A C 1
ATOM 2808 O O . THR A 1 375 ? 19.436 2.434 -12.287 1.00 89.75 375 THR A O 1
ATOM 2811 N N . ALA A 1 376 ? 20.836 0.788 -11.683 1.00 88.50 376 ALA A N 1
ATOM 2812 C CA . ALA A 1 376 ? 20.497 0.832 -10.260 1.00 88.50 376 ALA A CA 1
ATOM 2813 C C . ALA A 1 376 ? 20.821 2.208 -9.644 1.00 88.50 376 ALA A C 1
ATOM 2815 O O . ALA A 1 376 ? 19.962 2.808 -8.999 1.00 88.50 376 ALA A O 1
ATOM 2816 N N . GLU A 1 377 ? 22.011 2.743 -9.929 1.00 87.81 377 GLU A N 1
ATOM 2817 C CA . GLU A 1 377 ? 22.446 4.082 -9.508 1.00 87.81 377 GLU A CA 1
ATOM 2818 C C . GLU A 1 377 ? 21.509 5.176 -10.050 1.00 87.81 377 GLU A C 1
ATOM 2820 O O . GLU A 1 377 ? 21.030 6.015 -9.286 1.00 87.81 377 GLU A O 1
ATOM 2825 N N . GLY A 1 378 ? 21.162 5.127 -11.343 1.00 76.31 378 GLY A N 1
ATOM 2826 C CA . GLY A 1 378 ? 20.222 6.063 -11.973 1.00 76.31 378 GLY A CA 1
ATOM 2827 C C . GLY A 1 378 ? 18.784 5.992 -11.434 1.00 76.31 378 GLY A C 1
ATOM 2828 O O . GLY A 1 378 ? 18.045 6.968 -11.536 1.00 76.31 378 GLY A O 1
ATOM 2829 N N . LEU A 1 379 ? 18.394 4.869 -10.822 1.00 74.50 379 LEU A N 1
ATOM 2830 C CA . LEU A 1 379 ? 17.108 4.683 -10.135 1.00 74.50 379 LEU A CA 1
ATOM 2831 C C . LEU A 1 379 ? 17.169 5.021 -8.630 1.00 74.50 379 LEU A C 1
ATOM 2833 O O . LEU A 1 379 ? 16.178 4.824 -7.919 1.00 74.50 379 LEU A O 1
ATOM 2837 N N . GLY A 1 380 ? 18.308 5.521 -8.134 1.00 82.00 380 GLY A N 1
ATOM 2838 C CA . GLY A 1 380 ? 18.504 5.895 -6.731 1.00 82.00 380 GLY A CA 1
ATOM 2839 C C . GLY A 1 380 ? 18.690 4.701 -5.788 1.00 82.00 380 GLY A C 1
ATOM 2840 O O . GLY A 1 380 ? 18.183 4.719 -4.669 1.00 82.00 380 GLY A O 1
ATOM 2841 N N . THR A 1 381 ? 19.361 3.638 -6.239 1.00 87.31 381 THR A N 1
ATOM 2842 C CA . THR A 1 381 ? 19.675 2.443 -5.436 1.00 87.31 381 THR A CA 1
ATOM 2843 C C . THR A 1 381 ? 21.037 1.850 -5.834 1.00 87.31 381 THR A C 1
ATOM 2845 O O . THR A 1 381 ? 21.795 2.461 -6.583 1.00 87.31 381 THR A O 1
ATOM 2848 N N . SER A 1 382 ? 21.383 0.665 -5.328 1.00 93.19 382 SER A N 1
ATOM 2849 C CA . SER A 1 382 ? 22.572 -0.095 -5.736 1.00 93.19 382 SER A CA 1
ATOM 2850 C C . SER A 1 382 ? 22.229 -1.566 -5.988 1.00 93.19 382 SER A C 1
ATOM 2852 O O . SER A 1 382 ? 21.158 -2.036 -5.604 1.00 93.19 382 SER A O 1
ATOM 2854 N N . LEU A 1 383 ? 23.136 -2.319 -6.619 1.00 92.12 383 LEU A N 1
ATOM 2855 C CA . LEU A 1 383 ? 22.948 -3.763 -6.838 1.00 92.12 383 LEU A CA 1
ATOM 2856 C C . LEU A 1 383 ? 22.901 -4.544 -5.523 1.00 92.12 383 LEU A C 1
ATOM 2858 O O . LEU A 1 383 ? 22.180 -5.528 -5.401 1.00 92.12 383 LEU A O 1
ATOM 2862 N N . GLU A 1 384 ? 23.669 -4.090 -4.539 1.00 94.88 384 GLU A N 1
ATOM 2863 C CA . GLU A 1 384 ? 23.748 -4.658 -3.200 1.00 94.88 384 GLU A CA 1
ATOM 2864 C C . GLU A 1 384 ? 22.445 -4.398 -2.432 1.00 94.88 384 GLU A C 1
ATOM 2866 O O . GLU A 1 384 ? 21.925 -5.310 -1.798 1.00 94.88 384 GLU A O 1
ATOM 2871 N N . ALA A 1 385 ? 21.865 -3.198 -2.556 1.00 75.06 385 ALA A N 1
ATOM 2872 C CA . ALA A 1 385 ? 20.551 -2.891 -1.995 1.00 75.06 385 ALA A CA 1
ATOM 2873 C C . ALA A 1 385 ? 19.430 -3.680 -2.695 1.00 75.06 385 ALA A C 1
ATOM 2875 O O . ALA A 1 385 ? 18.597 -4.276 -2.017 1.00 75.06 385 ALA A O 1
ATOM 2876 N N . LEU A 1 386 ? 19.436 -3.743 -4.034 1.00 83.50 386 LEU A N 1
ATOM 2877 C CA . LEU A 1 386 ? 18.483 -4.540 -4.819 1.00 83.50 386 LEU A CA 1
ATOM 2878 C C . LEU A 1 386 ? 18.522 -6.025 -4.427 1.00 83.50 386 LEU A C 1
ATOM 2880 O O . LEU A 1 386 ? 17.462 -6.624 -4.273 1.00 83.50 386 LEU A O 1
ATOM 2884 N N . ALA A 1 387 ? 19.710 -6.595 -4.197 1.00 91.50 387 ALA A N 1
ATOM 2885 C CA . ALA A 1 387 ? 19.872 -7.984 -3.761 1.00 91.50 387 ALA A CA 1
ATOM 2886 C C . ALA A 1 387 ? 19.315 -8.279 -2.356 1.00 91.50 387 ALA A C 1
ATOM 2888 O O . ALA A 1 387 ? 19.093 -9.436 -2.025 1.00 91.50 387 ALA A O 1
ATOM 2889 N N . GLN A 1 388 ? 19.127 -7.269 -1.503 1.00 79.50 388 GLN A N 1
ATOM 2890 C CA . GLN A 1 388 ? 18.567 -7.443 -0.153 1.00 79.50 388 GLN A CA 1
ATOM 2891 C C . GLN A 1 388 ? 17.053 -7.183 -0.086 1.00 79.50 388 GLN A C 1
ATOM 2893 O O . GLN A 1 388 ? 16.453 -7.297 0.983 1.00 79.50 388 GLN A O 1
ATOM 2898 N N . MET A 1 389 ? 16.426 -6.827 -1.209 1.00 82.06 389 MET A N 1
ATOM 2899 C CA . MET A 1 389 ? 14.979 -6.634 -1.304 1.00 82.06 389 MET A CA 1
ATOM 2900 C C . MET A 1 389 ? 14.246 -7.970 -1.419 1.00 82.06 389 MET A C 1
ATOM 2902 O O . MET A 1 389 ? 14.764 -8.931 -1.978 1.00 82.06 389 MET A O 1
ATOM 2906 N N . SER A 1 390 ? 12.993 -8.015 -0.970 1.00 83.50 390 SER A N 1
ATOM 2907 C CA . SER A 1 390 ? 12.058 -9.049 -1.417 1.00 83.50 390 SER A CA 1
ATOM 2908 C C . SER A 1 390 ? 11.714 -8.870 -2.901 1.00 83.50 390 SER A C 1
ATOM 2910 O O . SER A 1 390 ? 11.890 -7.789 -3.470 1.00 83.50 390 SER A O 1
ATOM 2912 N N . GLN A 1 391 ? 11.148 -9.908 -3.523 1.00 87.06 391 GLN A N 1
ATOM 2913 C CA . GLN A 1 391 ? 10.673 -9.841 -4.909 1.00 87.06 391 GLN A CA 1
ATOM 2914 C C . GLN A 1 391 ? 9.720 -8.643 -5.113 1.00 87.06 391 GLN A C 1
ATOM 2916 O O . GLN A 1 391 ? 9.912 -7.839 -6.020 1.00 87.06 391 GLN A O 1
ATOM 2921 N N . VAL A 1 392 ? 8.750 -8.461 -4.204 1.00 76.25 392 VAL A N 1
ATOM 2922 C CA . VAL A 1 392 ? 7.765 -7.360 -4.238 1.00 76.25 392 VAL A CA 1
ATOM 2923 C C . VAL A 1 392 ? 8.416 -5.984 -4.047 1.00 76.25 392 VAL A C 1
ATOM 2925 O O . VAL A 1 392 ? 8.048 -5.038 -4.736 1.00 76.25 392 VAL A O 1
ATOM 2928 N N . GLN A 1 393 ? 9.402 -5.853 -3.154 1.00 72.56 393 GLN A N 1
ATOM 2929 C CA . GLN A 1 393 ? 10.140 -4.593 -2.987 1.00 72.56 393 GLN A CA 1
ATOM 2930 C C . GLN A 1 393 ? 10.933 -4.238 -4.252 1.00 72.56 393 GLN A C 1
ATOM 2932 O O . GLN A 1 393 ? 10.950 -3.080 -4.671 1.00 72.56 393 GLN A O 1
ATOM 2937 N N . GLN A 1 394 ? 11.540 -5.233 -4.901 1.00 92.38 394 GLN A N 1
ATOM 2938 C CA . GLN A 1 394 ? 12.298 -5.017 -6.127 1.00 92.38 394 GLN A CA 1
ATOM 2939 C C . GLN A 1 394 ? 11.394 -4.621 -7.314 1.00 92.38 394 GLN A C 1
ATOM 2941 O O . GLN A 1 394 ? 11.831 -3.857 -8.177 1.00 92.38 394 GLN A O 1
ATOM 2946 N N . LEU A 1 395 ? 10.111 -5.017 -7.322 1.00 90.12 395 LEU A N 1
ATOM 2947 C CA . LEU A 1 395 ? 9.139 -4.562 -8.330 1.00 90.12 395 LEU A CA 1
ATOM 2948 C C . LEU A 1 395 ? 8.934 -3.043 -8.360 1.00 90.12 395 LEU A C 1
ATOM 2950 O O . LEU A 1 395 ? 8.639 -2.511 -9.425 1.00 90.12 395 LEU A O 1
ATOM 2954 N N . VAL A 1 396 ? 9.158 -2.322 -7.256 1.00 82.50 396 VAL A N 1
ATOM 2955 C CA . VAL A 1 396 ? 9.118 -0.846 -7.256 1.00 82.50 396 VAL A CA 1
ATOM 2956 C C . VAL A 1 396 ? 10.183 -0.270 -8.199 1.00 82.50 396 VAL A C 1
ATOM 2958 O O . VAL A 1 396 ? 9.951 0.730 -8.877 1.00 82.50 396 VAL A O 1
ATOM 2961 N N . TYR A 1 397 ? 11.348 -0.915 -8.286 1.00 92.31 397 TYR A N 1
ATOM 2962 C CA . TYR A 1 397 ? 12.428 -0.512 -9.187 1.00 92.31 397 TYR A CA 1
ATOM 2963 C C . TYR A 1 397 ? 12.212 -1.017 -10.614 1.00 92.31 397 TYR A C 1
ATOM 2965 O O . TYR A 1 397 ? 12.557 -0.305 -11.555 1.00 92.31 397 TYR A O 1
ATOM 2973 N N . VAL A 1 398 ? 11.577 -2.183 -10.789 1.00 96.56 398 VAL A N 1
ATOM 2974 C CA . VAL A 1 398 ? 11.125 -2.661 -12.109 1.00 96.56 398 VAL A CA 1
ATOM 2975 C C . VAL A 1 398 ? 10.102 -1.690 -12.700 1.00 96.56 398 VAL A C 1
ATOM 2977 O O . VAL A 1 398 ? 10.226 -1.297 -13.854 1.00 96.56 398 VAL A O 1
ATOM 2980 N N . GLU A 1 399 ? 9.131 -1.235 -11.907 1.00 87.81 399 GLU A N 1
ATOM 2981 C CA . GLU A 1 399 ? 8.138 -0.261 -12.355 1.00 87.81 399 GLU A CA 1
ATOM 2982 C C . GLU A 1 399 ? 8.776 1.088 -12.698 1.00 87.81 399 GLU A C 1
ATOM 2984 O O . GLU A 1 399 ? 8.529 1.607 -13.782 1.00 87.81 399 GLU A O 1
ATOM 2989 N N . LYS A 1 400 ? 9.660 1.626 -11.842 1.00 81.25 400 LYS A N 1
ATOM 2990 C CA . LYS A 1 400 ? 10.413 2.859 -12.150 1.00 81.25 400 LYS A CA 1
ATOM 2991 C C . LYS A 1 400 ? 11.239 2.737 -13.438 1.00 81.25 400 LYS A C 1
ATOM 2993 O O . LYS A 1 400 ? 11.327 3.705 -14.188 1.00 81.25 400 LYS A O 1
ATOM 2998 N N . TYR A 1 401 ? 11.827 1.569 -13.695 1.00 95.44 401 TYR A N 1
ATOM 2999 C CA . TYR A 1 401 ? 12.600 1.291 -14.906 1.00 95.44 401 TYR A CA 1
ATOM 3000 C C . TYR A 1 401 ? 11.726 1.192 -16.166 1.00 95.44 401 TYR A C 1
ATOM 3002 O O . TYR A 1 401 ? 12.102 1.717 -17.212 1.00 95.44 401 TYR A O 1
ATOM 3010 N N . LEU A 1 402 ? 10.557 0.549 -16.071 1.00 96.62 402 LEU A N 1
ATOM 3011 C CA . LEU A 1 402 ? 9.648 0.332 -17.202 1.00 96.62 402 LEU A CA 1
ATOM 3012 C C . LEU A 1 402 ? 8.690 1.507 -17.469 1.00 96.62 402 LEU A C 1
ATOM 3014 O O . LEU A 1 402 ? 8.188 1.633 -18.586 1.00 96.62 402 LEU A O 1
ATOM 3018 N N . ALA A 1 403 ? 8.448 2.386 -16.491 1.00 90.00 403 ALA A N 1
ATOM 3019 C CA . ALA A 1 403 ? 7.524 3.519 -16.602 1.00 90.00 403 ALA A CA 1
ATOM 3020 C C . ALA A 1 403 ? 7.760 4.451 -17.817 1.00 90.00 403 ALA A C 1
ATOM 3022 O O . ALA A 1 403 ? 6.770 4.841 -18.439 1.00 90.00 403 ALA A O 1
ATOM 3023 N N . PRO A 1 404 ? 9.004 4.768 -18.250 1.00 93.25 404 PRO A N 1
ATOM 3024 C CA . PRO A 1 404 ? 9.252 5.545 -19.474 1.00 93.25 404 PRO A CA 1
ATOM 3025 C C . PRO A 1 404 ? 8.763 4.877 -20.774 1.00 93.25 404 PRO A C 1
ATOM 3027 O O . PRO A 1 404 ? 8.710 5.521 -21.825 1.00 93.25 404 PRO A O 1
ATOM 3030 N N . TYR A 1 405 ? 8.417 3.588 -20.718 1.00 93.75 405 TYR A N 1
ATOM 3031 C CA . TYR A 1 405 ? 7.921 2.794 -21.841 1.00 93.75 405 TYR A CA 1
ATOM 3032 C C . TYR A 1 405 ? 6.441 2.407 -21.693 1.00 93.75 405 TYR A C 1
ATOM 3034 O O . TYR A 1 405 ? 5.930 1.655 -22.523 1.00 93.75 405 TYR A O 1
ATOM 3042 N N . ALA A 1 406 ? 5.741 2.924 -20.675 1.00 88.62 406 ALA A N 1
ATOM 3043 C CA . ALA A 1 406 ? 4.344 2.596 -20.413 1.00 88.62 406 ALA A CA 1
ATOM 3044 C C . ALA A 1 406 ? 3.448 2.785 -21.654 1.00 88.62 406 ALA A C 1
ATOM 3046 O O . ALA A 1 406 ? 3.569 3.760 -22.396 1.00 88.62 406 ALA A O 1
ATOM 3047 N N . GLY A 1 407 ? 2.563 1.815 -21.898 1.00 85.88 407 GLY A N 1
ATOM 3048 C CA . GLY A 1 407 ? 1.674 1.770 -23.062 1.00 85.88 407 GLY A CA 1
ATOM 3049 C C . GLY A 1 407 ? 2.343 1.417 -24.399 1.00 85.88 407 GLY A C 1
ATOM 3050 O O . GLY A 1 407 ? 1.657 1.393 -25.416 1.00 85.88 407 GLY A O 1
ATOM 3051 N N . ARG A 1 408 ? 3.654 1.126 -24.436 1.00 92.62 408 ARG A N 1
ATOM 3052 C CA . ARG A 1 408 ? 4.388 0.763 -25.671 1.00 92.62 408 ARG A CA 1
ATOM 3053 C C . ARG A 1 408 ? 4.636 -0.745 -25.826 1.00 92.62 408 ARG A C 1
ATOM 3055 O O . ARG A 1 408 ? 5.341 -1.162 -26.742 1.00 92.62 408 ARG A O 1
ATOM 3062 N N . PHE A 1 409 ? 4.058 -1.563 -24.950 1.00 92.12 409 PHE A N 1
ATOM 3063 C CA . PHE A 1 409 ? 4.275 -3.010 -24.865 1.00 92.12 409 PHE A CA 1
ATOM 3064 C C . PHE A 1 409 ? 3.308 -3.803 -25.761 1.00 92.12 409 PHE A C 1
ATOM 3066 O O . PHE A 1 409 ? 2.489 -4.579 -25.273 1.00 92.12 409 PHE A O 1
ATOM 3073 N N . GLY A 1 410 ? 3.384 -3.597 -27.080 1.00 85.50 410 GLY A N 1
ATOM 3074 C CA . GLY A 1 410 ? 2.479 -4.233 -28.051 1.00 85.50 410 GLY A CA 1
ATOM 3075 C C . GLY A 1 410 ? 2.673 -5.745 -28.244 1.00 85.50 410 GLY A C 1
ATOM 3076 O O . GLY A 1 410 ? 1.825 -6.397 -28.846 1.00 85.50 410 GLY A O 1
ATOM 3077 N N . SER A 1 411 ? 3.777 -6.308 -27.749 1.00 94.62 411 SER A N 1
ATOM 3078 C CA . SER A 1 411 ? 4.153 -7.718 -27.902 1.00 94.62 411 SER A CA 1
ATOM 3079 C C . SER A 1 411 ? 5.085 -8.180 -26.774 1.00 94.62 411 SER A C 1
ATOM 3081 O O . SER A 1 411 ? 5.604 -7.359 -26.010 1.00 94.62 411 SER A O 1
ATOM 3083 N N . LEU A 1 412 ? 5.341 -9.492 -26.687 1.00 96.31 412 LEU A N 1
ATOM 3084 C CA . LEU A 1 412 ? 6.386 -10.044 -25.816 1.00 96.31 412 LEU A CA 1
ATOM 3085 C C . LEU A 1 412 ? 7.761 -9.463 -26.171 1.00 96.31 412 LEU A C 1
ATOM 3087 O O . LEU A 1 412 ? 8.498 -9.030 -25.287 1.00 96.31 412 LEU A O 1
ATOM 3091 N N . SER A 1 413 ? 8.071 -9.382 -27.467 1.00 95.62 413 SER A N 1
ATOM 3092 C CA . SER A 1 413 ? 9.308 -8.784 -27.961 1.00 95.62 413 SER A CA 1
ATOM 3093 C C . SER A 1 413 ? 9.450 -7.326 -27.525 1.00 95.62 413 SER A C 1
ATOM 3095 O O . SER A 1 413 ? 10.542 -6.916 -27.156 1.00 95.62 413 SER A O 1
ATOM 3097 N N . ASP A 1 414 ? 8.374 -6.532 -27.503 1.00 96.50 414 ASP A N 1
ATOM 3098 C CA . ASP A 1 414 ? 8.428 -5.137 -27.037 1.00 96.50 414 ASP A CA 1
ATOM 3099 C C . ASP A 1 414 ? 8.646 -5.018 -25.522 1.00 96.50 414 ASP A C 1
ATOM 3101 O O . ASP A 1 414 ? 9.384 -4.132 -25.088 1.00 96.50 414 ASP A O 1
ATOM 3105 N N . MET A 1 415 ? 8.066 -5.923 -24.721 1.00 97.56 415 MET A N 1
ATOM 3106 C CA . MET A 1 415 ? 8.400 -6.051 -23.296 1.00 97.56 415 MET A CA 1
ATOM 3107 C C . MET A 1 415 ? 9.886 -6.370 -23.121 1.00 97.56 415 MET A C 1
ATOM 3109 O O . MET A 1 415 ? 10.582 -5.676 -22.382 1.00 97.56 415 MET A O 1
ATOM 3113 N N . TYR A 1 416 ? 10.404 -7.359 -23.853 1.00 97.69 416 TYR A N 1
ATOM 3114 C CA . TYR A 1 416 ? 11.805 -7.736 -23.715 1.00 97.69 416 TYR A CA 1
ATOM 3115 C C . TYR A 1 416 ? 12.774 -6.664 -24.233 1.00 97.69 416 TYR A C 1
ATOM 3117 O O . TYR A 1 416 ? 13.802 -6.398 -23.609 1.00 97.69 416 TYR A O 1
ATOM 3125 N N . MET A 1 417 ? 12.426 -5.956 -25.312 1.00 97.81 417 MET A N 1
ATOM 3126 C CA . MET A 1 417 ? 13.221 -4.825 -25.796 1.00 97.81 417 MET A CA 1
ATOM 3127 C C . MET A 1 417 ? 13.312 -3.698 -24.767 1.00 97.81 417 MET A C 1
ATOM 3129 O O . MET A 1 417 ? 14.337 -3.027 -24.730 1.00 97.81 417 MET A O 1
ATOM 3133 N N . ALA A 1 418 ? 12.319 -3.499 -23.897 1.00 96.44 418 ALA A N 1
ATOM 3134 C CA . ALA A 1 418 ? 12.421 -2.512 -22.821 1.00 96.44 418 ALA A CA 1
ATOM 3135 C C . ALA A 1 418 ? 13.483 -2.849 -21.758 1.00 96.44 418 ALA A C 1
ATOM 3137 O O . ALA A 1 418 ? 13.893 -1.941 -21.041 1.00 96.44 418 ALA A O 1
ATOM 3138 N N . ILE A 1 419 ? 13.942 -4.104 -21.689 1.00 95.62 419 ILE A N 1
ATOM 3139 C CA . ILE A 1 419 ? 15.028 -4.571 -20.811 1.00 95.62 419 ILE A CA 1
ATOM 3140 C C . ILE A 1 419 ? 16.354 -4.636 -21.588 1.00 95.62 419 ILE A C 1
ATOM 3142 O O . ILE A 1 419 ? 17.357 -4.068 -21.158 1.00 95.62 419 ILE A O 1
ATOM 3146 N N . LEU A 1 420 ? 16.359 -5.276 -22.764 1.00 93.38 420 LEU A N 1
ATOM 3147 C CA . LEU A 1 420 ? 17.579 -5.526 -23.542 1.00 93.38 420 LEU A CA 1
ATOM 3148 C C . LEU A 1 420 ? 18.037 -4.327 -24.392 1.00 93.38 420 LEU A C 1
ATOM 3150 O O . LEU A 1 420 ? 19.225 -4.002 -24.431 1.00 93.38 420 LEU A O 1
ATOM 3154 N N . TYR A 1 421 ? 17.121 -3.699 -25.139 1.00 93.69 421 TYR A N 1
ATOM 3155 C CA . TYR A 1 421 ? 17.461 -2.671 -26.131 1.00 93.69 421 TYR A CA 1
ATOM 3156 C C . TYR A 1 421 ? 16.275 -1.724 -26.438 1.00 93.69 421 TYR A C 1
ATOM 3158 O O . TYR A 1 421 ? 15.615 -1.854 -27.477 1.00 93.69 421 TYR A O 1
ATOM 3166 N N . PRO A 1 422 ? 15.987 -0.723 -25.577 1.00 94.44 422 PRO A N 1
ATOM 3167 C CA . PRO A 1 422 ? 14.723 0.030 -25.632 1.00 94.44 422 PRO A CA 1
ATOM 3168 C C . PRO A 1 422 ? 14.468 0.815 -26.928 1.00 94.44 422 PRO A C 1
ATOM 3170 O O . PRO A 1 422 ? 13.327 1.130 -27.269 1.00 94.44 422 PRO A O 1
ATOM 3173 N N . ALA A 1 423 ? 15.519 1.092 -27.704 1.00 93.50 423 ALA A N 1
ATOM 3174 C CA . ALA A 1 423 ? 15.423 1.704 -29.029 1.00 93.50 423 ALA A CA 1
ATOM 3175 C C . ALA A 1 423 ? 14.827 0.774 -30.115 1.00 93.50 423 ALA A C 1
ATOM 3177 O O . ALA A 1 423 ? 14.713 1.189 -31.273 1.00 93.50 423 ALA A O 1
ATOM 3178 N N . ALA A 1 424 ? 14.471 -0.473 -29.781 1.00 94.50 424 ALA A N 1
ATOM 3179 C CA . ALA A 1 424 ? 13.784 -1.419 -30.664 1.00 94.50 424 ALA A CA 1
ATOM 3180 C C . ALA A 1 424 ? 12.310 -1.693 -30.304 1.00 94.50 424 ALA A C 1
ATOM 3182 O O . ALA A 1 424 ? 11.639 -2.414 -31.044 1.00 94.50 424 ALA A O 1
ATOM 3183 N N . ILE A 1 425 ? 11.777 -1.085 -29.238 1.00 96.44 425 ILE A N 1
ATOM 3184 C CA . ILE A 1 425 ? 10.342 -1.141 -28.910 1.00 96.44 425 ILE A CA 1
ATOM 3185 C C . ILE A 1 425 ? 9.523 -0.595 -30.092 1.00 96.44 425 ILE A C 1
ATOM 3187 O O . ILE A 1 425 ? 9.731 0.546 -30.515 1.00 96.44 425 ILE A O 1
ATOM 3191 N N . GLY A 1 426 ? 8.588 -1.396 -30.605 1.00 94.12 426 GLY A N 1
ATOM 3192 C CA . GLY A 1 426 ? 7.729 -1.073 -31.747 1.00 94.12 426 GLY A CA 1
ATOM 3193 C C . GLY A 1 426 ? 8.372 -1.276 -33.126 1.00 94.12 426 GLY A C 1
ATOM 3194 O O . GLY A 1 426 ? 7.731 -0.990 -34.135 1.00 94.12 426 GLY A O 1
ATOM 3195 N N . LYS A 1 427 ? 9.620 -1.762 -33.210 1.00 93.12 427 LYS A N 1
ATOM 3196 C CA . LYS A 1 427 ? 10.238 -2.132 -34.496 1.00 93.12 427 LYS A CA 1
ATOM 3197 C C . LYS A 1 427 ? 9.782 -3.526 -34.964 1.00 93.12 427 LYS A C 1
ATOM 3199 O O . LYS A 1 427 ? 9.443 -4.352 -34.115 1.00 93.12 427 LYS A O 1
ATOM 3204 N N . PRO A 1 428 ? 9.817 -3.826 -36.280 1.00 96.00 428 PRO A N 1
ATOM 3205 C CA . PRO A 1 428 ? 9.560 -5.171 -36.803 1.00 96.00 428 PRO A CA 1
ATOM 3206 C C . PRO A 1 428 ? 10.523 -6.223 -36.240 1.00 96.00 428 PRO A C 1
ATOM 3208 O O . PRO A 1 428 ? 11.697 -5.921 -36.025 1.00 96.00 428 PRO A O 1
ATOM 3211 N N . GLU A 1 429 ? 10.067 -7.468 -36.091 1.00 91.12 429 GLU A N 1
ATOM 3212 C CA . GLU A 1 429 ? 10.869 -8.576 -35.537 1.00 91.12 429 GLU A CA 1
ATOM 3213 C C . GLU A 1 429 ? 12.169 -8.848 -36.315 1.00 91.12 429 GLU A C 1
ATOM 3215 O O . GLU A 1 429 ? 13.192 -9.142 -35.708 1.00 91.12 429 GLU A O 1
ATOM 3220 N N . ALA A 1 430 ? 12.175 -8.643 -37.636 1.00 92.38 430 ALA A N 1
ATOM 3221 C CA . ALA A 1 430 ? 13.364 -8.781 -38.489 1.00 92.38 430 ALA A CA 1
ATOM 3222 C C . ALA A 1 430 ? 14.398 -7.637 -38.339 1.00 92.38 430 ALA A C 1
ATOM 3224 O O . ALA A 1 430 ? 15.373 -7.575 -39.085 1.00 92.38 430 ALA A O 1
ATOM 3225 N N . SER A 1 431 ? 14.193 -6.691 -37.415 1.00 94.69 431 SER A N 1
ATOM 3226 C CA . SER A 1 431 ? 15.132 -5.585 -37.197 1.00 94.69 431 SER A CA 1
ATOM 3227 C C . SER A 1 431 ? 16.398 -6.079 -36.507 1.00 94.69 431 SER A C 1
ATOM 3229 O O . SER A 1 431 ? 16.334 -6.536 -35.368 1.00 94.69 431 SER A O 1
ATOM 3231 N N . VAL A 1 432 ? 17.548 -5.923 -37.162 1.00 95.81 432 VAL A N 1
ATOM 3232 C CA . VAL A 1 432 ? 18.867 -6.197 -36.573 1.00 95.81 432 VAL A CA 1
ATOM 3233 C C . VAL A 1 432 ? 19.122 -5.259 -35.386 1.00 95.81 432 VAL A C 1
ATOM 3235 O O . VAL A 1 432 ? 19.038 -4.036 -35.516 1.00 95.81 432 VAL A O 1
ATOM 3238 N N . LEU A 1 433 ? 19.444 -5.844 -34.232 1.00 93.00 433 LEU A N 1
ATOM 3239 C CA . LEU A 1 433 ? 19.866 -5.160 -33.008 1.00 93.00 433 LEU A CA 1
ATOM 3240 C C . LEU A 1 433 ? 21.392 -5.099 -32.916 1.00 93.00 433 LEU A C 1
ATOM 3242 O O . LEU A 1 433 ? 21.966 -4.044 -32.648 1.00 93.00 433 LEU A O 1
ATOM 3246 N N . PHE A 1 434 ? 22.042 -6.242 -33.153 1.00 94.25 434 PHE A N 1
ATOM 3247 C CA . PHE A 1 434 ? 23.486 -6.421 -33.034 1.00 94.25 434 PHE A CA 1
ATOM 3248 C C . PHE A 1 434 ? 24.038 -7.134 -34.273 1.00 94.25 434 PHE A C 1
ATOM 3250 O O . PHE A 1 434 ? 23.362 -7.966 -34.873 1.00 94.25 434 PHE A O 1
ATOM 3257 N N . SER A 1 435 ? 25.280 -6.825 -34.644 1.00 95.38 435 SER A N 1
ATOM 3258 C CA . SER A 1 435 ? 25.965 -7.413 -35.805 1.00 95.38 435 SER A CA 1
ATOM 3259 C C . SER A 1 435 ? 27.366 -7.876 -35.427 1.00 95.38 435 SER A C 1
ATOM 3261 O O . SER A 1 435 ? 28.041 -7.226 -34.617 1.00 95.38 435 SER A O 1
ATOM 3263 N N . SER A 1 436 ? 27.813 -8.974 -36.027 1.00 95.50 436 SER A N 1
ATOM 3264 C CA . SER A 1 436 ? 29.124 -9.572 -35.797 1.00 95.50 436 SER A CA 1
ATOM 3265 C C . SER A 1 436 ? 30.262 -8.560 -35.977 1.00 95.50 436 SER A C 1
ATOM 3267 O O . SER A 1 436 ? 30.179 -7.613 -36.759 1.00 95.50 436 SER A O 1
ATOM 3269 N N . GLY A 1 437 ? 31.314 -8.712 -35.172 1.00 93.19 437 GLY A N 1
ATOM 3270 C CA . GLY A 1 437 ? 32.406 -7.739 -35.048 1.00 93.19 437 GLY A CA 1
ATOM 3271 C C . GLY A 1 437 ? 32.120 -6.550 -34.117 1.00 93.19 437 GLY A C 1
ATOM 3272 O O . GLY A 1 437 ? 33.054 -5.834 -33.760 1.00 93.19 437 GLY A O 1
ATOM 3273 N N . THR A 1 438 ? 30.881 -6.343 -33.652 1.00 93.25 438 THR A N 1
ATOM 3274 C CA . THR A 1 438 ? 30.579 -5.325 -32.626 1.00 93.25 438 THR A CA 1
ATOM 3275 C C . THR A 1 438 ? 30.697 -5.877 -31.201 1.00 93.25 438 THR A C 1
ATOM 3277 O O . THR A 1 438 ? 30.428 -7.050 -30.941 1.00 93.25 438 THR A O 1
ATOM 3280 N N . LYS A 1 439 ? 31.026 -5.005 -30.234 1.00 88.06 439 LYS A N 1
ATOM 3281 C CA . LYS A 1 439 ? 31.017 -5.357 -28.801 1.00 88.06 439 LYS A CA 1
ATOM 3282 C C . LYS A 1 439 ? 29.623 -5.785 -28.319 1.00 88.06 439 LYS A C 1
ATOM 3284 O O . LYS A 1 439 ? 29.504 -6.712 -27.530 1.00 88.06 439 LYS A O 1
ATOM 3289 N N . ALA A 1 440 ? 28.570 -5.124 -28.800 1.00 84.00 440 ALA A N 1
ATOM 3290 C CA . ALA A 1 440 ? 27.202 -5.464 -28.419 1.00 84.00 440 ALA A CA 1
ATOM 3291 C C . ALA A 1 440 ? 26.832 -6.886 -28.873 1.00 84.00 440 ALA A C 1
ATOM 3293 O O . ALA A 1 440 ? 26.267 -7.642 -28.088 1.00 84.00 440 ALA A O 1
ATOM 3294 N N . TYR A 1 441 ? 27.243 -7.285 -30.082 1.00 91.81 441 TYR A N 1
ATOM 3295 C CA . TYR A 1 441 ? 27.104 -8.665 -30.542 1.00 91.81 441 TYR A CA 1
ATOM 3296 C C . TYR A 1 441 ? 27.953 -9.633 -29.716 1.00 91.81 441 TYR A C 1
ATOM 3298 O O . TYR A 1 441 ? 27.434 -10.646 -29.276 1.00 91.81 441 TYR A O 1
ATOM 3306 N N . SER A 1 442 ? 29.225 -9.336 -29.421 1.00 90.44 442 SER A N 1
ATOM 3307 C CA . SER A 1 442 ? 30.061 -10.273 -28.647 1.00 90.44 442 SER A CA 1
ATOM 3308 C C . SER A 1 442 ? 29.559 -10.528 -27.218 1.00 90.44 442 SER A C 1
ATOM 3310 O O . SER A 1 442 ? 29.852 -11.578 -26.654 1.00 90.44 442 SER A O 1
ATOM 3312 N N . GLN A 1 443 ? 28.785 -9.600 -26.645 1.00 83.56 443 GLN A N 1
ATOM 3313 C CA . GLN A 1 443 ? 28.129 -9.763 -25.342 1.00 83.56 443 GLN A CA 1
ATOM 3314 C C . GLN A 1 443 ? 26.765 -10.472 -25.420 1.00 83.56 443 GLN A C 1
ATOM 3316 O O . GLN A 1 443 ? 26.299 -10.975 -24.403 1.00 83.56 443 GLN A O 1
ATOM 3321 N N . ASN A 1 444 ? 26.139 -10.525 -26.600 1.00 87.38 444 ASN A N 1
ATOM 3322 C CA . ASN A 1 444 ? 24.786 -11.052 -26.819 1.00 87.38 444 ASN A CA 1
ATOM 3323 C C . ASN A 1 444 ? 24.734 -12.146 -27.902 1.00 87.38 444 ASN A C 1
ATOM 3325 O O . ASN A 1 444 ? 23.656 -12.493 -28.370 1.00 87.38 444 ASN A O 1
ATOM 3329 N N . SER A 1 445 ? 25.874 -12.709 -28.307 1.00 90.12 445 SER A N 1
ATOM 3330 C CA . SER A 1 445 ? 25.978 -13.656 -29.429 1.00 90.12 445 SER A CA 1
ATOM 3331 C C . SER A 1 445 ? 25.213 -14.954 -29.189 1.00 90.12 445 SER A C 1
ATOM 3333 O O . SER A 1 445 ? 24.797 -15.605 -30.135 1.00 90.12 445 SER A O 1
ATOM 3335 N N . GLY A 1 446 ? 24.948 -15.302 -27.927 1.00 88.31 446 GLY A N 1
ATOM 3336 C CA . GLY A 1 446 ? 24.040 -16.391 -27.574 1.00 88.31 446 GLY A CA 1
ATOM 3337 C C . GLY A 1 446 ? 22.569 -16.143 -27.939 1.00 88.31 446 GLY A C 1
ATOM 3338 O O . GLY A 1 446 ? 21.762 -17.038 -27.698 1.00 88.31 446 GLY A O 1
ATOM 3339 N N . LEU A 1 447 ? 22.207 -14.961 -28.451 1.00 89.88 447 LEU A N 1
ATOM 3340 C CA . LEU A 1 447 ? 20.889 -14.637 -29.007 1.00 89.88 447 LEU A CA 1
ATOM 3341 C C . LEU A 1 447 ? 20.834 -14.754 -30.541 1.00 89.88 447 LEU A C 1
ATOM 3343 O O . LEU A 1 447 ? 19.739 -14.671 -31.082 1.00 89.88 447 LEU A O 1
ATOM 3347 N N . ASP A 1 448 ? 21.962 -14.952 -31.234 1.00 92.50 448 ASP A N 1
ATOM 3348 C CA . ASP A 1 448 ? 21.952 -15.358 -32.646 1.00 92.50 448 ASP A CA 1
ATOM 3349 C C . ASP A 1 448 ? 21.578 -16.848 -32.685 1.00 92.50 448 ASP A C 1
ATOM 3351 O O . ASP A 1 448 ? 22.328 -17.711 -32.219 1.00 92.50 448 ASP A O 1
ATOM 3355 N N . VAL A 1 449 ? 20.359 -17.139 -33.144 1.00 89.12 449 VAL A N 1
ATOM 3356 C CA . VAL A 1 449 ? 19.795 -18.499 -33.153 1.00 89.12 449 VAL A CA 1
ATOM 3357 C C . VAL A 1 449 ? 20.180 -19.248 -34.427 1.00 89.12 449 VAL A C 1
ATOM 3359 O O . VAL A 1 449 ? 20.240 -20.479 -34.417 1.00 89.12 449 VAL A O 1
ATOM 3362 N N . ASN A 1 450 ? 20.427 -18.525 -35.521 1.00 90.25 450 ASN A N 1
ATOM 3363 C CA . ASN A 1 450 ? 20.607 -19.103 -36.848 1.00 90.25 450 ASN A CA 1
ATOM 3364 C C . ASN A 1 450 ? 22.098 -19.193 -37.265 1.00 90.25 450 ASN A C 1
ATOM 3366 O O . ASN A 1 450 ? 22.459 -20.050 -38.076 1.00 90.25 450 ASN A O 1
ATOM 3370 N N . GLY A 1 451 ? 22.965 -18.384 -36.649 1.00 93.44 451 GLY A N 1
ATOM 3371 C CA . GLY A 1 451 ? 24.411 -18.338 -36.854 1.00 93.44 451 GLY A CA 1
ATOM 3372 C C . GLY A 1 451 ? 24.884 -17.438 -38.003 1.00 93.44 451 GLY A C 1
ATOM 3373 O O . GLY A 1 451 ? 26.040 -17.573 -38.415 1.00 93.44 451 GLY A O 1
ATOM 3374 N N . ASP A 1 452 ? 24.037 -16.561 -38.552 1.00 93.75 452 ASP A N 1
ATOM 3375 C CA . ASP A 1 452 ? 24.361 -15.682 -39.687 1.00 93.75 452 ASP A CA 1
ATOM 3376 C C . ASP A 1 452 ? 25.218 -14.459 -39.316 1.00 93.75 452 ASP A C 1
ATOM 3378 O O . ASP A 1 452 ? 25.735 -13.773 -40.206 1.00 93.75 452 ASP A O 1
ATOM 3382 N N . GLY A 1 453 ? 25.441 -14.210 -38.022 1.00 94.56 453 GLY A N 1
ATOM 3383 C CA . GLY A 1 453 ? 26.210 -13.071 -37.540 1.00 94.56 453 GLY A CA 1
ATOM 3384 C C . GLY A 1 453 ? 25.371 -11.830 -37.237 1.00 94.56 453 GLY A C 1
ATOM 3385 O O . GLY A 1 453 ? 25.946 -10.761 -37.003 1.00 94.56 453 GLY A O 1
ATOM 3386 N N . PHE A 1 454 ? 24.045 -11.938 -37.207 1.00 93.75 454 PHE A N 1
ATOM 3387 C CA . PHE A 1 454 ? 23.129 -10.890 -36.782 1.00 93.75 454 PHE A CA 1
ATOM 3388 C C . PHE A 1 454 ? 22.243 -11.379 -35.629 1.00 93.75 454 PHE A C 1
ATOM 3390 O O . PHE A 1 454 ? 21.903 -12.546 -35.518 1.00 93.75 454 PHE A O 1
ATOM 3397 N N . VAL A 1 455 ? 21.867 -10.465 -34.734 1.00 94.12 455 VAL A N 1
ATOM 3398 C CA . VAL A 1 455 ? 20.814 -10.714 -33.739 1.00 94.12 455 VAL A CA 1
ATOM 3399 C C . VAL A 1 455 ? 19.646 -9.815 -34.091 1.00 94.12 455 VAL A C 1
ATOM 3401 O O . VAL A 1 455 ? 19.750 -8.593 -33.940 1.00 94.12 455 VAL A O 1
ATOM 3404 N N . THR A 1 456 ? 18.545 -10.387 -34.569 1.00 95.69 456 THR A N 1
ATOM 3405 C CA . THR A 1 456 ? 17.296 -9.647 -34.796 1.00 95.69 456 THR A CA 1
ATOM 3406 C C . THR A 1 456 ? 16.462 -9.507 -33.518 1.00 95.69 456 THR A C 1
ATOM 3408 O O . THR A 1 456 ? 16.690 -10.189 -32.517 1.00 95.69 456 THR A O 1
ATOM 3411 N N . LYS A 1 457 ? 15.464 -8.614 -33.535 1.00 95.56 457 LYS A N 1
ATOM 3412 C CA . LYS A 1 457 ? 14.496 -8.443 -32.438 1.00 95.56 457 LYS A CA 1
ATOM 3413 C C . LYS A 1 457 ? 13.757 -9.751 -32.119 1.00 95.56 457 LYS A C 1
ATOM 3415 O O . LYS A 1 457 ? 13.627 -10.090 -30.944 1.00 95.56 457 LYS A O 1
ATOM 3420 N N . GLY A 1 458 ? 13.336 -10.491 -33.146 1.00 88.25 458 GLY A N 1
ATOM 3421 C CA . GLY A 1 458 ? 12.648 -11.774 -32.989 1.00 88.25 458 GLY A CA 1
ATOM 3422 C C . GLY A 1 458 ? 13.545 -12.863 -32.395 1.00 88.25 458 GLY A C 1
ATOM 3423 O O . GLY A 1 458 ? 13.118 -13.598 -31.508 1.00 88.25 458 GLY A O 1
ATOM 3424 N N . GLU A 1 459 ? 14.810 -12.936 -32.811 1.00 89.62 459 GLU A N 1
ATOM 3425 C CA . GLU A 1 459 ? 15.772 -13.898 -32.252 1.00 89.62 459 GLU A CA 1
ATOM 3426 C C . GLU A 1 459 ? 16.127 -13.574 -30.801 1.00 89.62 459 GLU A C 1
ATOM 3428 O O . GLU A 1 459 ? 16.111 -14.469 -29.956 1.00 89.62 459 GLU A O 1
ATOM 3433 N N . ALA A 1 460 ? 16.329 -12.295 -30.474 1.00 91.25 460 ALA A N 1
ATOM 3434 C CA . ALA A 1 460 ? 16.527 -11.855 -29.097 1.00 91.25 460 ALA A CA 1
ATOM 3435 C C . ALA A 1 460 ? 15.340 -12.219 -28.187 1.00 91.25 460 ALA A C 1
ATOM 3437 O O . ALA A 1 460 ? 15.546 -12.652 -27.056 1.00 91.25 460 ALA A O 1
ATOM 3438 N N . ALA A 1 461 ? 14.105 -12.095 -28.682 1.00 95.44 461 ALA A N 1
ATOM 3439 C CA . ALA A 1 461 ? 12.900 -12.470 -27.944 1.00 95.44 461 ALA A CA 1
ATOM 3440 C C . ALA A 1 461 ? 12.613 -13.987 -27.931 1.00 95.44 461 ALA A C 1
ATOM 3442 O O . ALA A 1 461 ? 11.852 -14.444 -27.082 1.00 95.44 461 ALA A O 1
ATOM 3443 N N . SER A 1 462 ? 13.218 -14.784 -28.820 1.00 90.00 462 SER A N 1
ATOM 3444 C CA . SER A 1 462 ? 12.880 -16.208 -29.016 1.00 90.00 462 SER A CA 1
ATOM 3445 C C . SER A 1 462 ? 12.998 -17.065 -27.750 1.00 90.00 462 SER A C 1
ATOM 3447 O O . SER A 1 462 ? 12.151 -17.919 -27.491 1.00 90.00 462 SER A O 1
ATOM 3449 N N . LYS A 1 463 ? 14.010 -16.809 -26.912 1.00 89.44 463 LYS A N 1
ATOM 3450 C CA . LYS A 1 463 ? 14.181 -17.518 -25.634 1.00 89.44 463 LYS A CA 1
ATOM 3451 C C . LYS A 1 463 ? 13.148 -17.087 -24.602 1.00 89.44 463 LYS A C 1
ATOM 3453 O O . LYS A 1 463 ? 12.640 -17.922 -23.868 1.00 89.44 463 LYS A O 1
ATOM 3458 N N . VAL A 1 464 ? 12.772 -15.811 -24.602 1.00 96.69 464 VAL A N 1
ATOM 3459 C CA . VAL A 1 464 ? 11.697 -15.293 -23.747 1.00 96.69 464 VAL A CA 1
ATOM 3460 C C . VAL A 1 464 ? 10.337 -15.845 -24.188 1.00 96.69 464 VAL A C 1
ATOM 3462 O O . VAL A 1 464 ? 9.494 -16.120 -23.341 1.00 96.69 464 VAL A O 1
ATOM 3465 N N . GLN A 1 465 ? 10.132 -16.090 -25.488 1.00 96.06 465 GLN A N 1
ATOM 3466 C CA . GLN A 1 465 ? 8.956 -16.813 -25.987 1.00 96.06 465 GLN A CA 1
ATOM 3467 C C . GLN A 1 465 ? 8.928 -18.255 -25.469 1.00 96.06 465 GLN A C 1
ATOM 3469 O O . GLN A 1 465 ? 7.883 -18.700 -25.006 1.00 96.06 465 GLN A O 1
ATOM 3474 N N . ALA A 1 466 ? 10.068 -18.953 -25.444 1.00 90.75 466 ALA A N 1
ATOM 3475 C CA . ALA A 1 466 ? 10.147 -20.276 -24.825 1.00 90.75 466 ALA A CA 1
ATOM 3476 C C . ALA A 1 466 ? 9.825 -20.239 -23.316 1.00 90.75 466 ALA A C 1
ATOM 3478 O O . ALA A 1 466 ? 9.116 -21.121 -22.830 1.00 90.75 466 ALA A O 1
ATOM 3479 N N . GLU A 1 467 ? 10.260 -19.205 -22.582 1.00 97.50 467 GLU A N 1
ATOM 3480 C CA . GLU A 1 467 ? 9.852 -19.007 -21.182 1.00 97.50 467 GLU A CA 1
ATOM 3481 C C . GLU A 1 467 ? 8.358 -18.675 -21.038 1.00 97.50 467 GLU A C 1
ATOM 3483 O O . GLU A 1 467 ? 7.732 -19.110 -20.072 1.00 97.50 467 GLU A O 1
ATOM 3488 N N . LEU A 1 468 ? 7.748 -17.943 -21.977 1.00 97.56 468 LEU A N 1
ATOM 3489 C CA . LEU A 1 468 ? 6.303 -17.693 -21.983 1.00 97.56 468 LEU A CA 1
ATOM 3490 C C . LEU A 1 468 ? 5.528 -18.998 -22.202 1.00 97.56 468 LEU A C 1
ATOM 3492 O O . LEU A 1 468 ? 4.668 -19.342 -21.392 1.00 97.56 468 LEU A O 1
ATOM 3496 N N . ASP A 1 469 ? 5.873 -19.749 -23.247 1.00 89.62 469 ASP A N 1
ATOM 3497 C CA . ASP A 1 469 ? 5.230 -21.017 -23.602 1.00 89.62 469 ASP A CA 1
ATOM 3498 C C . ASP A 1 469 ? 5.354 -22.037 -22.459 1.00 89.62 469 ASP A C 1
ATOM 3500 O O . ASP A 1 469 ? 4.375 -22.685 -22.077 1.00 89.62 469 ASP A O 1
ATOM 3504 N N . LYS A 1 470 ? 6.543 -22.128 -21.847 1.00 94.19 470 LYS A N 1
ATOM 3505 C CA . LYS A 1 470 ? 6.805 -22.950 -20.661 1.00 94.19 470 LYS A CA 1
ATOM 3506 C C . LYS A 1 470 ? 5.980 -22.484 -19.462 1.00 94.19 470 LYS A C 1
ATOM 3508 O O . LYS A 1 470 ? 5.288 -23.297 -18.846 1.00 94.19 470 LYS A O 1
ATOM 3513 N N . GLY A 1 471 ? 5.999 -21.189 -19.156 1.00 93.62 471 GLY A N 1
ATOM 3514 C CA . GLY A 1 471 ? 5.254 -20.596 -18.048 1.00 93.62 471 GLY A CA 1
ATOM 3515 C C . GLY A 1 471 ? 3.737 -20.749 -18.162 1.00 93.62 471 GLY A C 1
ATOM 3516 O O . GLY A 1 471 ? 3.063 -20.778 -17.134 1.00 93.62 471 GLY A O 1
ATOM 3517 N N . LEU A 1 472 ? 3.206 -20.887 -19.382 1.00 93.12 472 LEU A N 1
ATOM 3518 C CA . LEU A 1 472 ? 1.792 -21.150 -19.671 1.00 93.12 472 LEU A CA 1
ATOM 3519 C C . LEU A 1 472 ? 1.393 -22.637 -19.564 1.00 93.12 472 LEU A C 1
ATOM 3521 O O . LEU A 1 472 ? 0.207 -22.962 -19.653 1.00 93.12 472 LEU A O 1
ATOM 3525 N N . THR A 1 473 ? 2.337 -23.560 -19.344 1.00 88.81 473 THR A N 1
ATOM 3526 C CA . THR A 1 473 ? 2.010 -24.984 -19.155 1.00 88.81 473 THR A CA 1
ATOM 3527 C C . THR A 1 473 ? 1.221 -25.231 -17.866 1.00 88.81 473 THR A C 1
ATOM 3529 O O . THR A 1 473 ? 1.377 -24.533 -16.863 1.00 88.81 473 THR A O 1
ATOM 3532 N N . ALA A 1 474 ? 0.405 -26.291 -17.855 1.00 77.25 474 ALA A N 1
ATOM 3533 C CA . ALA A 1 474 ? -0.549 -26.603 -16.783 1.00 77.25 474 ALA A CA 1
ATOM 3534 C C . ALA A 1 474 ? 0.053 -26.829 -15.376 1.00 77.25 474 ALA A C 1
ATOM 3536 O O . ALA A 1 474 ? -0.706 -26.930 -14.412 1.00 77.25 474 ALA A O 1
ATOM 3537 N N . GLY A 1 475 ? 1.382 -26.932 -15.243 1.00 85.06 475 GLY A N 1
ATOM 3538 C CA . GLY A 1 475 ? 2.088 -26.988 -13.957 1.00 85.06 475 GLY A CA 1
ATOM 3539 C C . GLY A 1 475 ? 2.586 -25.629 -13.445 1.00 85.06 475 GLY A C 1
ATOM 3540 O O . GLY A 1 475 ? 2.807 -25.493 -12.246 1.00 85.06 475 GLY A O 1
ATOM 3541 N N . LEU A 1 476 ? 2.739 -24.635 -14.327 1.00 86.38 476 LEU A N 1
ATOM 3542 C CA . LEU A 1 476 ? 3.388 -23.348 -14.045 1.00 86.38 476 LEU A CA 1
ATOM 3543 C C . LEU A 1 476 ? 2.414 -22.160 -14.122 1.00 86.38 476 LEU A C 1
ATOM 3545 O O . LEU A 1 476 ? 2.574 -21.200 -13.368 1.00 86.38 476 LEU A O 1
ATOM 3549 N N . VAL A 1 477 ? 1.381 -22.244 -14.967 1.00 92.19 477 VAL A N 1
ATOM 3550 C CA . VAL A 1 477 ? 0.352 -21.204 -15.119 1.00 92.19 477 VAL A CA 1
ATOM 3551 C C . VAL A 1 477 ? -0.633 -21.200 -13.953 1.00 92.19 477 VAL A C 1
ATOM 3553 O O . VAL A 1 477 ? -1.169 -22.249 -13.579 1.00 92.19 477 VAL A O 1
ATOM 3556 N N . GLY A 1 478 ? -0.922 -20.030 -13.385 1.00 81.25 478 GLY A N 1
ATOM 3557 C CA . GLY A 1 478 ? -1.937 -19.891 -12.335 1.00 81.25 478 GLY A CA 1
ATOM 3558 C C . GLY A 1 478 ? -1.850 -18.599 -11.564 1.00 81.25 478 GLY A C 1
ATOM 3559 O O . GLY A 1 478 ? -1.410 -17.583 -12.140 1.00 81.25 478 GLY A O 1
#

pLDDT: mean 80.84, std 20.71, range [22.84, 98.81]

Radius of gyration: 27.14 Å; chains: 1; bounding box: 64×81×70 Å

Foldseek 3Di:
DPAWQKDWFAAPVRLVVVCVLLVLQQWDWDWDQDPPRIIMITTDHDDPPDPPDDLVDDDDAPDPDDDPALLCQQCLLLVLLLCLLVVQCVVQVNFEAEQQGHTPDHGHFQSPQSNLQVLLCLQCVQQVHPPRRSNPPVQASFLSNVSNSNVSSPCPPQFDRDSAPLVRQLVQLVCVVVVHLHQKHKDWLVPDFDDAFKKFKKFLDPPDASVDSVSSPGHIHIWGFHADAQFWTWTWTDPDSRGGYIYIHTADNVRTHDFDDHPSITTHIMIDGCRSPDDPDDDDDDDDDDDDDDDDDDDDDDDDDDDPDPLQWAQQCQVDRSLLSVLLSVLCVVLVARSNLLQLQQCVQQVNPQQQQRADPPQRFGGSLRDHQVLQVVLVHGRVRSNPDDSSNNVVSVSVQSNVCRPLHPDSLLSNCSRLPNVCRPPDQQAFPFFAPDPSCVVVVVLPPPPPRTRGSVSNCVSSVVSSVNSPDPNRID